Protein 3PN9 (pdb70)

Solvent-accessible surface area: 27742 Å² total

Organism: Streptococcus pneumoniae serotype 4 (strain ATCC BAA-334 / TIGR4) (NCBI:txid170187)

Nearest PDB structures (foldseek):
  3pn9-assembly1_D  TM=1.002E+00  e=9.896E-26  Streptococcus pneumoniae
  3ooo-assembly1_B-2  TM=9.698E-01  e=9.572E-18  Streptococcus agalactiae 2603V/R
  1kp0-assembly1_B  TM=8.934E-01  e=9.447E-09  Actinobacillus
  7yto-assembly2_F-2  TM=8.900E-01  e=1.583E-08  Alcaligenes sp.
  7yto-assembly4_C  TM=8.898E-01  e=7.446E-08  Alcaligenes sp.

Secondary structure (DSSP, 8-state):
----HHHHHHHHHHHHT-SEEEE--HHHHHHHHS-----TT---EEEESSS--EEEEEGGGHHHHHHH-SS-EEEE-TTS-HHHHHHHHS------EEEE-TTT--HHHHHHHHHHSTT-EEEE-HHHHH-----/-HHHHHHHHHHHTT-SEEEE--HHHHHHHHS-----TT---EEEESSS--EEEEEGGGHHHHHHH-SS-EEEE-TTS-HHHHHHHHS------EEEE-TTT--HHHHHHHHHHSTT-EEEE-HHHHH-----/--HHHHHHHHHHHTT-SEEEE--HHHHHHHHS-----TT---EEEETTS--EEEEEGGGHHHHHHH-SS-EEEE-TTS-HHHHHHHHS------EEEE-TTT--HHHHHHHHHHSTT-EEEE-HHHHH-----/-HHHHHHHHHHHTT-SEEEE--HHHHHHHHS-----TT---EEEESSS--EEEEEGGGHHHHHHH-SS-EEEE-TTS-HHHHHHHHS------EEEE-TTT--HHHHHHHHHHSTT-EEEE-HHHHH-----

Foldseek 3Di:
DPDAPLVVVLVVCVVVVFQKEWEWDQVVVCVRFVDHDDQPPDGTWIRGNPDHIEAEEAPVCQVVVCVRGPDHYHHHYPPDDSLVVVLVVDPVDQGAEYEYAPVPQDPVRVVSVCVSNVHYDYHHCNVVSVVVPVD/DLLVVVLVVCVVVVFQKEWEWDQVVVCVRFVDHDDQPPDGTWIRGNPDHIEAEEAPVCLVVSVVRGPDHYHHDYPVDDRLVVVLVPDPVDLGAEYEYAPVPDDPVVVVSVCVSNVHHDYHHCNVVSVVVPPD/DAPLVVVLVVCVVVVFQKEWEWDQVVVCVRQVDHDDQVPDGTWIRGNPDHIEAEEAVVCQVVSVVRGPDHYHHDYPVDDSLVVVLVPDPVDLGAEYEYAPVPDDPVVVVSVCSSNVHHDYHHCNVVSVCVPPD/DLLVVVLVVCVVVVFQKEWEFDQVVVCVRFVDHDDQPPDGTWIRGNPDHIEAEEAPVCQVVVVVRGPDHYHHHYDVDDVLVVVLVVDDVDQGAEYEYAPVPQDPVNVVSVCVSRVHHDYHHCNVVSVCVPPD

Radius of gyration: 28.54 Å; Cα contacts (8 Å, |Δi|>4): 842; chains: 4; bounding box: 70×70×82 Å

InterPro domains:
  IPR000587 Creatinase, N-terminal [PF01321] (4-134)
  IPR000994 Peptidase M24 [PF00557] (142-343)
  IPR001131 Peptidase M24B, X-Pro dipeptidase/aminopeptidase P, conserved site [PS00491] (289-301)
  IPR001714 Peptidase M24, methionine aminopeptidase [PR00599] (191-204)
  IPR001714 Peptidase M24, methionine aminopeptidase [PR00599] (213-229)
  IPR001714 Peptidase M24, methionine aminopeptidase [PR00599] (311-323)
  IPR029149 Creatinase/Aminopeptidase P/Spt16, N-terminal [G3DSA:3.40.350.10] (1-134)
  IPR029149 Creatinase/Aminopeptidase P/Spt16, N-terminal [SSF53092] (2-132)
  IPR036005 Creatinase/aminopeptidase-like [G3DSA:3.90.230.10] (135-358)
  IPR036005 Creatinase/aminopeptidase-like [SSF55920] (133-357)
  IPR050659 Peptidase M24B family [PTHR46112] (2-356)

Sequence (532 aa):
SNASKLQQILTYLESEKLDVAVVSDPVTINYLTGFYSDPHERQFLFVLADQEPLLFVPALEVERASSTVSFPVVGYVDSENPWQKIKHALPQLDFKRVAVEFDNLILTKYHGLKTVFETAEFDNLTPRIQRRLIKSKLQQILTYLESEKLDVAVVSDPVTINYLTGFYSDPHERQFLFVLADQEPLLFVPALEVERASSTVSFPVVGYVDSENPWQKIKHALPQLDFKRVAVEFDNLILTKYHGLKTVFETAEFDNLTPRIQRRLIKASKLQQILTYLESEKLDVAVVSDPVTINYLTGFYSDPHERQFLFVLADQEPLLFVPALEVERASSTVSFPVVGYVDSENPWQKIKHALPQLDFKRVAVEFDNLILTKYHGLKTVFETAEFDNLTPRIQRRLIKSKLQQILTYLESEKLDVAVVSDPVTINYLTGFYSDPHERQFLFVLADQEPLLFVPALEVERASSTVSFPVVGYVDSENPWQKIKHALPQLDFKRVAVEFDNLILTKYHGLKTVFETAEFDNLTPRIQRRLIK

B-factor: mean 29.24, std 12.36, range [11.05, 114.76]

Structure (mmCIF, N/CA/C/O backbone):
data_3PN9
#
_entry.id   3PN9
#
_cell.length_a   118.073
_cell.length_b   118.073
_cell.length_c   185.348
_cell.angle_alpha   90.00
_cell.angle_beta   90.00
_cell.angle_gamma   90.00
#
_symmetry.space_group_name_H-M   'P 41 21 2'
#
loop_
_entity.id
_entity.type
_entity.pdbx_description
1 polymer 'Proline dipeptidase'
2 non-polymer 'SULFATE ION'
3 water water
#
loop_
_atom_site.group_PDB
_atom_site.id
_atom_site.type_symbol
_atom_site.label_atom_id
_atom_site.label_alt_id
_atom_site.label_comp_id
_atom_site.label_asym_id
_atom_site.label_entity_id
_atom_site.label_seq_id
_atom_site.pdbx_PDB_ins_code
_atom_site.Cartn_x
_atom_site.Cartn_y
_atom_site.Cartn_z
_atom_site.occupancy
_atom_site.B_iso_or_equiv
_atom_site.auth_seq_id
_atom_site.auth_comp_id
_atom_site.auth_asym_id
_atom_site.auth_atom_id
_atom_site.pdbx_PDB_model_num
ATOM 1 N N . SER A 1 1 ? 25.780 20.521 -8.868 1.00 29.98 -2 SER A N 1
ATOM 2 C CA . SER A 1 1 ? 25.651 21.747 -8.126 1.00 32.74 -2 SER A CA 1
ATOM 3 C C . SER A 1 1 ? 27.081 22.192 -7.612 1.00 33.23 -2 SER A C 1
ATOM 4 O O . SER A 1 1 ? 28.119 21.463 -7.838 1.00 32.66 -2 SER A O 1
ATOM 7 N N . ASN A 1 2 ? 27.164 23.346 -6.966 1.00 29.62 -1 ASN A N 1
ATOM 8 C CA . ASN A 1 2 ? 28.529 23.756 -6.423 1.00 35.93 -1 ASN A CA 1
ATOM 9 C C . ASN A 1 2 ? 28.732 23.275 -4.862 1.00 34.58 -1 ASN A C 1
ATOM 10 O O . ASN A 1 2 ? 29.702 23.645 -4.117 1.00 35.84 -1 ASN A O 1
ATOM 15 N N . ALA A 1 3 ? 27.817 22.419 -4.373 1.00 32.67 0 ALA A N 1
ATOM 16 C CA . ALA A 1 3 ? 28.015 21.993 -2.937 1.00 32.36 0 ALA A CA 1
ATOM 17 C C . ALA A 1 3 ? 29.047 20.758 -2.937 1.00 26.92 0 ALA A C 1
ATOM 18 O O . ALA A 1 3 ? 28.729 19.765 -3.578 1.00 27.18 0 ALA A O 1
ATOM 28 N N . SER A 1 5 ? 30.353 17.268 -2.187 1.00 19.73 2 SER A N 1
ATOM 29 C CA . SER A 1 5 ? 29.664 16.084 -1.668 1.00 20.00 2 SER A CA 1
ATOM 30 C C . SER A 1 5 ? 30.164 15.745 -0.250 1.00 17.70 2 SER A C 1
ATOM 31 O O . SER A 1 5 ? 31.263 16.105 0.179 1.00 15.64 2 SER A O 1
ATOM 34 N N . LYS A 1 6 ? 29.325 15.026 0.492 1.00 16.83 3 LYS A N 1
ATOM 35 C CA . LYS A 1 6 ? 29.687 14.704 1.878 1.00 16.95 3 LYS A CA 1
ATOM 36 C C . LYS A 1 6 ? 30.947 13.807 1.894 1.00 17.76 3 LYS A C 1
ATOM 37 O O . LYS A 1 6 ? 31.833 14.018 2.714 1.00 18.57 3 LYS A O 1
ATOM 43 N N . LEU A 1 7 ? 31.038 12.870 0.970 1.00 17.07 4 LEU A N 1
ATOM 44 C CA . LEU A 1 7 ? 32.230 11.975 1.017 1.00 19.95 4 LEU A CA 1
ATOM 45 C C . LEU A 1 7 ? 33.463 12.816 0.686 1.00 18.40 4 LEU A C 1
ATOM 46 O O . LEU A 1 7 ? 34.488 12.667 1.313 1.00 16.28 4 LEU A O 1
ATOM 51 N N . GLN A 1 8 ? 33.380 13.667 -0.329 1.00 16.28 5 GLN A N 1
ATOM 52 C CA . GLN A 1 8 ? 34.578 14.440 -0.625 1.00 16.36 5 GLN A CA 1
ATOM 53 C C . GLN A 1 8 ? 34.959 15.430 0.531 1.00 16.18 5 GLN A C 1
ATOM 54 O O . GLN A 1 8 ? 36.163 15.686 0.825 1.00 15.01 5 GLN A O 1
ATOM 60 N N . GLN A 1 9 ? 33.953 15.961 1.243 1.00 14.28 6 GLN A N 1
ATOM 61 C CA . GLN A 1 9 ? 34.263 16.819 2.408 1.00 15.55 6 GLN A CA 1
ATOM 62 C C . GLN A 1 9 ? 34.987 15.978 3.458 1.00 16.11 6 GLN A C 1
ATOM 63 O O . GLN A 1 9 ? 35.882 16.485 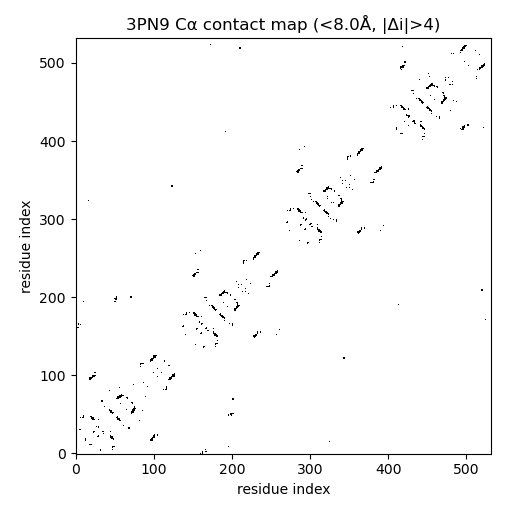4.126 1.00 16.79 6 GLN A O 1
ATOM 69 N N . ILE A 1 10 ? 34.573 14.707 3.686 1.00 14.86 7 ILE A N 1
ATOM 70 C CA . ILE A 1 10 ? 35.371 13.928 4.678 1.00 12.85 7 ILE A CA 1
ATOM 71 C C . ILE A 1 10 ? 36.752 13.668 4.133 1.00 12.71 7 ILE A C 1
ATOM 72 O O . ILE A 1 10 ? 37.732 13.769 4.900 1.00 15.60 7 ILE A O 1
ATOM 77 N N . LEU A 1 11 ? 36.890 13.394 2.815 1.00 14.34 8 LEU A N 1
ATOM 78 C CA . LEU A 1 11 ? 38.310 13.227 2.316 1.00 14.77 8 LEU A CA 1
ATOM 79 C C . LEU A 1 11 ? 39.150 14.432 2.577 1.00 15.92 8 LEU A C 1
ATOM 80 O O . LEU A 1 11 ? 40.385 14.347 2.864 1.00 15.45 8 LEU A O 1
ATOM 85 N N . THR A 1 12 ? 38.547 15.597 2.353 1.00 14.98 9 THR A N 1
ATOM 86 C CA . THR A 1 12 ? 39.314 16.833 2.521 1.00 17.46 9 THR A CA 1
ATOM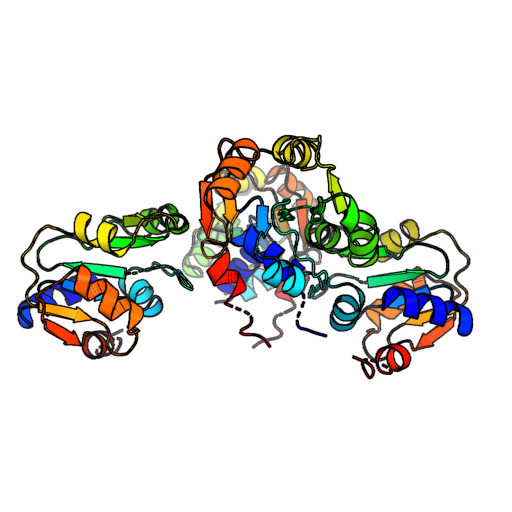 87 C C . THR A 1 12 ? 39.719 16.958 3.981 1.00 17.39 9 THR A C 1
ATOM 88 O O . THR A 1 12 ? 40.834 17.425 4.336 1.00 17.10 9 THR A O 1
ATOM 92 N N . TYR A 1 13 ? 38.776 16.645 4.869 1.00 17.11 10 TYR A N 1
ATOM 93 C CA . TYR A 1 13 ? 39.014 16.740 6.316 1.00 16.76 10 TYR A CA 1
ATOM 94 C C . TYR A 1 13 ? 40.136 15.748 6.787 1.00 17.49 10 TYR A C 1
ATOM 95 O O . TYR A 1 13 ? 40.989 16.121 7.615 1.00 18.32 10 TYR A O 1
ATOM 104 N N . LEU A 1 14 ? 40.172 14.524 6.186 1.00 17.35 11 LEU A N 1
ATOM 105 C CA . LEU A 1 14 ? 41.196 13.553 6.561 1.00 16.49 11 LEU A CA 1
ATOM 106 C C . LEU A 1 14 ? 42.562 14.174 6.226 1.00 17.65 11 LEU A C 1
ATOM 107 O O . LEU A 1 14 ? 43.531 14.058 7.005 1.00 17.71 11 LEU A O 1
ATOM 112 N N . GLU A 1 15 ? 42.665 14.825 5.061 1.00 17.19 12 GLU A N 1
ATOM 113 C CA . GLU A 1 15 ? 43.961 15.403 4.745 1.00 19.48 12 GLU A CA 1
ATOM 114 C C . GLU A 1 15 ? 44.333 16.557 5.719 1.00 20.65 12 GLU A C 1
ATOM 115 O O . GLU A 1 15 ? 45.474 16.607 6.214 1.00 20.84 12 GLU A O 1
ATOM 121 N N . SER A 1 16 ? 43.415 17.459 6.041 1.00 20.51 13 SER A N 1
ATOM 122 C CA . SER A 1 16 ? 43.853 18.637 6.815 1.00 22.45 13 SER A CA 1
ATOM 123 C C . SER A 1 16 ? 44.042 18.199 8.296 1.00 23.69 13 SER A C 1
ATOM 124 O O . SER A 1 16 ? 44.802 18.825 8.989 1.00 22.16 13 SER A O 1
ATOM 127 N N . GLU A 1 17 ? 43.376 17.134 8.780 1.00 20.37 14 GLU A N 1
ATOM 128 C CA . GLU A 1 17 ? 43.637 16.648 10.143 1.00 19.62 14 GLU A CA 1
ATOM 129 C C . GLU A 1 17 ? 44.707 15.536 10.256 1.00 21.10 14 GLU A C 1
ATOM 130 O O . GLU A 1 17 ? 44.897 14.986 11.380 1.00 20.30 14 GLU A O 1
ATOM 136 N N . LYS A 1 18 ? 45.332 15.191 9.152 1.00 19.94 15 LYS A N 1
ATOM 137 C CA . LYS A 1 18 ? 46.382 14.180 9.087 1.00 22.45 15 LYS A CA 1
ATOM 138 C C . LYS A 1 18 ? 45.817 12.825 9.596 1.00 21.77 15 LYS A C 1
ATOM 139 O O . LYS A 1 18 ? 46.469 12.157 10.413 1.00 22.57 15 LYS A O 1
ATOM 145 N N . LEU A 1 19 ? 44.610 12.456 9.142 1.00 19.28 16 LEU A N 1
ATOM 146 C CA . LEU A 1 19 ? 43.986 11.216 9.566 1.00 18.31 16 LEU A CA 1
ATOM 147 C C . LEU A 1 19 ? 44.206 10.200 8.473 1.00 18.21 16 LEU A C 1
ATOM 148 O O . LEU A 1 19 ? 44.050 10.553 7.302 1.00 18.48 16 LEU A O 1
ATOM 153 N N . ASP A 1 20 ? 44.393 8.921 8.825 1.00 17.38 17 ASP A N 1
ATOM 154 C CA . ASP A 1 20 ? 44.475 7.856 7.793 1.00 18.53 17 ASP A CA 1
ATOM 155 C C . ASP A 1 20 ? 43.062 7.295 7.448 1.00 16.61 17 ASP A C 1
ATOM 156 O O . ASP A 1 20 ? 42.842 6.837 6.300 1.00 16.37 17 ASP A O 1
ATOM 161 N N . VAL A 1 21 ? 42.102 7.364 8.404 1.00 17.80 18 VAL A N 1
ATOM 162 C CA . VAL A 1 21 ? 40.813 6.874 8.080 1.00 15.99 18 VAL A CA 1
ATOM 163 C C . VAL A 1 21 ? 39.785 7.415 9.072 1.00 16.61 18 VAL A C 1
ATOM 164 O O . VAL A 1 21 ? 40.066 7.757 10.223 1.00 17.30 18 VAL A O 1
ATOM 168 N N . ALA A 1 22 ? 38.572 7.527 8.580 1.00 16.46 19 ALA A N 1
ATOM 169 C CA . ALA A 1 22 ? 37.441 7.839 9.498 1.00 17.44 19 ALA A CA 1
ATOM 170 C C . ALA A 1 22 ? 36.521 6.605 9.527 1.00 15.55 19 ALA A C 1
ATOM 171 O O . ALA A 1 22 ? 36.083 6.126 8.477 1.00 15.56 19 ALA A O 1
ATOM 173 N N . VAL A 1 23 ? 36.074 6.259 10.717 1.00 16.30 20 VAL A N 1
ATOM 174 C CA . VAL A 1 23 ? 35.288 5.095 10.888 1.00 14.49 20 VAL A CA 1
ATOM 175 C C . VAL A 1 23 ? 33.920 5.591 11.362 1.00 13.80 20 VAL A C 1
ATOM 176 O O . VAL A 1 23 ? 33.758 6.065 12.493 1.00 17.02 20 VAL A O 1
ATOM 180 N N . VAL A 1 24 ? 32.913 5.329 10.546 1.00 12.43 21 VAL A N 1
ATOM 181 C CA . VAL A 1 24 ? 31.571 5.746 10.858 1.00 13.49 21 VAL A CA 1
ATOM 182 C C . VAL A 1 24 ? 30.809 4.515 11.308 1.00 15.70 21 VAL A C 1
ATOM 183 O O . VAL A 1 24 ? 30.732 3.511 10.538 1.00 15.62 21 VAL A O 1
ATOM 187 N N . SER A 1 25 ? 30.266 4.569 12.510 1.00 13.16 22 SER A N 1
ATOM 188 C CA . SER A 1 25 ? 29.672 3.400 13.163 1.00 16.02 22 SER A CA 1
ATOM 189 C C . SER A 1 25 ? 28.185 3.643 13.345 1.00 16.36 22 SER A C 1
ATOM 190 O O . SER A 1 25 ? 27.391 2.732 13.615 1.00 14.99 22 SER A O 1
ATOM 193 N N . ASP A 1 26 ? 27.745 4.899 13.246 1.00 14.37 23 ASP A N 1
ATOM 194 C CA . ASP A 1 26 ? 26.285 5.204 13.599 1.00 15.54 23 ASP A CA 1
ATOM 195 C C . ASP A 1 26 ? 25.454 4.982 12.310 1.00 16.59 23 ASP A C 1
ATOM 196 O O . ASP A 1 26 ? 25.778 5.582 11.264 1.00 17.09 23 ASP A O 1
ATOM 201 N N . PRO A 1 27 ? 24.458 4.051 12.287 1.00 16.18 24 PRO A N 1
ATOM 202 C CA . PRO A 1 27 ? 23.706 3.784 11.080 1.00 18.21 24 PRO A CA 1
ATOM 203 C C . PRO A 1 27 ? 23.052 5.082 10.510 1.00 17.11 24 PRO A C 1
ATOM 204 O O . PRO A 1 27 ? 22.907 5.250 9.297 1.00 17.63 24 PRO A O 1
ATOM 208 N N . VAL A 1 28 ? 22.688 5.966 11.415 1.00 17.92 25 VAL A N 1
ATOM 209 C CA . VAL A 1 28 ? 22.145 7.298 10.995 1.00 18.31 25 VAL A CA 1
ATOM 210 C C . VAL A 1 28 ? 23.189 8.093 10.244 1.00 15.89 25 VAL A C 1
ATOM 211 O O . VAL A 1 28 ? 22.900 8.650 9.178 1.00 17.49 25 VAL A O 1
ATOM 215 N N . THR A 1 29 ? 24.437 8.112 10.698 1.00 16.34 26 THR A N 1
ATOM 216 C CA . THR A 1 29 ? 25.448 8.843 9.971 1.00 16.67 26 THR A CA 1
ATOM 217 C C . THR A 1 29 ? 25.781 8.149 8.669 1.00 16.80 26 THR A C 1
ATOM 218 O O . THR A 1 29 ? 26.030 8.794 7.604 1.00 16.79 26 THR A O 1
ATOM 222 N N . ILE A 1 30 ? 25.857 6.803 8.705 1.00 14.58 27 ILE A N 1
ATOM 223 C CA . ILE A 1 30 ? 26.141 6.131 7.480 1.00 14.30 27 ILE A CA 1
ATOM 224 C C . ILE A 1 30 ? 25.070 6.448 6.408 1.00 13.57 27 ILE A C 1
ATOM 225 O O . ILE A 1 30 ? 25.381 6.657 5.224 1.00 16.46 27 ILE A O 1
ATOM 230 N N . ASN A 1 31 ? 23.812 6.429 6.832 1.00 14.56 28 ASN A N 1
ATOM 231 C CA . ASN A 1 31 ? 22.762 6.760 5.863 1.00 16.61 28 ASN A CA 1
ATOM 232 C C . ASN A 1 31 ? 22.846 8.216 5.349 1.00 17.28 28 ASN A C 1
ATOM 233 O O . ASN A 1 31 ? 22.758 8.509 4.083 1.00 17.47 28 ASN A O 1
ATOM 238 N N . TYR A 1 32 ? 23.158 9.106 6.280 1.00 18.49 29 TYR A N 1
ATOM 239 C CA . TYR A 1 32 ? 23.410 10.564 5.905 1.00 20.75 29 TYR A CA 1
ATOM 240 C C . TYR A 1 32 ? 24.522 10.711 4.821 1.00 20.17 29 TYR A C 1
ATOM 241 O O . TYR A 1 32 ? 24.362 11.441 3.822 1.00 19.31 29 TYR A O 1
ATOM 250 N N . LEU A 1 33 ? 25.648 9.964 4.974 1.00 20.08 30 LEU A N 1
ATOM 251 C CA . LEU A 1 33 ? 26.727 10.047 4.045 1.00 17.78 30 LEU A CA 1
ATOM 252 C C . LEU A 1 33 ? 26.487 9.233 2.790 1.00 21.30 30 LEU A C 1
ATOM 253 O O . LEU A 1 33 ? 27.068 9.540 1.800 1.00 22.71 30 LEU A O 1
ATOM 258 N N . THR A 1 34 ? 25.678 8.182 2.799 1.00 20.03 31 THR A N 1
ATOM 259 C CA . THR A 1 34 ? 25.715 7.263 1.621 1.00 20.93 31 THR A CA 1
ATOM 260 C C . THR A 1 34 ? 24.368 6.975 1.077 1.00 21.06 31 THR A C 1
ATOM 261 O O . THR A 1 34 ? 24.279 6.406 0.032 1.00 24.71 31 THR A O 1
ATOM 265 N N . GLY A 1 35 ? 23.314 7.293 1.807 1.00 22.07 32 GLY A N 1
ATOM 266 C CA . GLY A 1 35 ? 21.957 6.917 1.417 1.00 21.78 32 GLY A CA 1
ATOM 267 C C . GLY A 1 35 ? 21.664 5.408 1.667 1.00 23.02 32 GLY A C 1
ATOM 268 O O . GLY A 1 35 ? 20.576 4.951 1.354 1.00 23.64 32 GLY A O 1
ATOM 269 N N . PHE A 1 36 ? 22.556 4.680 2.355 1.00 21.04 33 PHE A N 1
ATOM 270 C CA . PHE A 1 36 ? 22.290 3.279 2.734 1.00 20.39 33 PHE A CA 1
ATOM 271 C C . PHE A 1 36 ? 21.902 3.247 4.205 1.00 19.64 33 PHE A C 1
ATOM 272 O O . PHE A 1 36 ? 22.711 3.631 5.084 1.00 20.01 33 PHE A O 1
ATOM 280 N N . TYR A 1 37 ? 20.654 2.850 4.502 1.00 18.55 34 TYR A N 1
ATOM 281 C CA . TYR A 1 37 ? 20.193 2.714 5.866 1.00 21.19 34 TYR A CA 1
ATOM 282 C C . TYR A 1 37 ? 20.032 1.196 6.254 1.00 22.95 34 TYR A C 1
ATOM 283 O O . TYR A 1 37 ? 19.310 0.481 5.555 1.00 24.27 34 TYR A O 1
ATOM 292 N N . SER A 1 38 ? 20.567 0.772 7.403 1.00 21.81 35 SER A N 1
ATOM 293 C CA . SER A 1 38 ? 20.281 -0.573 7.933 1.00 22.60 35 SER A CA 1
ATOM 294 C C . SER A 1 38 ? 20.406 -0.552 9.437 1.00 23.51 35 SER A C 1
ATOM 295 O O . SER A 1 38 ? 21.340 0.084 9.962 1.00 23.25 35 SER A O 1
ATOM 298 N N . ASP A 1 39 ? 19.518 -1.226 10.164 1.00 21.65 36 ASP A N 1
ATOM 299 C CA . ASP A 1 39 ? 19.752 -1.340 11.574 1.00 25.61 36 ASP A CA 1
ATOM 300 C C . ASP A 1 39 ? 20.420 -2.719 11.771 1.00 25.69 36 ASP A C 1
ATOM 301 O O . ASP A 1 39 ? 19.765 -3.679 11.627 1.00 25.24 36 ASP A O 1
ATOM 306 N N . PRO A 1 40 ? 21.710 -2.799 12.072 1.00 25.33 37 PRO A N 1
ATOM 307 C CA . PRO A 1 40 ? 22.345 -4.166 12.121 1.00 25.37 37 PRO A CA 1
ATOM 308 C C . PRO A 1 40 ? 22.086 -4.877 13.486 1.00 25.51 37 PRO A C 1
ATOM 309 O O . PRO A 1 40 ? 22.546 -6.033 13.674 1.00 26.19 37 PRO A O 1
ATOM 313 N N . HIS A 1 41 ? 21.367 -4.221 14.391 1.00 24.96 38 HIS A N 1
ATOM 314 C CA . HIS A 1 41 ? 21.200 -4.655 15.802 1.00 25.96 38 HIS A CA 1
ATOM 315 C C . HIS A 1 41 ? 22.490 -5.045 16.477 1.00 26.71 38 HIS A C 1
ATOM 316 O O . HIS A 1 41 ? 23.363 -4.248 16.646 1.00 25.42 38 HIS A O 1
ATOM 323 N N . GLU A 1 42 ? 22.722 -6.343 16.733 1.00 23.91 39 GLU A N 1
ATOM 324 C CA . GLU A 1 42 ? 24.001 -6.691 17.346 1.00 25.99 39 GLU A CA 1
ATOM 325 C C . GLU A 1 42 ? 25.178 -6.922 16.370 1.00 22.45 39 GLU A C 1
ATOM 326 O O . GLU A 1 42 ? 26.298 -7.037 16.821 1.00 22.41 39 GLU A O 1
ATOM 332 N N . ARG A 1 43 ? 24.966 -6.999 15.066 1.00 19.19 40 ARG A N 1
ATOM 333 C CA . ARG A 1 43 ? 26.038 -7.308 14.146 1.00 19.63 40 ARG A CA 1
ATOM 334 C C . ARG A 1 43 ? 26.838 -6.035 13.803 1.00 20.84 40 ARG A C 1
ATOM 335 O O . ARG A 1 43 ? 26.334 -4.927 14.035 1.00 20.59 40 ARG A O 1
ATOM 343 N N . GLN A 1 44 ? 28.035 -6.189 13.265 1.00 18.61 41 GLN A N 1
ATOM 344 C CA . GLN A 1 44 ? 28.919 -5.066 12.956 1.00 20.03 41 GLN A CA 1
ATOM 345 C C . GLN A 1 44 ? 28.577 -4.460 11.590 1.00 19.64 41 GLN A C 1
ATOM 346 O O . GLN A 1 44 ? 28.324 -5.176 10.573 1.00 17.87 41 GLN A O 1
ATOM 360 N N . PHE A 1 46 ? 30.277 -0.880 9.541 1.00 15.00 43 PHE A N 1
ATOM 361 C CA . PHE A 1 46 ? 31.047 0.353 9.593 1.00 15.56 43 PHE A CA 1
ATOM 362 C C . PHE A 1 46 ? 31.202 0.864 8.184 1.00 15.86 43 PHE A C 1
ATOM 363 O O . PHE A 1 46 ? 31.358 0.064 7.214 1.00 15.96 43 PHE A O 1
ATOM 371 N N . LEU A 1 47 ? 31.230 2.196 8.050 1.00 15.68 44 LEU A N 1
ATOM 372 C CA . LEU A 1 47 ? 31.764 2.774 6.758 1.00 14.87 44 LEU A CA 1
ATOM 373 C C . LEU A 1 47 ? 33.198 3.261 7.056 1.00 15.02 44 LEU A C 1
ATOM 374 O O . LEU A 1 47 ? 33.455 4.016 8.033 1.00 15.01 44 LEU A O 1
ATOM 379 N N . PHE A 1 48 ? 34.179 2.787 6.290 1.00 11.35 45 PHE A N 1
ATOM 380 C CA . PHE A 1 48 ? 35.522 3.254 6.501 1.00 12.87 45 PHE A CA 1
ATOM 381 C C . PHE A 1 48 ? 35.848 4.255 5.374 1.00 13.25 45 PHE A C 1
ATOM 382 O O . PHE A 1 48 ? 35.836 3.854 4.191 1.00 17.93 45 PHE A O 1
ATOM 390 N N . VAL A 1 49 ? 36.095 5.514 5.726 1.00 14.46 46 VAL A N 1
ATOM 391 C CA . VAL A 1 49 ? 36.456 6.486 4.657 1.00 14.03 46 VAL A CA 1
ATOM 392 C C . VAL A 1 49 ? 37.964 6.619 4.798 1.00 15.05 46 VAL A C 1
ATOM 393 O O . VAL A 1 49 ? 38.459 7.112 5.804 1.00 15.18 46 VAL A O 1
ATOM 397 N N . LEU A 1 50 ? 38.663 6.102 3.815 1.00 15.69 47 LEU A N 1
ATOM 398 C CA . LEU A 1 50 ? 40.089 6.072 3.825 1.00 16.44 47 LEU A CA 1
ATOM 399 C C . LEU A 1 50 ? 40.622 7.379 3.193 1.00 18.05 47 LEU A C 1
ATOM 400 O O . LEU A 1 50 ? 39.952 7.936 2.337 1.00 17.58 47 LEU A O 1
ATOM 405 N N . ALA A 1 51 ? 41.859 7.775 3.533 1.00 19.13 48 ALA A N 1
ATOM 406 C CA . ALA A 1 51 ? 42.339 9.110 3.118 1.00 21.60 48 ALA A CA 1
ATOM 407 C C . ALA A 1 51 ? 42.575 9.119 1.629 1.00 23.53 48 ALA A C 1
ATOM 408 O O . ALA A 1 51 ? 42.305 10.149 0.973 1.00 22.97 48 ALA A O 1
ATOM 410 N N . ASP A 1 52 ? 43.086 8.011 1.090 1.00 23.14 49 ASP A N 1
ATOM 411 C CA . ASP A 1 52 ? 43.612 8.082 -0.273 1.00 24.71 49 ASP A CA 1
ATOM 412 C C . ASP A 1 52 ? 43.090 7.040 -1.196 1.00 22.63 49 ASP A C 1
ATOM 413 O O . ASP A 1 52 ? 43.699 6.826 -2.272 1.00 19.93 49 ASP A O 1
ATOM 418 N N . GLN A 1 53 ? 41.954 6.426 -0.883 1.00 19.11 50 GLN A N 1
ATOM 419 C CA . GLN A 1 53 ? 41.375 5.551 -1.866 1.00 18.91 50 GLN A CA 1
ATOM 420 C C . GLN A 1 53 ? 39.909 5.513 -1.602 1.00 17.48 50 GLN A C 1
ATOM 421 O O . GLN A 1 53 ? 39.466 6.095 -0.599 1.00 16.94 50 GLN A O 1
ATOM 427 N N . GLU A 1 54 ? 39.150 4.788 -2.393 1.00 16.87 51 GLU A N 1
ATOM 428 C CA . GLU A 1 54 ? 37.673 4.791 -2.228 1.00 19.75 51 GLU A CA 1
ATOM 429 C C . GLU A 1 54 ? 37.277 4.203 -0.863 1.00 19.28 51 GLU A C 1
ATOM 430 O O . GLU A 1 54 ? 38.057 3.399 -0.285 1.00 18.52 51 GLU A O 1
ATOM 436 N N . PRO A 1 55 ? 36.061 4.522 -0.372 1.00 17.69 52 PRO A N 1
ATOM 437 C CA . PRO A 1 55 ? 35.733 4.016 0.980 1.00 16.63 52 PRO A CA 1
ATOM 438 C C . PRO A 1 55 ? 35.395 2.473 0.921 1.00 17.48 52 PRO A C 1
ATOM 439 O O . PRO A 1 55 ? 35.263 1.889 -0.168 1.00 16.24 52 PRO A O 1
ATOM 443 N N . LEU A 1 56 ? 35.206 1.860 2.086 1.00 18.29 53 LEU A N 1
ATOM 444 C CA . LEU A 1 56 ? 34.775 0.450 2.154 1.00 17.76 53 LEU A CA 1
ATOM 445 C C . LEU A 1 56 ? 33.559 0.448 3.043 1.00 16.49 53 LEU A C 1
ATOM 446 O O . LEU A 1 56 ? 33.621 0.868 4.224 1.00 16.74 53 LEU A O 1
ATOM 451 N N . LEU A 1 57 ? 32.462 -0.109 2.581 1.00 14.73 54 LEU A N 1
ATOM 452 C CA . LEU A 1 57 ? 31.344 -0.233 3.481 1.00 15.48 54 LEU A CA 1
ATOM 453 C C . LEU A 1 57 ? 31.353 -1.717 3.967 1.00 17.89 54 LEU A C 1
ATOM 454 O O . LEU A 1 57 ? 31.278 -2.651 3.142 1.00 19.13 54 LEU A O 1
ATOM 459 N N . PHE A 1 58 ? 31.365 -1.912 5.293 1.00 17.44 55 PHE A N 1
ATOM 460 C CA . PHE A 1 58 ? 31.430 -3.308 5.849 1.00 16.96 55 PHE A CA 1
ATOM 461 C C . PHE A 1 58 ? 30.115 -3.621 6.521 1.00 18.49 55 PHE A C 1
ATOM 462 O O . PHE A 1 58 ? 29.704 -2.848 7.376 1.00 16.58 55 PHE A O 1
ATOM 470 N N . VAL A 1 59 ? 29.437 -4.734 6.163 1.00 15.70 56 VAL A N 1
ATOM 471 C CA . VAL A 1 59 ? 28.075 -4.963 6.624 1.00 16.91 56 VAL A CA 1
ATOM 472 C C . VAL A 1 59 ? 27.876 -6.494 6.923 1.00 17.31 56 VAL A C 1
ATOM 473 O O . VAL A 1 59 ? 28.693 -7.272 6.439 1.00 17.67 56 VAL A O 1
ATOM 477 N N . PRO A 1 60 ? 26.844 -6.867 7.667 1.00 19.48 57 PRO A N 1
ATOM 478 C CA . PRO A 1 60 ? 26.492 -8.348 7.758 1.00 19.71 57 PRO A CA 1
ATOM 479 C C . PRO A 1 60 ? 26.218 -8.882 6.370 1.00 21.18 57 PRO A C 1
ATOM 480 O O . PRO A 1 60 ? 25.687 -8.177 5.497 1.00 18.78 57 PRO A O 1
ATOM 484 N N . ALA A 1 61 ? 26.413 -10.188 6.174 1.00 21.59 58 ALA A N 1
ATOM 485 C CA . ALA A 1 61 ? 26.301 -10.799 4.842 1.00 21.56 58 ALA A CA 1
ATOM 486 C C . ALA A 1 61 ? 24.956 -10.576 4.246 1.00 22.43 58 ALA A C 1
ATOM 487 O O . ALA A 1 61 ? 24.850 -10.344 3.043 1.00 23.61 58 ALA A O 1
ATOM 489 N N . LEU A 1 62 ? 23.925 -10.576 5.059 1.00 24.44 59 LEU A N 1
ATOM 490 C CA . LEU A 1 62 ? 22.560 -10.433 4.522 1.00 26.85 59 LEU A CA 1
ATOM 491 C C . LEU A 1 62 ? 22.293 -9.038 3.902 1.00 27.81 59 LEU A C 1
ATOM 492 O O . LEU A 1 62 ? 21.317 -8.838 3.177 1.00 26.99 59 LEU A O 1
ATOM 497 N N . GLU A 1 63 ? 23.138 -8.058 4.210 1.00 25.69 60 GLU A N 1
ATOM 498 C CA . GLU A 1 63 ? 22.882 -6.698 3.671 1.00 24.51 60 GLU A CA 1
ATOM 499 C C . GLU A 1 63 ? 23.755 -6.416 2.421 1.00 24.92 60 GLU A C 1
ATOM 500 O O . GLU A 1 63 ? 23.634 -5.311 1.842 1.00 24.06 60 GLU A O 1
ATOM 506 N N . VAL A 1 64 ? 24.659 -7.335 2.071 1.00 22.84 61 VAL A N 1
ATOM 507 C CA . VAL A 1 64 ? 25.677 -7.072 1.038 1.00 24.21 61 VAL A CA 1
ATOM 508 C C . VAL A 1 64 ? 24.980 -6.716 -0.301 1.00 26.13 61 VAL A C 1
ATOM 509 O O . VAL A 1 64 ? 25.334 -5.750 -0.987 1.00 22.27 61 VAL A O 1
ATOM 513 N N . GLU A 1 65 ? 23.927 -7.462 -0.656 1.00 25.65 62 GLU A N 1
ATOM 514 C CA . GLU A 1 65 ? 23.303 -7.211 -1.989 1.00 28.06 62 GLU A CA 1
ATOM 515 C C . GLU A 1 65 ? 22.678 -5.779 -2.085 1.00 27.41 62 GLU A C 1
ATOM 516 O O . GLU A 1 65 ? 22.850 -5.066 -3.090 1.00 26.28 62 GLU A O 1
ATOM 522 N N . ARG A 1 66 ? 21.911 -5.399 -1.058 1.00 26.51 63 ARG A N 1
ATOM 523 C CA . ARG A 1 66 ? 21.246 -4.079 -1.032 1.00 25.12 63 ARG A CA 1
ATOM 524 C C . ARG A 1 66 ? 22.320 -2.973 -0.894 1.00 24.89 63 ARG A C 1
ATOM 525 O O . ARG A 1 66 ? 22.262 -1.916 -1.611 1.00 23.53 63 ARG A O 1
ATOM 533 N N . ALA A 1 67 ? 23.329 -3.211 -0.038 1.00 22.65 64 ALA A N 1
ATOM 534 C CA . ALA A 1 67 ? 24.347 -2.214 0.103 1.00 23.97 64 ALA A CA 1
ATOM 535 C C . ALA A 1 67 ? 25.073 -2.022 -1.253 1.00 24.17 64 ALA A C 1
ATOM 536 O O . ALA A 1 67 ? 25.328 -0.888 -1.654 1.00 22.97 64 ALA A O 1
ATOM 538 N N . SER A 1 68 ? 25.445 -3.117 -1.925 1.00 24.59 65 SER A N 1
ATOM 539 C CA . SER A 1 68 ? 26.215 -3.017 -3.183 1.00 25.62 65 SER A CA 1
ATOM 540 C C . SER A 1 68 ? 25.423 -2.315 -4.291 1.00 27.40 65 SER A C 1
ATOM 541 O O . SER A 1 68 ? 26.039 -1.686 -5.129 1.00 25.69 65 SER A O 1
ATOM 544 N N . SER A 1 69 ? 24.083 -2.370 -4.272 1.00 27.19 66 SER A N 1
ATOM 545 C CA . SER A 1 69 ? 23.336 -1.639 -5.282 1.00 30.12 66 SER A CA 1
ATOM 546 C C . SER A 1 69 ? 23.079 -0.226 -4.845 1.00 30.01 66 SER A C 1
ATOM 547 O O . SER A 1 69 ? 22.771 0.596 -5.676 1.00 30.62 66 SER A O 1
ATOM 550 N N . THR A 1 70 ? 23.332 0.111 -3.581 1.00 27.51 67 THR A N 1
ATOM 551 C CA . THR A 1 70 ? 23.157 1.535 -3.108 1.00 26.11 67 THR A CA 1
ATOM 552 C C . THR A 1 70 ? 24.391 2.384 -3.325 1.00 26.48 67 THR A C 1
ATOM 553 O O . THR A 1 70 ? 24.291 3.568 -3.620 1.00 26.67 67 THR A O 1
ATOM 557 N N . VAL A 1 71 ? 25.572 1.843 -3.168 1.00 22.80 68 VAL A N 1
ATOM 558 C CA . VAL A 1 71 ? 26.746 2.696 -3.238 1.00 23.30 68 VAL A CA 1
ATOM 559 C C . VAL A 1 71 ? 27.599 2.202 -4.373 1.00 24.73 68 VAL A C 1
ATOM 560 O O . VAL A 1 71 ? 27.519 1.001 -4.694 1.00 24.48 68 VAL A O 1
ATOM 564 N N . SER A 1 72 ? 28.536 3.002 -4.871 1.00 24.47 69 SER A N 1
ATOM 565 C CA . SER A 1 72 ? 29.355 2.533 -6.018 1.00 25.91 69 SER A CA 1
ATOM 566 C C . SER A 1 72 ? 30.741 2.087 -5.554 1.00 24.91 69 SER A C 1
ATOM 567 O O . SER A 1 72 ? 31.482 1.502 -6.334 1.00 23.40 69 SER A O 1
ATOM 570 N N . PHE A 1 73 ? 31.131 2.322 -4.279 1.00 21.10 70 PHE A N 1
ATOM 571 C CA . PHE A 1 73 ? 32.467 1.895 -3.852 1.00 19.57 70 PHE A CA 1
ATOM 572 C C . PHE A 1 73 ? 32.357 0.443 -3.200 1.00 19.00 70 PHE A C 1
ATOM 573 O O . PHE A 1 73 ? 31.238 -0.060 -3.050 1.00 20.52 70 PHE A O 1
ATOM 581 N N . PRO A 1 74 ? 33.460 -0.194 -2.873 1.00 20.90 71 PRO A N 1
ATOM 582 C CA . PRO A 1 74 ? 33.414 -1.645 -2.428 1.00 21.25 71 PRO A CA 1
ATOM 583 C C . PRO A 1 74 ? 32.597 -1.887 -1.122 1.00 19.68 71 PRO A C 1
ATOM 584 O O . PRO A 1 74 ? 32.571 -1.044 -0.175 1.00 19.20 71 PRO A O 1
ATOM 588 N N . VAL A 1 75 ? 31.912 -3.015 -1.091 1.00 16.11 72 VAL A N 1
ATOM 589 C CA . VAL A 1 75 ? 31.102 -3.455 0.029 1.00 18.00 72 VAL A CA 1
ATOM 590 C C . VAL A 1 75 ? 31.703 -4.862 0.358 1.00 20.07 72 VAL A C 1
ATOM 591 O O . VAL A 1 75 ? 31.943 -5.642 -0.575 1.00 19.51 72 VAL A O 1
ATOM 595 N N . VAL A 1 76 ? 31.947 -5.157 1.630 1.00 18.77 73 VAL A N 1
ATOM 596 C CA . VAL A 1 76 ? 32.390 -6.486 2.087 1.00 18.73 73 VAL A CA 1
ATOM 597 C C . VAL A 1 76 ? 31.414 -6.915 3.193 1.00 21.56 73 VAL A C 1
ATOM 598 O O . VAL A 1 76 ? 31.027 -6.068 4.071 1.00 19.08 73 VAL A O 1
ATOM 602 N N . GLY A 1 77 ? 30.987 -8.194 3.166 1.00 19.13 74 GLY A N 1
ATOM 603 C CA . GLY A 1 77 ? 30.041 -8.676 4.143 1.00 20.30 74 GLY A CA 1
ATOM 604 C C . GLY A 1 77 ? 30.690 -9.758 5.038 1.00 22.22 74 GLY A C 1
ATOM 605 O O . GLY A 1 77 ? 31.817 -10.222 4.768 1.00 20.94 74 GLY A O 1
ATOM 606 N N . TYR A 1 78 ? 30.043 -10.102 6.155 1.00 20.24 75 TYR A N 1
ATOM 607 C CA . TYR A 1 78 ? 30.628 -11.207 6.976 1.00 19.89 75 TYR A CA 1
ATOM 608 C C . TYR A 1 78 ? 29.495 -12.047 7.492 1.00 20.33 75 TYR A C 1
ATOM 609 O O . TYR A 1 78 ? 28.408 -11.522 7.744 1.00 19.70 75 TYR A O 1
ATOM 618 N N . VAL A 1 79 ? 29.712 -13.375 7.671 1.00 19.75 76 VAL A N 1
ATOM 619 C CA . VAL A 1 79 ? 28.636 -14.182 8.228 1.00 19.03 76 VAL A CA 1
ATOM 620 C C . VAL A 1 79 ? 28.933 -14.402 9.694 1.00 18.38 76 VAL A C 1
ATOM 621 O O . VAL A 1 79 ? 30.033 -14.144 10.142 1.00 18.16 76 VAL A O 1
ATOM 625 N N . ASP A 1 80 ? 27.938 -14.882 10.442 1.00 18.62 77 ASP A N 1
ATOM 626 C CA . ASP A 1 80 ? 28.024 -15.006 11.929 1.00 22.58 77 ASP A CA 1
ATOM 627 C C . ASP A 1 80 ? 29.208 -15.830 12.423 1.00 22.73 77 ASP A C 1
ATOM 628 O O . ASP A 1 80 ? 29.778 -15.524 13.446 1.00 22.50 77 ASP A O 1
ATOM 633 N N . SER A 1 81 ? 29.648 -16.773 11.629 1.00 22.65 78 SER A N 1
ATOM 634 C CA . SER A 1 81 ? 30.769 -17.591 12.024 1.00 24.72 78 SER A CA 1
ATOM 635 C C . SER A 1 81 ? 32.113 -16.954 11.770 1.00 27.48 78 SER A C 1
ATOM 636 O O . SER A 1 81 ? 33.114 -17.456 12.351 1.00 28.91 78 SER A O 1
ATOM 639 N N . GLU A 1 82 ? 32.174 -15.817 11.021 1.00 24.27 79 GLU A N 1
ATOM 640 C CA . GLU A 1 82 ? 33.484 -15.170 10.782 1.00 23.94 79 GLU A CA 1
ATOM 641 C C . GLU A 1 82 ? 33.737 -14.155 11.870 1.00 22.48 79 GLU A C 1
ATOM 642 O O . GLU A 1 82 ? 32.807 -13.553 12.386 1.00 24.45 79 GLU A O 1
ATOM 648 N N . ASN A 1 83 ? 34.992 -13.871 12.148 1.00 19.43 80 ASN A N 1
ATOM 649 C CA . ASN A 1 83 ? 35.277 -12.964 13.190 1.00 21.78 80 ASN A CA 1
ATOM 650 C C . ASN A 1 83 ? 35.270 -11.522 12.406 1.00 20.63 80 ASN A C 1
ATOM 651 O O . ASN A 1 83 ? 36.058 -11.303 11.465 1.00 21.46 80 ASN A O 1
ATOM 656 N N . PRO A 1 84 ? 34.342 -10.645 12.782 1.00 20.32 81 PRO A N 1
ATOM 657 C CA . PRO A 1 84 ? 34.260 -9.333 11.959 1.00 20.10 81 PRO A CA 1
ATOM 658 C C . PRO A 1 84 ? 35.588 -8.522 12.039 1.00 17.69 81 PRO A C 1
ATOM 659 O O . PRO A 1 84 ? 35.968 -7.923 11.066 1.00 19.26 81 PRO A O 1
ATOM 663 N N . TRP A 1 85 ? 36.250 -8.447 13.199 1.00 17.33 82 TRP A N 1
ATOM 664 C CA . TRP A 1 85 ? 37.490 -7.664 13.313 1.00 19.72 82 TRP A CA 1
ATOM 665 C C . TRP A 1 85 ? 38.559 -8.172 12.335 1.00 22.03 82 TRP A C 1
ATOM 666 O O . TRP A 1 85 ? 39.277 -7.376 11.753 1.00 19.39 82 TRP A O 1
ATOM 677 N N . GLN A 1 86 ? 38.737 -9.523 12.243 1.00 21.18 83 GLN A N 1
ATOM 678 C CA . GLN A 1 86 ? 39.772 -10.030 11.371 1.00 22.57 83 GLN A CA 1
ATOM 679 C C . GLN A 1 86 ? 39.370 -9.817 9.984 1.00 19.04 83 GLN A C 1
ATOM 680 O O . GLN A 1 86 ? 40.205 -9.550 9.146 1.00 19.67 83 GLN A O 1
ATOM 686 N N . LYS A 1 87 ? 38.086 -9.934 9.707 1.00 18.39 84 LYS A N 1
ATOM 687 C CA . LYS A 1 87 ? 37.664 -9.771 8.342 1.00 20.45 84 LYS A CA 1
ATOM 688 C C . LYS A 1 87 ? 37.875 -8.250 7.870 1.00 20.84 84 LYS A C 1
ATOM 689 O O . LYS A 1 87 ? 38.259 -7.959 6.730 1.00 20.25 84 LYS A O 1
ATOM 695 N N . ILE A 1 88 ? 37.608 -7.323 8.782 1.00 19.63 85 ILE A N 1
ATOM 696 C CA . ILE A 1 88 ? 37.787 -5.851 8.458 1.00 17.49 85 ILE A CA 1
ATOM 697 C C . ILE A 1 88 ? 39.262 -5.665 8.242 1.00 18.09 85 ILE A C 1
ATOM 698 O O . ILE A 1 88 ? 39.680 -5.058 7.250 1.00 20.00 85 ILE A O 1
ATOM 703 N N . LYS A 1 89 ? 40.095 -6.170 9.164 1.00 17.31 86 LYS A N 1
ATOM 704 C CA . LYS A 1 89 ? 41.533 -5.907 9.005 1.00 21.09 86 LYS A CA 1
ATOM 705 C C . LYS A 1 89 ? 42.117 -6.406 7.672 1.00 23.87 86 LYS A C 1
ATOM 706 O O . LYS A 1 89 ? 42.992 -5.755 7.069 1.00 22.96 86 LYS A O 1
ATOM 712 N N . HIS A 1 90 ? 41.625 -7.556 7.210 1.00 25.94 87 HIS A N 1
ATOM 713 C CA . HIS A 1 90 ? 42.097 -8.132 5.925 1.00 28.67 87 HIS A CA 1
ATOM 714 C C . HIS A 1 90 ? 41.408 -7.417 4.779 1.00 27.40 87 HIS A C 1
ATOM 715 O O . HIS A 1 90 ? 41.981 -7.313 3.721 1.00 25.17 87 HIS A O 1
ATOM 722 N N . ALA A 1 91 ? 40.183 -6.900 4.954 1.00 23.45 88 ALA A N 1
ATOM 723 C CA . ALA A 1 91 ? 39.579 -6.209 3.808 1.00 23.89 88 ALA A CA 1
ATOM 724 C C . ALA A 1 91 ? 40.157 -4.783 3.566 1.00 24.30 88 ALA A C 1
ATOM 725 O O . ALA A 1 91 ? 40.145 -4.307 2.419 1.00 24.39 88 ALA A O 1
ATOM 727 N N . LEU A 1 92 ? 40.637 -4.120 4.626 1.00 23.63 89 LEU A N 1
ATOM 728 C CA . LEU A 1 92 ? 41.210 -2.784 4.517 1.00 23.14 89 LEU A CA 1
ATOM 729 C C . LEU A 1 92 ? 42.603 -2.920 3.816 1.00 26.39 89 LEU A C 1
ATOM 730 O O . LEU A 1 92 ? 43.227 -4.002 3.875 1.00 24.57 89 LEU A O 1
ATOM 735 N N . PRO A 1 93 ? 43.081 -1.824 3.189 1.00 25.67 90 PRO A N 1
ATOM 736 C CA . PRO A 1 93 ? 44.460 -1.831 2.658 1.00 28.23 90 PRO A CA 1
ATOM 737 C C . PRO A 1 93 ? 45.397 -2.095 3.829 1.00 29.22 90 PRO A C 1
ATOM 738 O O . PRO A 1 93 ? 45.104 -1.720 4.992 1.00 25.87 90 PRO A O 1
ATOM 742 N N . GLN A 1 94 ? 46.546 -2.703 3.542 1.00 29.48 91 GLN A N 1
ATOM 743 C CA . GLN A 1 94 ? 47.475 -3.023 4.648 1.00 31.07 91 GLN A CA 1
ATOM 744 C C . GLN A 1 94 ? 48.362 -1.832 4.922 1.00 33.25 91 GLN A C 1
ATOM 745 O O . GLN A 1 94 ? 49.526 -1.862 4.537 1.00 33.48 91 GLN A O 1
ATOM 751 N N . LEU A 1 95 ? 47.845 -0.756 5.543 1.00 31.49 92 LEU A N 1
ATOM 752 C CA . LEU A 1 95 ? 48.633 0.498 5.656 1.00 31.65 92 LEU A CA 1
ATOM 753 C C . LEU A 1 95 ? 49.067 0.577 7.111 1.00 31.42 92 LEU A C 1
ATOM 754 O O . LEU A 1 95 ? 48.618 -0.195 7.941 1.00 31.85 92 LEU A O 1
ATOM 759 N N . ASP A 1 96 ? 49.823 1.592 7.435 1.00 30.41 93 ASP A N 1
ATOM 760 C CA . ASP A 1 96 ? 50.148 1.866 8.815 1.00 32.46 93 ASP A CA 1
ATOM 761 C C . ASP A 1 96 ? 49.103 2.911 9.275 1.00 29.63 93 ASP A C 1
ATOM 762 O O . ASP A 1 96 ? 49.176 4.089 8.862 1.00 29.90 93 ASP A O 1
ATOM 767 N N . PHE A 1 97 ? 48.080 2.491 10.028 1.00 27.62 94 PHE A N 1
ATOM 768 C CA . PHE A 1 97 ? 47.056 3.459 10.468 1.00 24.79 94 PHE A CA 1
ATOM 769 C C . PHE A 1 97 ? 47.546 4.151 11.717 1.00 25.23 94 PHE A C 1
ATOM 770 O O . PHE A 1 97 ? 47.444 3.589 12.789 1.00 28.32 94 PHE A O 1
ATOM 778 N N . LYS A 1 98 ? 48.091 5.357 11.626 1.00 21.29 95 LYS A N 1
ATOM 779 C CA . LYS A 1 98 ? 48.527 6.026 12.857 1.00 23.07 95 LYS A CA 1
ATOM 780 C C . LYS A 1 98 ? 47.468 6.844 13.509 1.00 21.69 95 LYS A C 1
ATOM 781 O O . LYS A 1 98 ? 47.515 7.087 14.737 1.00 19.08 95 LYS A O 1
ATOM 787 N N . ARG A 1 99 ? 46.501 7.333 12.699 1.00 19.57 96 ARG A N 1
ATOM 788 C CA . ARG A 1 99 ? 45.489 8.254 13.276 1.00 17.44 96 ARG A CA 1
ATOM 789 C C . ARG A 1 99 ? 44.166 7.904 12.691 1.00 15.41 96 ARG A C 1
ATOM 790 O O . ARG A 1 99 ? 44.005 7.872 11.431 1.00 15.75 96 ARG A O 1
ATOM 798 N N . VAL A 1 100 ? 43.212 7.693 13.559 1.00 13.97 97 VAL A N 1
ATOM 799 C CA . VAL A 1 100 ? 41.904 7.206 13.123 1.00 17.81 97 VAL A CA 1
ATOM 800 C C . VAL A 1 100 ? 40.878 8.145 13.785 1.00 18.46 97 VAL A C 1
ATOM 801 O O . VAL A 1 100 ? 41.052 8.495 14.936 1.00 20.84 97 VAL A O 1
ATOM 805 N N . ALA A 1 101 ? 39.762 8.453 13.124 1.00 16.62 98 ALA A N 1
ATOM 806 C CA . ALA A 1 101 ? 38.698 9.193 13.767 1.00 15.77 98 ALA A CA 1
ATOM 807 C C . ALA A 1 101 ? 37.506 8.281 13.900 1.00 14.68 98 ALA A C 1
ATOM 808 O O . ALA A 1 101 ? 37.161 7.603 12.953 1.00 15.61 98 ALA A O 1
ATOM 810 N N . VAL A 1 102 ? 36.822 8.391 15.033 1.00 14.37 99 VAL A N 1
ATOM 811 C CA . VAL A 1 102 ? 35.600 7.643 15.266 1.00 15.53 99 VAL A CA 1
ATOM 812 C C . VAL A 1 102 ? 34.558 8.505 15.956 1.00 14.37 99 VAL A C 1
ATOM 813 O O . VAL A 1 102 ? 34.867 9.582 16.478 1.00 14.64 99 VAL A O 1
ATOM 817 N N . GLU A 1 103 ? 33.295 8.083 15.920 1.00 13.99 100 GLU A N 1
ATOM 818 C CA . GLU A 1 103 ? 32.269 8.946 16.495 1.00 14.66 100 GLU A CA 1
ATOM 819 C C . GLU A 1 103 ? 32.140 8.736 17.979 1.00 16.05 100 GLU A C 1
ATOM 820 O O . GLU A 1 103 ? 31.479 7.754 18.403 1.00 17.17 100 GLU A O 1
ATOM 826 N N . PHE A 1 104 ? 32.653 9.691 18.768 1.00 16.20 101 PHE A N 1
ATOM 827 C CA . PHE A 1 104 ? 32.647 9.510 20.247 1.00 16.00 101 PHE A CA 1
ATOM 828 C C . PHE A 1 104 ? 31.231 9.449 20.768 1.00 17.46 101 PHE A C 1
ATOM 829 O O . PHE A 1 104 ? 30.968 8.764 21.783 1.00 18.04 101 PHE A O 1
ATOM 837 N N . ASP A 1 105 ? 30.265 10.106 20.113 1.00 15.03 102 ASP A N 1
ATOM 838 C CA . ASP A 1 105 ? 28.893 10.068 20.645 1.00 17.72 102 ASP A CA 1
ATOM 839 C C . ASP A 1 105 ? 28.123 8.808 20.273 1.00 19.28 102 ASP A C 1
ATOM 840 O O . ASP A 1 105 ? 27.019 8.648 20.724 1.00 18.18 102 ASP A O 1
ATOM 845 N N . ASN A 1 106 ? 28.678 7.961 19.427 1.00 17.24 103 ASN A N 1
ATOM 846 C CA . ASN A 1 106 ? 27.967 6.731 19.077 1.00 15.65 103 ASN A CA 1
ATOM 847 C C . ASN A 1 106 ? 28.756 5.440 19.452 1.00 16.02 103 ASN A C 1
ATOM 848 O O . ASN A 1 106 ? 28.085 4.439 19.739 1.00 17.34 103 ASN A O 1
ATOM 853 N N . LEU A 1 107 ? 30.105 5.417 19.364 1.00 15.84 104 LEU A N 1
ATOM 854 C CA . LEU A 1 107 ? 30.849 4.152 19.328 1.00 16.88 104 LEU A CA 1
ATOM 855 C C . LEU A 1 107 ? 30.805 3.565 20.799 1.00 16.82 104 LEU A C 1
ATOM 856 O O . LEU A 1 107 ? 31.327 4.177 21.714 1.00 15.98 104 LEU A O 1
ATOM 861 N N . ILE A 1 108 ? 30.236 2.387 21.008 1.00 17.24 105 ILE A N 1
ATOM 862 C CA . ILE A 1 108 ? 30.285 1.735 22.288 1.00 14.88 105 ILE A CA 1
ATOM 863 C C . ILE A 1 108 ? 31.626 1.049 22.585 1.00 16.66 105 ILE A C 1
ATOM 864 O O . ILE A 1 108 ? 32.470 0.772 21.675 1.00 17.04 105 ILE A O 1
ATOM 869 N N . LEU A 1 109 ? 31.865 0.745 23.876 1.00 14.48 106 LEU A N 1
ATOM 870 C CA . LEU A 1 109 ? 33.199 0.240 24.196 1.00 16.37 106 LEU A CA 1
ATOM 871 C C . LEU A 1 109 ? 33.516 -1.152 23.490 1.00 15.63 106 LEU A C 1
ATOM 872 O O . LEU A 1 109 ? 34.618 -1.368 23.085 1.00 15.93 106 LEU A O 1
ATOM 877 N N . THR A 1 110 ? 32.534 -1.982 23.320 1.00 17.28 107 THR A N 1
ATOM 878 C CA . THR A 1 110 ? 32.851 -3.312 22.721 1.00 18.61 107 THR A CA 1
ATOM 879 C C . THR A 1 110 ? 33.314 -3.087 21.276 1.00 19.66 107 THR A C 1
ATOM 880 O O . THR A 1 110 ? 34.264 -3.727 20.816 1.00 17.22 107 THR A O 1
ATOM 884 N N . LYS A 1 111 ? 32.709 -2.093 20.586 1.00 16.04 108 LYS A N 1
ATOM 885 C CA . LYS A 1 111 ? 33.225 -1.765 19.219 1.00 15.85 108 LYS A CA 1
ATOM 886 C C . LYS A 1 111 ? 34.523 -1.043 19.208 1.00 16.27 108 LYS A C 1
ATOM 887 O O . LYS A 1 111 ? 35.334 -1.293 18.287 1.00 18.02 108 LYS A O 1
ATOM 893 N N . TYR A 1 112 ? 34.755 -0.137 20.176 1.00 15.70 109 TYR A N 1
ATOM 894 C CA . TYR A 1 112 ? 36.023 0.500 20.261 1.00 18.30 109 TYR A CA 1
ATOM 895 C C . TYR A 1 112 ? 37.146 -0.512 20.503 1.00 18.67 109 TYR A C 1
ATOM 896 O O . TYR A 1 112 ? 38.205 -0.459 19.880 1.00 17.91 109 TYR A O 1
ATOM 905 N N . HIS A 1 113 ? 36.892 -1.492 21.381 1.00 19.48 110 HIS A N 1
ATOM 906 C CA . HIS A 1 113 ? 37.983 -2.455 21.625 1.00 19.63 110 HIS A CA 1
ATOM 907 C C . HIS A 1 113 ? 38.110 -3.316 20.386 1.00 19.58 110 HIS A C 1
ATOM 908 O O . HIS A 1 113 ? 39.224 -3.644 20.027 1.00 20.23 110 HIS A O 1
ATOM 915 N N . GLY A 1 114 ? 37.029 -3.611 19.681 1.00 17.28 111 GLY A N 1
ATOM 916 C CA . GLY A 1 114 ? 37.238 -4.350 18.428 1.00 17.13 111 GLY A CA 1
ATOM 917 C C . GLY A 1 114 ? 38.072 -3.561 17.407 1.00 19.40 111 GLY A C 1
ATOM 918 O O . GLY A 1 114 ? 38.976 -4.096 16.771 1.00 17.66 111 GLY A O 1
ATOM 919 N N . LEU A 1 115 ? 37.811 -2.234 17.245 1.00 17.77 112 LEU A N 1
ATOM 920 C CA . LEU A 1 115 ? 38.610 -1.464 16.287 1.00 16.19 112 LEU A CA 1
ATOM 921 C C . LEU A 1 115 ? 40.036 -1.341 16.713 1.00 16.22 112 LEU A C 1
ATOM 922 O O . LEU A 1 115 ? 40.927 -1.164 15.872 1.00 16.61 112 LEU A O 1
ATOM 927 N N . LYS A 1 116 ? 40.298 -1.362 18.031 1.00 18.05 113 LYS A N 1
ATOM 928 C CA . LYS A 1 116 ? 41.699 -1.399 18.479 1.00 21.46 113 LYS A CA 1
ATOM 929 C C . LYS A 1 116 ? 42.445 -2.697 18.088 1.00 22.46 113 LYS A C 1
ATOM 930 O O . LYS A 1 116 ? 43.680 -2.687 18.000 1.00 21.89 113 LYS A O 1
ATOM 936 N N . THR A 1 117 ? 41.744 -3.770 17.757 1.00 22.61 114 THR A N 1
ATOM 937 C CA . THR A 1 117 ? 42.497 -4.918 17.215 1.00 25.44 114 THR A CA 1
ATOM 938 C C . THR A 1 117 ? 42.706 -4.719 15.722 1.00 26.18 114 THR A C 1
ATOM 939 O O . THR A 1 117 ? 43.612 -5.296 15.138 1.00 26.12 114 THR A O 1
ATOM 943 N N . VAL A 1 118 ? 41.842 -3.923 15.087 1.00 23.62 115 VAL A N 1
ATOM 944 C CA . VAL A 1 118 ? 42.032 -3.713 13.657 1.00 22.46 115 VAL A CA 1
ATOM 945 C C . VAL A 1 118 ? 43.160 -2.685 13.532 1.00 23.38 115 VAL A C 1
ATOM 946 O O . VAL A 1 118 ? 44.000 -2.854 12.659 1.00 24.37 115 VAL A O 1
ATOM 950 N N . PHE A 1 119 ? 43.127 -1.585 14.327 1.00 21.39 116 PHE A N 1
ATOM 951 C CA . PHE A 1 119 ? 44.135 -0.532 14.266 1.00 20.35 116 PHE A CA 1
ATOM 952 C C . PHE A 1 119 ? 44.957 -0.536 15.552 1.00 23.31 116 PHE A C 1
ATOM 953 O O . PHE A 1 119 ? 44.711 0.239 16.488 1.00 23.39 116 PHE A O 1
ATOM 961 N N . GLU A 1 120 ? 45.947 -1.401 15.631 1.00 26.32 117 GLU A N 1
ATOM 962 C CA . GLU A 1 120 ? 46.639 -1.714 16.892 1.00 29.74 117 GLU A CA 1
ATOM 963 C C . GLU A 1 120 ? 47.503 -0.638 17.414 1.00 30.87 117 GLU A C 1
ATOM 964 O O . GLU A 1 120 ? 47.735 -0.609 18.605 1.00 31.04 117 GLU A O 1
ATOM 970 N N . THR A 1 121 ? 48.033 0.250 16.576 1.00 30.45 118 THR A N 1
ATOM 971 C CA . THR A 1 121 ? 48.813 1.340 17.195 1.00 31.72 118 THR A CA 1
ATOM 972 C C . THR A 1 121 ? 48.264 2.744 16.839 1.00 31.88 118 THR A C 1
ATOM 973 O O . THR A 1 121 ? 49.041 3.675 16.866 1.00 32.45 118 THR A O 1
ATOM 977 N N . ALA A 1 122 ? 46.978 2.888 16.516 1.00 28.83 119 ALA A N 1
ATOM 978 C CA . ALA A 1 122 ? 46.435 4.238 16.145 1.00 27.90 119 ALA A CA 1
ATOM 979 C C . ALA A 1 122 ? 46.104 5.091 17.379 1.00 26.40 119 ALA A C 1
ATOM 980 O O . ALA A 1 122 ? 45.722 4.550 18.409 1.00 28.04 119 ALA A O 1
ATOM 982 N N . GLU A 1 123 ? 46.195 6.406 17.272 1.00 26.90 120 GLU A N 1
ATOM 983 C CA . GLU A 1 123 ? 45.459 7.314 18.215 1.00 27.32 120 GLU A CA 1
ATOM 984 C C . GLU A 1 123 ? 44.072 7.499 17.660 1.00 24.04 120 GLU A C 1
ATOM 985 O O . GLU A 1 123 ? 43.894 7.486 16.375 1.00 26.27 120 GLU A O 1
ATOM 991 N N . PHE A 1 124 ? 43.093 7.708 18.535 1.00 22.60 121 PHE A N 1
ATOM 992 C CA . PHE A 1 124 ? 41.680 7.859 18.088 1.00 22.64 121 PHE A CA 1
ATOM 993 C C . PHE A 1 124 ? 41.199 9.302 18.301 1.00 24.81 121 PHE A C 1
ATOM 994 O O . PHE A 1 124 ? 41.125 9.761 19.468 1.00 26.52 121 PHE A O 1
ATOM 1002 N N . ASP A 1 125 ? 40.861 10.019 17.232 1.00 20.66 122 ASP A N 1
ATOM 1003 C CA . ASP A 1 125 ? 40.306 11.384 17.420 1.00 19.68 122 ASP A CA 1
ATOM 1004 C C . ASP A 1 125 ? 38.757 11.275 17.296 1.00 18.80 122 ASP A C 1
ATOM 1005 O O . ASP A 1 125 ? 38.209 10.262 16.802 1.00 16.47 122 ASP A O 1
ATOM 1010 N N . ASN A 1 126 ? 38.050 12.347 17.618 1.00 16.86 123 ASN A N 1
ATOM 1011 C CA . ASN A 1 126 ? 36.595 12.314 17.591 1.00 16.30 123 ASN A CA 1
ATOM 1012 C C . ASN A 1 126 ? 36.143 12.889 16.226 1.00 18.20 123 ASN A C 1
ATOM 1013 O O . ASN A 1 126 ? 36.406 14.063 15.935 1.00 18.78 123 ASN A O 1
ATOM 1018 N N . LEU A 1 127 ? 35.300 12.173 15.495 1.00 16.02 124 LEU A N 1
ATOM 1019 C CA . LEU A 1 127 ? 34.751 12.609 14.216 1.00 15.43 124 LEU A CA 1
ATOM 1020 C C . LEU A 1 127 ? 33.385 13.275 14.432 1.00 15.55 124 LEU A C 1
ATOM 1021 O O . LEU A 1 127 ? 32.873 13.883 13.489 1.00 14.56 124 LEU A O 1
ATOM 1026 N N . THR A 1 128 ? 32.695 13.058 15.569 1.00 14.36 125 THR A N 1
ATOM 1027 C CA . THR A 1 128 ? 31.324 13.552 15.678 1.00 16.66 125 THR A CA 1
ATOM 1028 C C . THR A 1 128 ? 31.172 15.108 15.350 1.00 17.04 125 THR A C 1
ATOM 1029 O O . THR A 1 128 ? 30.260 15.487 14.630 1.00 16.44 125 THR A O 1
ATOM 1033 N N . PRO A 1 129 ? 32.006 15.945 15.940 1.00 17.19 126 PRO A N 1
ATOM 1034 C CA . PRO A 1 129 ? 31.768 17.429 15.735 1.00 17.52 126 PRO A CA 1
ATOM 1035 C C . PRO A 1 129 ? 31.916 17.726 14.262 1.00 16.74 126 PRO A C 1
ATOM 1036 O O . PRO A 1 129 ? 31.172 18.544 13.744 1.00 19.26 126 PRO A O 1
ATOM 1040 N N . ARG A 1 130 ? 32.836 17.060 13.542 1.00 17.37 127 ARG A N 1
ATOM 1041 C CA . ARG A 1 130 ? 32.943 17.361 12.102 1.00 16.36 127 ARG A CA 1
ATOM 1042 C C . ARG A 1 130 ? 31.659 17.044 11.363 1.00 17.93 127 ARG A C 1
ATOM 1043 O O . ARG A 1 130 ? 31.251 17.785 10.428 1.00 18.15 127 ARG A O 1
ATOM 1051 N N . ILE A 1 131 ? 31.023 15.927 11.690 1.00 16.41 128 ILE A N 1
ATOM 1052 C CA . ILE A 1 131 ? 29.810 15.555 11.007 1.00 17.62 128 ILE A CA 1
ATOM 1053 C C . ILE A 1 131 ? 28.652 16.522 11.484 1.00 16.42 128 ILE A C 1
ATOM 1054 O O . ILE A 1 131 ? 27.785 16.856 10.694 1.00 18.13 128 ILE A O 1
ATOM 1059 N N . GLN A 1 132 ? 28.579 16.850 12.756 1.00 16.52 129 GLN A N 1
ATOM 1060 C CA . GLN A 1 132 ? 27.567 17.835 13.173 1.00 19.48 129 GLN A CA 1
ATOM 1061 C C . GLN A 1 132 ? 27.737 19.186 12.364 1.00 20.07 129 GLN A C 1
ATOM 1062 O O . GLN A 1 132 ? 26.761 19.788 12.026 1.00 20.26 129 GLN A O 1
ATOM 1068 N N . ARG A 1 133 ? 28.966 19.617 12.129 1.00 17.32 130 ARG A N 1
ATOM 1069 C CA . ARG A 1 133 ? 29.241 20.830 11.308 1.00 19.91 130 ARG A CA 1
ATOM 1070 C C . ARG A 1 133 ? 28.770 20.640 9.899 1.00 19.85 130 ARG A C 1
ATOM 1071 O O . ARG A 1 133 ? 28.120 21.535 9.261 1.00 17.24 130 ARG A O 1
ATOM 1087 N N . ARG A 1 135 ? 26.261 18.987 8.820 1.00 16.59 132 ARG A N 1
ATOM 1088 C CA . ARG A 1 135 ? 24.792 19.135 8.740 1.00 21.09 132 ARG A CA 1
ATOM 1089 C C . ARG A 1 135 ? 24.339 20.613 8.788 1.00 24.18 132 ARG A C 1
ATOM 1090 O O . ARG A 1 135 ? 23.172 20.849 8.493 1.00 27.74 132 ARG A O 1
ATOM 1098 N N . LEU A 1 136 ? 25.213 21.538 9.140 1.00 23.69 133 LEU A N 1
ATOM 1099 C CA . LEU A 1 136 ? 24.878 22.986 9.105 1.00 30.45 133 LEU A CA 1
ATOM 1100 C C . LEU A 1 136 ? 24.891 23.584 7.721 1.00 38.83 133 LEU A C 1
ATOM 1101 O O . LEU A 1 136 ? 24.846 24.824 7.623 1.00 41.66 133 LEU A O 1
ATOM 1106 N N . ILE A 1 137 ? 25.069 22.769 6.664 1.00 43.84 134 ILE A N 1
ATOM 1107 C CA . ILE A 1 137 ? 24.850 23.184 5.223 1.00 50.62 134 ILE A CA 1
ATOM 1108 C C . ILE A 1 137 ? 23.813 22.198 4.676 1.00 54.89 134 ILE A C 1
ATOM 1109 O O . ILE A 1 137 ? 24.193 21.020 4.424 1.00 57.01 134 ILE A O 1
ATOM 1114 N N . LYS A 1 138 ? 22.540 22.646 4.514 1.00 59.15 135 LYS A N 1
ATOM 1115 C CA . LYS A 1 138 ? 21.295 21.803 4.811 1.00 62.90 135 LYS A CA 1
ATOM 1116 C C . LYS A 1 138 ? 20.776 20.827 3.733 1.00 65.27 135 LYS A C 1
ATOM 1117 O O . LYS A 1 138 ? 19.790 20.088 4.026 1.00 66.55 135 LYS A O 1
ATOM 1132 N N . SER B 1 5 ? 21.403 5.771 -11.565 1.00 49.51 2 SER B N 1
ATOM 1133 C CA . SER B 1 5 ? 22.435 6.812 -11.411 1.00 42.66 2 SER B CA 1
ATOM 1134 C C . SER B 1 5 ? 22.079 7.961 -12.387 1.00 36.47 2 SER B C 1
ATOM 1135 O O . SER B 1 5 ? 21.522 7.744 -13.469 1.00 33.67 2 SER B O 1
ATOM 1138 N N . LYS B 1 6 ? 22.520 9.154 -12.050 1.00 31.61 3 LYS B N 1
ATOM 1139 C CA . LYS B 1 6 ? 22.589 10.221 -13.083 1.00 28.89 3 LYS B CA 1
ATOM 1140 C C . LYS B 1 6 ? 23.415 9.792 -14.288 1.00 27.18 3 LYS B C 1
ATOM 1141 O O . LYS B 1 6 ? 23.015 10.051 -15.438 1.00 24.76 3 LYS B O 1
ATOM 1147 N N . LEU B 1 7 ? 24.603 9.215 -14.049 1.00 28.77 4 LEU B N 1
ATOM 1148 C CA . LEU B 1 7 ? 25.455 8.786 -15.175 1.00 30.18 4 LEU B CA 1
ATOM 1149 C C . LEU B 1 7 ? 24.733 7.778 -16.060 1.00 30.88 4 LEU B C 1
ATOM 1150 O O . LEU B 1 7 ? 24.875 7.777 -17.289 1.00 30.62 4 LEU B O 1
ATOM 1155 N N . GLN B 1 8 ? 23.960 6.890 -15.427 1.00 32.03 5 GLN B N 1
ATOM 1156 C CA . GLN B 1 8 ? 23.161 5.901 -16.148 1.00 33.70 5 GLN B CA 1
ATOM 1157 C C . GLN B 1 8 ? 22.122 6.585 -16.991 1.00 31.11 5 GLN B C 1
ATOM 1158 O O . GLN B 1 8 ? 21.845 6.161 -18.113 1.00 31.33 5 GLN B O 1
ATOM 1164 N N . GLN B 1 9 ? 21.561 7.678 -16.504 1.00 29.75 6 GLN B N 1
ATOM 1165 C CA . GLN B 1 9 ? 20.606 8.431 -17.345 1.00 29.35 6 GLN B CA 1
ATOM 1166 C C . GLN B 1 9 ? 21.277 9.128 -18.537 1.00 27.19 6 GLN B C 1
ATOM 1167 O O . GLN B 1 9 ? 20.700 9.227 -19.641 1.00 27.17 6 GLN B O 1
ATOM 1173 N N . ILE B 1 10 ? 22.474 9.665 -18.326 1.00 24.67 7 ILE B N 1
ATOM 1174 C CA . ILE B 1 10 ? 23.217 10.129 -19.490 1.00 23.67 7 ILE B CA 1
ATOM 1175 C C . ILE B 1 10 ? 23.382 9.026 -20.561 1.00 25.86 7 ILE B C 1
ATOM 1176 O O . ILE B 1 10 ? 23.170 9.260 -21.751 1.00 24.88 7 ILE B O 1
ATOM 1181 N N . LEU B 1 11 ? 23.751 7.794 -20.141 1.00 28.89 8 LEU B N 1
ATOM 1182 C CA . LEU B 1 11 ? 23.891 6.653 -21.091 1.00 31.05 8 LEU B CA 1
ATOM 1183 C C . LEU B 1 11 ? 22.676 6.379 -21.916 1.00 31.94 8 LEU B C 1
ATOM 1184 O O . LEU B 1 11 ? 22.751 6.223 -23.123 1.00 33.73 8 LEU B O 1
ATOM 1189 N N . THR B 1 12 ? 21.503 6.400 -21.292 1.00 32.94 9 THR B N 1
ATOM 1190 C CA . THR B 1 12 ? 20.255 6.220 -22.032 1.00 32.70 9 THR B CA 1
ATOM 1191 C C . THR B 1 12 ? 20.027 7.396 -22.975 1.00 31.52 9 THR B C 1
ATOM 1192 O O . THR B 1 12 ? 19.570 7.251 -24.111 1.00 31.46 9 THR B O 1
ATOM 1196 N N . TYR B 1 13 ? 20.420 8.597 -22.539 1.00 29.56 10 TYR B N 1
ATOM 1197 C CA . TYR B 1 13 ? 20.336 9.738 -23.456 1.00 27.26 10 TYR B CA 1
ATOM 1198 C C . TYR B 1 13 ? 21.229 9.594 -24.700 1.00 26.03 10 TYR B C 1
ATOM 1199 O O . TYR B 1 13 ? 20.847 9.998 -25.828 1.00 25.25 10 TYR B O 1
ATOM 1208 N N . LEU B 1 14 ? 22.466 9.111 -24.514 1.00 24.71 11 LEU B N 1
ATOM 1209 C CA . LEU B 1 14 ? 23.357 8.964 -25.670 1.00 25.74 11 LEU B CA 1
ATOM 1210 C C . LEU B 1 14 ? 22.732 7.987 -26.691 1.00 26.88 11 LEU B C 1
ATOM 1211 O O . LEU B 1 14 ? 22.852 8.177 -27.883 1.00 27.85 11 LEU B O 1
ATOM 1216 N N . GLU B 1 15 ? 22.125 6.925 -26.168 1.00 30.76 12 GLU B N 1
ATOM 1217 C CA . GLU B 1 15 ? 21.503 5.863 -26.993 1.00 33.53 12 GLU B CA 1
ATOM 1218 C C . GLU B 1 15 ? 20.361 6.531 -27.779 1.00 33.74 12 GLU B C 1
ATOM 1219 O O . GLU B 1 15 ? 20.373 6.533 -29.019 1.00 33.44 12 GLU B O 1
ATOM 1225 N N . SER B 1 16 ? 19.493 7.306 -27.113 1.00 34.48 13 SER B N 1
ATOM 1226 C CA . SER B 1 16 ? 18.419 7.949 -27.895 1.00 35.34 13 SER B CA 1
ATOM 1227 C C . SER B 1 16 ? 18.782 9.082 -28.816 1.00 34.79 13 SER B C 1
ATOM 1228 O O . SER B 1 16 ? 18.070 9.299 -29.769 1.00 33.36 13 SER B O 1
ATOM 1231 N N . GLU B 1 17 ? 19.846 9.841 -28.562 1.00 31.98 14 GLU B N 1
ATOM 1232 C CA . GLU B 1 17 ? 20.240 10.875 -29.502 1.00 30.58 14 GLU B CA 1
ATOM 1233 C C . GLU B 1 17 ? 21.363 10.448 -30.453 1.00 29.85 14 GLU B C 1
ATOM 1234 O O . GLU B 1 17 ? 21.922 11.310 -31.143 1.00 30.91 14 GLU B O 1
ATOM 1240 N N . LYS B 1 18 ? 21.755 9.161 -30.447 1.00 29.22 15 LYS B N 1
ATOM 1241 C CA . LYS B 1 18 ? 22.802 8.683 -31.381 1.00 30.28 15 LYS B CA 1
ATOM 1242 C C . LYS B 1 18 ? 24.097 9.454 -31.155 1.00 27.23 15 LYS B C 1
ATOM 1243 O O . LYS B 1 18 ? 24.727 9.877 -32.085 1.00 28.40 15 LYS B O 1
ATOM 1249 N N . LEU B 1 19 ? 24.428 9.687 -29.879 1.00 26.63 16 LEU B N 1
ATOM 1250 C CA . LEU B 1 19 ? 25.724 10.293 -29.477 1.00 24.68 16 LEU B CA 1
ATOM 1251 C C . LEU B 1 19 ? 26.762 9.213 -29.186 1.00 23.48 16 LEU B C 1
ATOM 1252 O O . LEU B 1 19 ? 26.458 8.244 -28.495 1.00 24.71 16 LEU B O 1
ATOM 1257 N N . ASP B 1 20 ? 28.016 9.460 -29.558 1.00 23.67 17 ASP B N 1
ATOM 1258 C CA . ASP B 1 20 ? 29.142 8.568 -29.139 1.00 23.28 17 ASP B CA 1
ATOM 1259 C C . ASP B 1 20 ? 29.665 8.973 -27.771 1.00 23.21 17 ASP B C 1
ATOM 1260 O O . ASP B 1 20 ? 30.080 8.123 -26.989 1.00 23.11 17 ASP B O 1
ATOM 1265 N N . VAL B 1 21 ? 29.591 10.268 -27.398 1.00 20.24 18 VAL B N 1
ATOM 1266 C CA . VAL B 1 21 ? 30.091 10.612 -26.061 1.00 18.97 18 VAL B CA 1
ATOM 1267 C C . VAL B 1 21 ? 29.511 11.918 -25.635 1.00 18.13 18 VAL B C 1
ATOM 1268 O O . VAL B 1 21 ? 29.180 12.750 -26.491 1.00 19.17 18 VAL B O 1
ATOM 1272 N N . ALA B 1 22 ? 29.371 12.129 -24.331 1.00 18.45 19 ALA B N 1
ATOM 1273 C CA . ALA B 1 22 ? 29.009 13.461 -23.862 1.00 19.41 19 ALA B CA 1
ATOM 1274 C C . ALA B 1 22 ? 30.239 13.961 -23.115 1.00 19.17 19 ALA B C 1
ATOM 1275 O O . ALA B 1 22 ? 30.824 13.209 -22.326 1.00 20.37 19 ALA B O 1
ATOM 1277 N N . VAL B 1 23 ? 30.619 15.215 -23.347 1.00 17.94 20 VAL B N 1
ATOM 1278 C CA . VAL B 1 23 ? 31.807 15.734 -22.797 1.00 17.94 20 VAL B CA 1
ATOM 1279 C C . VAL B 1 23 ? 31.305 16.837 -21.855 1.00 18.59 20 VAL B C 1
ATOM 1280 O O . VAL B 1 23 ? 30.797 17.909 -22.279 1.00 18.04 20 VAL B O 1
ATOM 1284 N N . VAL B 1 24 ? 31.559 16.618 -20.587 1.00 17.85 21 VAL B N 1
ATOM 1285 C CA . VAL B 1 24 ? 31.126 17.540 -19.536 1.00 17.25 21 VAL B CA 1
ATOM 1286 C C . VAL B 1 24 ? 32.314 18.351 -19.108 1.00 18.72 21 VAL B C 1
ATOM 1287 O O . VAL B 1 24 ? 33.328 17.766 -18.642 1.00 16.92 21 VAL B O 1
ATOM 1291 N N . SER B 1 25 ? 32.218 19.685 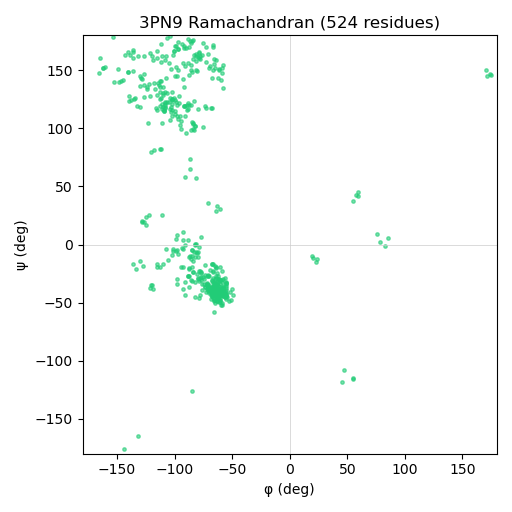-19.245 1.00 15.28 22 SER B N 1
ATOM 1292 C CA . SER B 1 25 ? 33.385 20.571 -18.979 1.00 17.73 22 SER B CA 1
ATOM 1293 C C . SER B 1 25 ? 33.125 21.426 -17.751 1.00 16.05 22 SER B C 1
ATOM 1294 O O . SER B 1 25 ? 33.999 22.019 -17.184 1.00 14.60 22 SER B O 1
ATOM 1297 N N . ASP B 1 26 ? 31.860 21.579 -17.359 1.00 14.62 23 ASP B N 1
ATOM 1298 C CA . ASP B 1 26 ? 31.542 22.549 -16.284 1.00 15.54 23 ASP B CA 1
ATOM 1299 C C . ASP B 1 26 ? 31.749 21.792 -14.926 1.00 15.15 23 ASP B C 1
ATOM 1300 O O . ASP B 1 26 ? 31.107 20.752 -14.704 1.00 17.40 23 ASP B O 1
ATOM 1305 N N . PRO B 1 27 ? 32.677 22.273 -14.022 1.00 14.91 24 PRO B N 1
ATOM 1306 C CA . PRO B 1 27 ? 33.011 21.578 -12.756 1.00 17.04 24 PRO B CA 1
ATOM 1307 C C . PRO B 1 27 ? 31.694 21.427 -11.923 1.00 16.32 24 PRO B C 1
ATOM 1308 O O . PRO B 1 27 ? 31.514 20.429 -11.188 1.00 15.69 24 PRO B O 1
ATOM 1312 N N . VAL B 1 28 ? 30.764 22.364 -12.104 1.00 17.14 25 VAL B N 1
A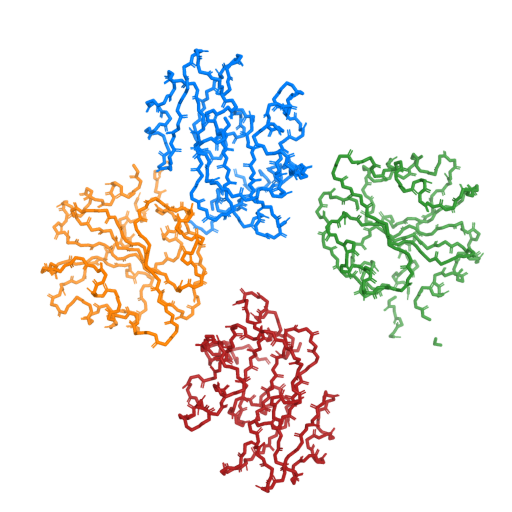TOM 1313 C CA . VAL B 1 28 ? 29.444 22.223 -11.396 1.00 15.82 25 VAL B CA 1
ATOM 1314 C C . VAL B 1 28 ? 28.656 21.042 -11.938 1.00 15.80 25 VAL B C 1
ATOM 1315 O O . VAL B 1 28 ? 27.996 20.328 -11.178 1.00 16.88 25 VAL B O 1
ATOM 1319 N N . THR B 1 29 ? 28.616 20.831 -13.258 1.00 13.25 26 THR B N 1
ATOM 1320 C CA . THR B 1 29 ? 27.955 19.644 -13.767 1.00 14.74 26 THR B CA 1
ATOM 1321 C C . THR B 1 29 ? 28.714 18.359 -13.437 1.00 15.02 26 THR B C 1
ATOM 1322 O O . THR B 1 29 ? 28.133 17.301 -13.207 1.00 14.57 26 THR B O 1
ATOM 1326 N N . ILE B 1 30 ? 30.061 18.413 -13.508 1.00 13.96 27 ILE B N 1
ATOM 1327 C CA . ILE B 1 30 ? 30.831 17.242 -13.131 1.00 12.95 27 ILE B CA 1
ATOM 1328 C C . ILE B 1 30 ? 30.500 16.801 -11.706 1.00 13.25 27 ILE B C 1
ATOM 1329 O O . ILE B 1 30 ? 30.251 15.616 -11.444 1.00 16.10 27 ILE B O 1
ATOM 1334 N N . ASN B 1 31 ? 30.434 17.740 -10.828 1.00 12.09 28 ASN B N 1
ATOM 1335 C CA . ASN B 1 31 ? 30.132 17.428 -9.389 1.00 15.08 28 ASN B CA 1
ATOM 1336 C C . ASN B 1 31 ? 28.695 16.871 -9.252 1.00 17.37 28 ASN B C 1
ATOM 1337 O O . ASN B 1 31 ? 28.461 15.817 -8.637 1.00 17.52 28 ASN B O 1
ATOM 1342 N N . TYR B 1 32 ? 27.747 17.507 -9.952 1.00 18.91 29 TYR B N 1
ATOM 1343 C CA . TYR B 1 32 ? 26.335 16.958 -9.985 1.00 18.15 29 TYR B CA 1
ATOM 1344 C C . TYR B 1 32 ? 26.299 15.517 -10.450 1.00 19.46 29 TYR B C 1
ATOM 1345 O O . TYR B 1 32 ? 25.594 14.711 -9.885 1.00 19.03 29 TYR B O 1
ATOM 1354 N N . LEU B 1 33 ? 27.061 15.140 -11.490 1.00 17.33 30 LEU B N 1
ATOM 1355 C CA . LEU B 1 33 ? 26.976 13.824 -11.981 1.00 17.93 30 LEU B CA 1
ATOM 1356 C C . LEU B 1 33 ? 27.861 12.845 -11.205 1.00 19.84 30 LEU B C 1
ATOM 1357 O O . LEU B 1 33 ? 27.593 11.671 -11.295 1.00 22.28 30 LEU B O 1
ATOM 1362 N N . THR B 1 34 ? 28.937 13.277 -10.525 1.00 18.37 31 THR B N 1
ATOM 1363 C CA . THR B 1 34 ? 29.883 12.249 -10.047 1.00 17.26 31 THR B CA 1
ATOM 1364 C C . THR B 1 34 ? 30.168 12.378 -8.571 1.00 18.24 31 THR B C 1
ATOM 1365 O O . THR B 1 34 ? 30.803 11.488 -8.028 1.00 19.39 31 THR B O 1
ATOM 1369 N N . GLY B 1 35 ? 29.886 13.519 -7.967 1.00 17.98 32 GLY B N 1
ATOM 1370 C CA . GLY B 1 35 ? 30.263 13.756 -6.522 1.00 17.46 32 GLY B CA 1
ATOM 1371 C C . GLY B 1 35 ? 31.715 14.263 -6.370 1.00 18.02 32 GLY B C 1
ATOM 1372 O O . GLY B 1 35 ? 32.137 14.523 -5.257 1.00 17.70 32 GLY B O 1
ATOM 1373 N N . PHE B 1 36 ? 32.414 14.538 -7.515 1.00 15.93 33 PHE B N 1
ATOM 1374 C CA . PHE B 1 36 ? 33.735 15.122 -7.447 1.00 15.88 33 PHE B CA 1
ATOM 1375 C C . PHE B 1 36 ? 33.685 16.609 -7.878 1.00 14.83 33 PHE B C 1
ATOM 1376 O O . PHE B 1 36 ? 33.274 16.939 -9.008 1.00 15.52 33 PHE B O 1
ATOM 1384 N N . TYR B 1 37 ? 34.131 17.466 -6.984 1.00 17.22 34 TYR B N 1
ATOM 1385 C CA . TYR B 1 37 ? 34.167 18.908 -7.261 1.00 19.60 34 TYR B CA 1
ATOM 1386 C C . TYR B 1 37 ? 35.615 19.398 -7.271 1.00 20.23 34 TYR B C 1
ATOM 1387 O O . TYR B 1 37 ? 36.374 19.177 -6.286 1.00 20.32 34 TYR B O 1
ATOM 1396 N N . SER B 1 38 ? 36.033 20.111 -8.325 1.00 17.05 35 SER B N 1
ATOM 1397 C CA . SER B 1 38 ? 37.295 20.823 -8.222 1.00 20.59 35 SER B CA 1
ATOM 1398 C C . SER B 1 38 ? 37.180 22.072 -9.110 1.00 21.18 35 SER B C 1
ATOM 1399 O O . SER B 1 38 ? 36.497 22.040 -10.119 1.00 23.36 35 SER B O 1
ATOM 1402 N N . ASP B 1 39 ? 37.885 23.128 -8.778 1.00 21.09 36 ASP B N 1
ATOM 1403 C CA . ASP B 1 39 ? 37.933 24.262 -9.714 1.00 24.60 36 ASP B CA 1
ATOM 1404 C C . ASP B 1 39 ? 39.368 24.156 -10.371 1.00 23.50 36 ASP B C 1
ATOM 1405 O O . ASP B 1 39 ? 40.326 24.364 -9.717 1.00 22.49 36 ASP B O 1
ATOM 1410 N N . PRO B 1 40 ? 39.466 23.758 -11.610 1.00 22.78 37 PRO B N 1
ATOM 1411 C CA . PRO B 1 40 ? 40.808 23.535 -12.115 1.00 24.15 37 PRO B CA 1
ATOM 1412 C C . PRO B 1 40 ? 41.508 24.866 -12.590 1.00 24.55 37 PRO B C 1
ATOM 1413 O O . PRO B 1 40 ? 42.656 24.825 -13.108 1.00 23.45 37 PRO B O 1
ATOM 1417 N N . HIS B 1 41 ? 40.823 25.995 -12.490 1.00 21.87 38 HIS B N 1
ATOM 1418 C CA . HIS B 1 41 ? 41.306 27.312 -12.960 1.00 22.26 38 HIS B CA 1
ATOM 1419 C C . HIS B 1 41 ? 41.675 27.204 -14.393 1.00 22.97 38 HIS B C 1
ATOM 1420 O O . HIS B 1 41 ? 40.790 26.923 -15.200 1.00 22.52 38 HIS B O 1
ATOM 1427 N N . GLU B 1 42 ? 42.955 27.368 -14.760 1.00 21.33 39 GLU B N 1
ATOM 1428 C CA . GLU B 1 42 ? 43.311 27.341 -16.198 1.00 23.07 39 GLU B CA 1
ATOM 1429 C C . GLU B 1 42 ? 43.550 25.929 -16.697 1.00 23.23 39 GLU B C 1
ATOM 1430 O O . GLU B 1 42 ? 43.604 25.733 -17.889 1.00 25.08 39 GLU B O 1
ATOM 1436 N N . ARG B 1 43 ? 43.681 24.934 -15.821 1.00 19.17 40 ARG B N 1
ATOM 1437 C CA . ARG B 1 43 ? 43.986 23.579 -16.321 1.00 19.98 40 ARG B CA 1
ATOM 1438 C C . ARG B 1 43 ? 42.773 22.867 -16.880 1.00 20.02 40 ARG B C 1
ATOM 1439 O O . ARG B 1 43 ? 41.630 23.279 -16.552 1.00 19.85 40 ARG B O 1
ATOM 1447 N N . GLN B 1 44 ? 42.973 21.768 -17.617 1.00 16.90 41 GLN B N 1
ATOM 1448 C CA . GLN B 1 44 ? 41.868 21.080 -18.264 1.00 16.68 41 GLN B CA 1
ATOM 1449 C C . GLN B 1 44 ? 41.257 20.037 -17.291 1.00 20.02 41 GLN B C 1
ATOM 1450 O O . GLN B 1 44 ? 41.976 19.287 -16.581 1.00 17.16 41 GLN B O 1
ATOM 1464 N N . PHE B 1 46 ? 37.696 17.289 -17.706 1.00 13.64 43 PHE B N 1
ATOM 1465 C CA . PHE B 1 46 ? 36.474 16.914 -18.409 1.00 16.71 43 PHE B CA 1
ATOM 1466 C C . PHE B 1 46 ? 36.018 15.555 -17.864 1.00 16.29 43 PHE B C 1
ATOM 1467 O O . PHE B 1 46 ? 36.865 14.639 -17.550 1.00 17.34 43 PHE B O 1
ATOM 1475 N N . LEU B 1 47 ? 34.699 15.348 -17.885 1.00 15.34 44 LEU B N 1
ATOM 1476 C CA . LEU B 1 47 ? 34.177 14.010 -17.732 1.00 14.56 44 LEU B CA 1
ATOM 1477 C C . LEU B 1 47 ? 33.670 13.526 -19.072 1.00 16.42 44 LEU B C 1
ATOM 1478 O O . LEU B 1 47 ? 32.914 14.236 -19.735 1.00 17.26 44 LEU B O 1
ATOM 1483 N N . PHE B 1 48 ? 34.053 12.326 -19.499 1.00 14.70 45 PHE B N 1
ATOM 1484 C CA . PHE B 1 48 ? 33.598 11.800 -20.762 1.00 16.68 45 PHE B CA 1
ATOM 1485 C C . PHE B 1 48 ? 32.643 10.656 -20.463 1.00 18.40 45 PHE B C 1
ATOM 1486 O O . PHE B 1 48 ? 33.020 9.677 -19.787 1.00 18.65 45 PHE B O 1
ATOM 1494 N N . VAL B 1 49 ? 31.381 10.799 -20.895 1.00 18.81 46 VAL B N 1
ATOM 1495 C CA . VAL B 1 49 ? 30.448 9.710 -20.682 1.00 20.58 46 VAL B CA 1
ATOM 1496 C C . VAL B 1 49 ? 30.357 9.066 -22.024 1.00 21.79 46 VAL B C 1
ATOM 1497 O O . VAL B 1 49 ? 29.898 9.668 -22.995 1.00 23.77 46 VAL B O 1
ATOM 1501 N N . LEU B 1 50 ? 30.756 7.803 -22.111 1.00 24.35 47 LEU B N 1
ATOM 1502 C CA . LEU B 1 50 ? 30.867 7.104 -23.397 1.00 27.37 47 LEU B CA 1
ATOM 1503 C C . LEU B 1 50 ? 29.735 6.085 -23.544 1.00 28.58 47 LEU B C 1
ATOM 1504 O O . LEU B 1 50 ? 29.341 5.437 -22.543 1.00 29.93 47 LEU B O 1
ATOM 1509 N N . ALA B 1 51 ? 29.234 5.944 -24.762 1.00 31.43 48 ALA B N 1
ATOM 1510 C CA . ALA B 1 51 ? 28.058 5.113 -25.047 1.00 35.92 48 ALA B CA 1
ATOM 1511 C C . ALA B 1 51 ? 28.283 3.713 -24.570 1.00 38.56 48 ALA B C 1
ATOM 1512 O O . ALA B 1 51 ? 27.432 3.138 -23.918 1.00 40.37 48 ALA B O 1
ATOM 1514 N N . ASP B 1 52 ? 29.432 3.148 -24.783 1.00 42.01 49 ASP B N 1
ATOM 1515 C CA . ASP B 1 52 ? 29.410 1.740 -24.400 1.00 47.80 49 ASP B CA 1
ATOM 1516 C C . ASP B 1 52 ? 30.082 1.259 -23.186 1.00 47.93 49 ASP B C 1
ATOM 1517 O O . ASP B 1 52 ? 29.908 0.071 -22.878 1.00 49.29 49 ASP B O 1
ATOM 1522 N N . GLN B 1 53 ? 30.943 2.064 -22.579 1.00 45.21 50 GLN B N 1
ATOM 1523 C CA . GLN B 1 53 ? 31.727 1.569 -21.485 1.00 43.04 50 GLN B CA 1
ATOM 1524 C C . GLN B 1 53 ? 31.677 2.519 -20.339 1.00 40.21 50 GLN B C 1
ATOM 1525 O O . GLN B 1 53 ? 30.825 3.430 -20.317 1.00 37.71 50 GLN B O 1
ATOM 1531 N N . GLU B 1 54 ? 32.603 2.321 -19.406 1.00 36.00 51 GLU B N 1
ATOM 1532 C CA . GLU B 1 54 ? 32.589 3.101 -18.186 1.00 35.36 51 GLU B CA 1
ATOM 1533 C C . GLU B 1 54 ? 32.972 4.568 -18.567 1.00 29.77 51 GLU B C 1
ATOM 1534 O O . GLU B 1 54 ? 33.696 4.767 -19.534 1.00 28.53 51 GLU B O 1
ATOM 1540 N N . PRO B 1 55 ? 32.528 5.550 -17.790 1.00 27.41 52 PRO B N 1
ATOM 1541 C CA . PRO B 1 55 ? 33.033 6.910 -18.054 1.00 26.02 52 PRO B CA 1
ATOM 1542 C C . PRO B 1 55 ? 34.557 7.103 -17.765 1.00 25.07 52 PRO B C 1
ATOM 1543 O O . PRO B 1 55 ? 35.195 6.256 -17.157 1.00 24.45 52 PRO B O 1
ATOM 1547 N N . LEU B 1 56 ? 35.111 8.255 -18.138 1.00 21.43 53 LEU B N 1
ATOM 1548 C CA . LEU B 1 56 ? 36.527 8.559 -17.838 1.00 20.55 53 LEU B CA 1
ATOM 1549 C C . LEU B 1 56 ? 36.520 9.989 -17.311 1.00 18.27 53 LEU B C 1
ATOM 1550 O O . LEU B 1 56 ? 35.963 10.905 -17.951 1.00 16.68 53 LEU B O 1
ATOM 1555 N N . LEU B 1 57 ? 37.077 10.202 -16.142 1.00 15.66 54 LEU B N 1
ATOM 1556 C CA . LEU B 1 57 ? 37.227 11.530 -15.650 1.00 16.03 54 LEU B CA 1
ATOM 1557 C C . LEU B 1 57 ? 38.699 11.939 -15.855 1.00 17.68 54 LEU B C 1
ATOM 1558 O O . LEU B 1 57 ? 39.631 11.229 -15.432 1.00 16.92 54 LEU B O 1
ATOM 1563 N N . PHE B 1 58 ? 38.901 13.053 -16.533 1.00 16.71 55 PHE B N 1
ATOM 1564 C CA . PHE B 1 58 ? 40.264 13.489 -16.923 1.00 15.86 55 PHE B CA 1
ATOM 1565 C C . PHE B 1 58 ? 40.555 14.741 -16.140 1.00 17.55 55 PHE B C 1
ATOM 1566 O O . PHE B 1 58 ? 39.760 15.732 -16.221 1.00 16.32 55 PHE B O 1
ATOM 1574 N N . VAL B 1 59 ? 41.661 14.785 -15.378 1.00 14.66 56 VAL B N 1
ATOM 1575 C CA . VAL B 1 59 ? 41.860 15.878 -14.447 1.00 14.40 56 VAL B CA 1
ATOM 1576 C C . VAL B 1 59 ? 43.351 16.313 -14.442 1.00 16.89 56 VAL B C 1
ATOM 1577 O O . VAL B 1 59 ? 44.173 15.546 -14.885 1.00 17.51 56 VAL B O 1
ATOM 1581 N N . PRO B 1 60 ? 43.694 17.489 -13.874 1.00 16.62 57 PRO B N 1
ATOM 1582 C CA . PRO B 1 60 ? 45.128 17.797 -13.677 1.00 17.81 57 PRO B CA 1
ATOM 1583 C C . PRO B 1 60 ? 45.719 16.722 -12.715 1.00 18.96 57 PRO B C 1
ATOM 1584 O O . PRO B 1 60 ? 45.028 16.233 -11.772 1.00 16.30 57 PRO B O 1
ATOM 1588 N N . ALA B 1 61 ? 47.014 16.437 -12.886 1.00 17.74 58 ALA B N 1
ATOM 1589 C CA . ALA B 1 61 ? 47.639 15.394 -12.097 1.00 18.01 58 ALA B CA 1
ATOM 1590 C C . ALA B 1 61 ? 47.483 15.588 -10.586 1.00 18.57 58 ALA B C 1
ATOM 1591 O O . ALA B 1 61 ? 47.364 14.604 -9.867 1.00 18.17 58 ALA B O 1
ATOM 1593 N N . LEU B 1 62 ? 47.571 16.805 -10.093 1.00 19.20 59 LEU B N 1
ATOM 1594 C CA . LEU B 1 62 ? 47.450 17.065 -8.653 1.00 23.94 59 LEU B CA 1
ATOM 1595 C C . LEU B 1 62 ? 46.063 16.575 -8.093 1.00 24.03 59 LEU B C 1
ATOM 1596 O O . LEU B 1 62 ? 45.929 16.375 -6.910 1.00 23.05 59 LEU B O 1
ATOM 1601 N N . GLU B 1 63 ? 45.050 16.453 -8.928 1.00 20.32 60 GLU B N 1
ATOM 1602 C CA . GLU B 1 63 ? 43.697 15.977 -8.476 1.00 20.47 60 GLU B CA 1
ATOM 1603 C C . GLU B 1 63 ? 43.490 14.471 -8.618 1.00 17.73 60 GLU B C 1
ATOM 1604 O O . GLU B 1 63 ? 42.434 13.974 -8.207 1.00 17.13 60 GLU B O 1
ATOM 1610 N N . VAL B 1 64 ? 44.438 13.714 -9.182 1.00 16.15 61 VAL B N 1
ATOM 1611 C CA . VAL B 1 64 ? 44.092 12.344 -9.572 1.00 17.18 61 VAL B CA 1
ATOM 1612 C C . VAL B 1 64 ? 43.787 11.527 -8.323 1.00 17.98 61 VAL B C 1
ATOM 1613 O O . VAL B 1 64 ? 42.846 10.714 -8.340 1.00 17.66 61 VAL B O 1
ATOM 1617 N N . GLU B 1 65 ? 44.595 11.701 -7.267 1.00 17.24 62 GLU B N 1
ATOM 1618 C CA . GLU B 1 65 ? 44.374 10.803 -6.118 1.00 20.67 62 GLU B CA 1
ATOM 1619 C C . GLU B 1 65 ? 42.967 11.103 -5.450 1.00 19.98 62 GLU B C 1
ATOM 1620 O O . GLU B 1 65 ? 42.225 10.195 -5.086 1.00 19.24 62 GLU B O 1
ATOM 1626 N N . ARG B 1 66 ? 42.654 12.376 -5.230 1.00 17.89 63 ARG B N 1
ATOM 1627 C CA . ARG B 1 66 ? 41.348 12.753 -4.627 1.00 17.31 63 ARG B CA 1
ATOM 1628 C C . ARG B 1 66 ? 40.191 12.360 -5.506 1.00 15.53 63 ARG B C 1
ATOM 1629 O O . ARG B 1 66 ? 39.154 11.832 -5.078 1.00 17.19 63 ARG B O 1
ATOM 1637 N N . ALA B 1 67 ? 40.312 12.580 -6.800 1.00 16.48 64 ALA B N 1
ATOM 1638 C CA . ALA B 1 67 ? 39.267 12.183 -7.711 1.00 15.28 64 ALA B CA 1
ATOM 1639 C C . ALA B 1 67 ? 39.069 10.666 -7.728 1.00 17.31 64 ALA B C 1
ATOM 1640 O O . ALA B 1 67 ? 37.902 10.195 -7.765 1.00 14.28 64 ALA B O 1
ATOM 1642 N N . SER B 1 68 ? 40.173 9.927 -7.799 1.00 14.73 65 SER B N 1
ATOM 1643 C CA . SER B 1 68 ? 40.139 8.393 -7.826 1.00 17.30 65 SER B CA 1
ATOM 1644 C C . SER B 1 68 ? 39.483 7.836 -6.534 1.00 15.79 65 SER B C 1
ATOM 1645 O O . SER B 1 68 ? 38.899 6.728 -6.588 1.00 19.61 65 SER B O 1
ATOM 1648 N N . SER B 1 69 ? 39.644 8.567 -5.434 1.00 15.44 66 SER B N 1
ATOM 1649 C CA . SER B 1 69 ? 39.090 8.140 -4.122 1.00 18.01 66 SER B CA 1
ATOM 1650 C C . SER B 1 69 ? 37.578 8.473 -4.127 1.00 20.08 66 SER B C 1
ATOM 1651 O O . SER B 1 69 ? 36.820 7.907 -3.357 1.00 18.20 66 SER B O 1
ATOM 1654 N N . THR B 1 70 ? 37.185 9.413 -4.965 1.00 20.95 67 THR B N 1
ATOM 1655 C CA . THR B 1 70 ? 35.808 9.961 -4.927 1.00 21.63 67 THR B CA 1
ATOM 1656 C C . THR B 1 70 ? 34.957 9.176 -5.830 1.00 23.58 67 THR B C 1
ATOM 1657 O O . THR B 1 70 ? 33.803 8.990 -5.484 1.00 25.31 67 THR B O 1
ATOM 1661 N N . VAL B 1 71 ? 35.425 8.829 -7.037 1.00 22.33 68 VAL B N 1
ATOM 1662 C CA . VAL B 1 71 ? 34.662 8.068 -7.966 1.00 21.07 68 VAL B CA 1
ATOM 1663 C C . VAL B 1 71 ? 35.116 6.631 -8.150 1.00 24.66 68 VAL B C 1
ATOM 1664 O O . VAL B 1 71 ? 36.280 6.270 -7.920 1.00 25.16 68 VAL B O 1
ATOM 1668 N N . SER B 1 72 ? 34.247 5.819 -8.690 1.00 23.89 69 SER B N 1
ATOM 1669 C CA . SER B 1 72 ? 34.655 4.437 -8.892 1.00 27.02 69 SER B CA 1
ATOM 1670 C C . SER B 1 72 ? 35.067 4.046 -10.322 1.00 27.23 69 SER B C 1
ATOM 1671 O O . SER B 1 72 ? 35.629 2.940 -10.556 1.00 28.84 69 SER B O 1
ATOM 1674 N N . PHE B 1 73 ? 34.962 4.954 -11.289 1.00 22.35 70 PHE B N 1
ATOM 1675 C CA . PHE B 1 73 ? 35.336 4.559 -12.650 1.00 22.37 70 PHE B CA 1
ATOM 1676 C C . PHE B 1 73 ? 36.734 5.189 -12.944 1.00 20.42 70 PHE B C 1
ATOM 1677 O O . PHE B 1 73 ? 37.251 5.960 -12.109 1.00 20.81 70 PHE B O 1
ATOM 1685 N N . PRO B 1 74 ? 37.289 4.955 -14.121 1.00 20.46 71 PRO B N 1
ATOM 1686 C CA . PRO B 1 74 ? 38.704 5.371 -14.301 1.00 21.07 71 PRO B CA 1
ATOM 1687 C C . PRO B 1 74 ? 38.954 6.907 -14.299 1.00 20.49 71 PRO B C 1
ATOM 1688 O O . PRO B 1 74 ? 38.119 7.659 -14.819 1.00 19.46 71 PRO B O 1
ATOM 1692 N N . VAL B 1 75 ? 40.082 7.336 -13.723 1.00 18.28 72 VAL B N 1
ATOM 1693 C CA . VAL B 1 75 ? 40.500 8.700 -13.700 1.00 18.54 72 VAL B CA 1
ATOM 1694 C C . VAL B 1 75 ? 41.892 8.761 -14.371 1.00 21.62 72 VAL B C 1
ATOM 1695 O O . VAL B 1 75 ? 42.739 7.927 -14.038 1.00 20.33 72 VAL B O 1
ATOM 1699 N N . VAL B 1 76 ? 42.166 9.772 -15.219 1.00 18.37 73 VAL B N 1
ATOM 1700 C CA . VAL B 1 76 ? 43.522 9.892 -15.847 1.00 18.00 73 VAL B CA 1
ATOM 1701 C C . VAL B 1 76 ? 43.927 11.324 -15.610 1.00 18.85 73 VAL B C 1
ATOM 1702 O O . VAL B 1 76 ? 43.057 12.226 -15.697 1.00 17.49 73 VAL B O 1
ATOM 1706 N N . GLY B 1 77 ? 45.170 11.563 -15.216 1.00 15.46 74 GLY B N 1
ATOM 1707 C CA . GLY B 1 77 ? 45.650 12.925 -15.013 1.00 18.21 74 GLY B CA 1
ATOM 1708 C C . GLY B 1 77 ? 46.708 13.379 -16.024 1.00 20.40 74 GLY B C 1
ATOM 1709 O O . GLY B 1 77 ? 47.139 12.594 -16.889 1.00 20.93 74 GLY B O 1
ATOM 1710 N N . TYR B 1 78 ? 47.069 14.648 -15.977 1.00 17.69 75 TYR B N 1
ATOM 1711 C CA . TYR B 1 78 ? 48.142 15.096 -16.859 1.00 19.57 75 TYR B CA 1
ATOM 1712 C C . TYR B 1 78 ? 48.932 16.133 -16.130 1.00 18.79 75 TYR B C 1
ATOM 1713 O O . TYR B 1 78 ? 48.347 16.934 -15.386 1.00 18.19 75 TYR B O 1
ATOM 1722 N N . VAL B 1 79 ? 50.295 16.150 -16.284 1.00 17.76 76 VAL B N 1
ATOM 1723 C CA . VAL B 1 79 ? 51.065 17.233 -15.638 1.00 16.88 76 VAL B CA 1
ATOM 1724 C C . VAL B 1 79 ? 51.184 18.372 -16.575 1.00 16.54 76 VAL B C 1
ATOM 1725 O O . VAL B 1 79 ? 50.919 18.223 -17.808 1.00 16.50 76 VAL B O 1
ATOM 1729 N N . ASP B 1 80 ? 51.646 19.501 -16.051 1.00 18.46 77 ASP B N 1
ATOM 1730 C CA . ASP B 1 80 ? 51.646 20.741 -16.841 1.00 21.59 77 ASP B CA 1
ATOM 1731 C C . ASP B 1 80 ? 52.557 20.634 -18.087 1.00 23.34 77 ASP B C 1
ATOM 1732 O O . ASP B 1 80 ? 52.305 21.256 -19.088 1.00 21.61 77 ASP B O 1
ATOM 1737 N N . SER B 1 81 ? 53.550 19.770 -18.057 1.00 22.22 78 SER B N 1
ATOM 1738 C CA . SER B 1 81 ? 54.350 19.711 -19.261 1.00 23.60 78 SER B CA 1
ATOM 1739 C C . SER B 1 81 ? 53.744 18.770 -20.345 1.00 25.80 78 SER B C 1
ATOM 1740 O O . SER B 1 81 ? 54.292 18.720 -21.468 1.00 25.69 78 SER B O 1
ATOM 1743 N N . GLU B 1 82 ? 52.636 18.049 -20.055 1.00 22.33 79 GLU B N 1
ATOM 1744 C CA . GLU B 1 82 ? 52.052 17.153 -21.063 1.00 23.59 79 GLU B CA 1
ATOM 1745 C C . GLU B 1 82 ? 50.989 17.882 -21.830 1.00 22.37 79 GLU B C 1
ATOM 1746 O O . GLU B 1 82 ? 50.374 18.850 -21.364 1.00 21.12 79 GLU B O 1
ATOM 1752 N N . ASN B 1 83 ? 50.710 17.433 -23.015 1.00 20.19 80 ASN B N 1
ATOM 1753 C CA . ASN B 1 83 ? 49.759 18.131 -23.807 1.00 21.47 80 ASN B CA 1
ATOM 1754 C C . ASN B 1 83 ? 48.355 17.468 -23.465 1.00 17.93 80 ASN B C 1
ATOM 1755 O O . ASN B 1 83 ? 48.165 16.257 -23.664 1.00 18.84 80 ASN B O 1
ATOM 1760 N N . PRO B 1 84 ? 47.421 18.267 -22.926 1.00 19.51 81 PRO B N 1
ATOM 1761 C CA . PRO B 1 84 ? 46.185 17.523 -22.418 1.00 18.91 81 PRO B CA 1
ATOM 1762 C C . PRO B 1 84 ? 45.354 16.960 -23.597 1.00 17.53 81 PRO B C 1
ATOM 1763 O O . PRO B 1 84 ? 44.728 15.933 -23.436 1.00 19.91 81 PRO B O 1
ATOM 1767 N N . TRP B 1 85 ? 45.286 17.670 -24.739 1.00 18.74 82 TRP B N 1
ATOM 1768 C CA . TRP B 1 85 ? 44.494 17.167 -25.858 1.00 19.29 82 TRP B CA 1
ATOM 1769 C C . TRP B 1 85 ? 45.002 15.826 -26.356 1.00 21.44 82 TRP B C 1
ATOM 1770 O O . TRP B 1 85 ? 44.234 14.893 -26.657 1.00 19.60 82 TRP B O 1
ATOM 1781 N N . GLN B 1 86 ? 46.344 15.710 -26.489 1.00 23.07 83 GLN B N 1
ATOM 1782 C CA . GLN B 1 86 ? 46.863 14.356 -26.871 1.00 22.56 83 GLN B CA 1
ATOM 1783 C C . GLN B 1 86 ? 46.661 13.390 -25.814 1.00 19.77 83 GLN B C 1
ATOM 1784 O O . GLN B 1 86 ? 46.410 12.246 -26.094 1.00 20.98 83 GLN B O 1
ATOM 1790 N N . LYS B 1 87 ? 46.794 13.808 -24.549 1.00 18.51 84 LYS B N 1
ATOM 1791 C CA . LYS B 1 87 ? 46.588 12.781 -23.532 1.00 19.70 84 LYS B CA 1
ATOM 1792 C C . LYS B 1 87 ? 45.134 12.255 -23.508 1.00 19.67 84 LYS B C 1
ATOM 1793 O O . LYS B 1 87 ? 44.856 11.066 -23.340 1.00 19.66 84 LYS B O 1
ATOM 1799 N N . ILE B 1 88 ? 44.192 13.186 -23.704 1.00 19.24 85 ILE B N 1
ATOM 1800 C CA . ILE B 1 88 ? 42.761 12.723 -23.779 1.00 19.33 85 ILE B CA 1
ATOM 1801 C C . ILE B 1 88 ? 42.540 11.757 -24.933 1.00 20.32 85 ILE B C 1
ATOM 1802 O O . ILE B 1 88 ? 41.895 10.735 -24.798 1.00 21.37 85 ILE B O 1
ATOM 1807 N N . LYS B 1 89 ? 43.041 12.146 -26.113 1.00 24.02 86 LYS B N 1
ATOM 1808 C CA . LYS B 1 89 ? 42.835 11.359 -27.314 1.00 24.39 86 LYS B CA 1
ATOM 1809 C C . LYS B 1 89 ? 43.391 9.887 -27.130 1.00 26.07 86 LYS B C 1
ATOM 1810 O O . LYS B 1 89 ? 42.720 8.890 -27.504 1.00 24.53 86 LYS B O 1
ATOM 1816 N N . HIS B 1 90 ? 44.556 9.754 -26.488 1.00 27.67 87 HIS B N 1
ATOM 1817 C CA . HIS B 1 90 ? 45.134 8.389 -26.215 1.00 30.58 87 HIS B CA 1
ATOM 1818 C C . HIS B 1 90 ? 44.393 7.667 -25.092 1.00 29.22 87 HIS B C 1
ATOM 1819 O O . HIS B 1 90 ? 44.311 6.475 -25.072 1.00 29.32 87 HIS B O 1
ATOM 1826 N N . ALA B 1 91 ? 43.832 8.402 -24.136 1.00 27.84 88 ALA B N 1
ATOM 1827 C CA . ALA B 1 91 ? 43.120 7.765 -23.002 1.00 26.30 88 ALA B CA 1
ATOM 1828 C C . ALA B 1 91 ? 41.718 7.294 -23.395 1.00 27.39 88 ALA B C 1
ATOM 1829 O O . ALA B 1 91 ? 41.217 6.339 -22.824 1.00 26.63 88 ALA B O 1
ATOM 1831 N N . LEU B 1 92 ? 41.085 7.945 -24.365 1.00 26.71 89 LEU B N 1
ATOM 1832 C CA . LEU B 1 92 ? 39.755 7.540 -24.772 1.00 27.20 89 LEU B CA 1
ATOM 1833 C C . LEU B 1 92 ? 39.848 6.260 -25.640 1.00 30.52 89 LEU B C 1
ATOM 1834 O O . LEU B 1 92 ? 40.870 6.018 -26.225 1.00 30.13 89 LEU B O 1
ATOM 1839 N N . PRO B 1 93 ? 38.740 5.538 -25.816 1.00 31.77 90 PRO B N 1
ATOM 1840 C CA . PRO B 1 93 ? 38.762 4.398 -26.736 1.00 34.55 90 PRO B CA 1
ATOM 1841 C C . PRO B 1 93 ? 38.990 4.935 -28.122 1.00 36.83 90 PRO B C 1
ATOM 1842 O O . PRO B 1 93 ? 38.651 6.135 -28.427 1.00 36.21 90 PRO B O 1
ATOM 1846 N N . GLN B 1 94 ? 39.605 4.113 -28.983 1.00 37.84 91 GLN B N 1
ATOM 1847 C CA . GLN B 1 94 ? 39.952 4.588 -30.343 1.00 38.87 91 GLN B CA 1
ATOM 1848 C C . GLN B 1 94 ? 38.772 4.385 -31.313 1.00 39.59 91 GLN B C 1
ATOM 1849 O O . GLN B 1 94 ? 38.887 3.599 -32.251 1.00 40.47 91 GLN B O 1
ATOM 1855 N N . LEU B 1 95 ? 37.642 5.084 -31.101 1.00 38.92 92 LEU B N 1
ATOM 1856 C CA . LEU B 1 95 ? 36.414 4.915 -31.915 1.00 37.65 92 LEU B CA 1
ATOM 1857 C C . LEU B 1 95 ? 36.344 5.968 -32.990 1.00 37.16 92 LEU B C 1
ATOM 1858 O O . LEU B 1 95 ? 37.074 6.922 -32.940 1.00 36.44 92 LEU B O 1
ATOM 1863 N N . ASP B 1 96 ? 35.436 5.805 -33.932 1.00 37.29 93 ASP B N 1
ATOM 1864 C CA . ASP B 1 96 ? 35.032 6.853 -34.841 1.00 38.06 93 ASP B CA 1
ATOM 1865 C C . ASP B 1 96 ? 33.940 7.733 -34.124 1.00 37.65 93 ASP B C 1
ATOM 1866 O O . ASP B 1 96 ? 32.750 7.371 -34.079 1.00 36.80 93 ASP B O 1
ATOM 1871 N N . PHE B 1 97 ? 34.331 8.873 -33.552 1.00 33.79 94 PHE B N 1
ATOM 1872 C CA . PHE B 1 97 ? 33.350 9.673 -32.788 1.00 32.51 94 PHE B CA 1
ATOM 1873 C C . PHE B 1 97 ? 32.652 10.563 -33.809 1.00 32.60 94 PHE B C 1
ATOM 1874 O O . PHE B 1 97 ? 33.208 11.604 -34.214 1.00 35.32 94 PHE B O 1
ATOM 1882 N N . LYS B 1 98 ? 31.459 10.166 -34.257 1.00 31.02 95 LYS B N 1
ATOM 1883 C CA . LYS B 1 98 ? 30.737 10.955 -35.254 1.00 29.99 95 LYS B CA 1
ATOM 1884 C C . LYS B 1 98 ? 29.915 12.076 -34.620 1.00 27.14 95 LYS B C 1
ATOM 1885 O O . LYS B 1 98 ? 29.758 13.130 -35.218 1.00 26.44 95 LYS B O 1
ATOM 1891 N N . ARG B 1 99 ? 29.429 11.840 -33.389 1.00 24.42 96 ARG B N 1
ATOM 1892 C CA . ARG B 1 99 ? 28.527 12.806 -32.745 1.00 23.82 96 ARG B CA 1
ATOM 1893 C C . ARG B 1 99 ? 28.876 12.949 -31.268 1.00 20.11 96 ARG B C 1
ATOM 1894 O O . ARG B 1 99 ? 28.949 11.942 -30.565 1.00 20.72 96 ARG B O 1
ATOM 1902 N N . VAL B 1 100 ? 29.156 14.168 -30.841 1.00 19.90 97 VAL B N 1
ATOM 1903 C CA . VAL B 1 100 ? 29.589 14.431 -29.481 1.00 19.81 97 VAL B CA 1
ATOM 1904 C C . VAL B 1 100 ? 28.661 15.508 -28.921 1.00 20.32 97 VAL B C 1
ATOM 1905 O O . VAL B 1 100 ? 28.350 16.468 -29.649 1.00 22.61 97 VAL B O 1
ATOM 1909 N N . ALA B 1 101 ? 28.359 15.475 -27.618 1.00 18.13 98 ALA B N 1
ATOM 1910 C CA . ALA B 1 101 ? 27.593 16.567 -27.051 1.00 19.03 98 ALA B CA 1
ATOM 1911 C C . ALA B 1 101 ? 28.484 17.288 -26.071 1.00 17.78 98 ALA B C 1
ATOM 1912 O O . ALA B 1 101 ? 29.230 16.656 -25.300 1.00 17.83 98 ALA B O 1
ATOM 1914 N N . VAL B 1 102 ? 28.407 18.607 -26.096 1.00 16.44 99 VAL B N 1
ATOM 1915 C CA . VAL B 1 102 ? 29.161 19.409 -25.168 1.00 16.43 99 VAL B CA 1
ATOM 1916 C C . VAL B 1 102 ? 28.230 20.451 -24.551 1.00 17.15 99 VAL B C 1
ATOM 1917 O O . VAL B 1 102 ? 27.092 20.702 -25.089 1.00 16.39 99 VAL B O 1
ATOM 1921 N N . GLU B 1 103 ? 28.647 21.041 -23.423 1.00 15.85 100 GLU B N 1
ATOM 1922 C CA . GLU B 1 103 ? 27.816 22.064 -22.777 1.00 16.06 100 GLU B CA 1
ATOM 1923 C C . GLU B 1 103 ? 27.995 23.410 -23.418 1.00 16.60 100 GLU B C 1
ATOM 1924 O O . GLU B 1 103 ? 28.910 24.158 -23.068 1.00 17.09 100 GLU B O 1
ATOM 1930 N N . PHE B 1 104 ? 27.017 23.795 -24.267 1.00 15.10 101 PHE B N 1
ATOM 1931 C CA . PHE B 1 104 ? 27.214 25.120 -24.926 1.00 15.28 101 PHE B CA 1
ATOM 1932 C C . PHE B 1 104 ? 27.255 26.269 -23.986 1.00 16.29 101 PHE B C 1
ATOM 1933 O O . PHE B 1 104 ? 27.867 27.289 -24.295 1.00 16.80 101 PHE B O 1
ATOM 1941 N N . ASP B 1 105 ? 26.591 26.165 -22.808 1.00 15.79 102 ASP B N 1
ATOM 1942 C CA . ASP B 1 105 ? 26.548 27.274 -21.886 1.00 17.62 102 ASP B CA 1
ATOM 1943 C C . ASP B 1 105 ? 27.842 27.388 -21.035 1.00 18.39 102 ASP B C 1
ATOM 1944 O O . ASP B 1 105 ? 28.024 28.387 -20.356 1.00 17.24 102 ASP B O 1
ATOM 1949 N N . ASN B 1 106 ? 28.706 26.416 -21.140 1.00 14.15 103 ASN B N 1
ATOM 1950 C CA . ASN B 1 106 ? 29.990 26.471 -20.319 1.00 16.60 103 ASN B CA 1
ATOM 1951 C C . ASN B 1 106 ? 31.292 26.493 -21.180 1.00 13.68 103 ASN B C 1
ATOM 1952 O O . ASN B 1 106 ? 32.292 27.102 -20.789 1.00 14.99 103 ASN B O 1
ATOM 1957 N N . LEU B 1 107 ? 31.294 25.743 -22.265 1.00 16.66 104 LEU B N 1
ATOM 1958 C CA . LEU B 1 107 ? 32.537 25.461 -23.012 1.00 17.21 104 LEU B CA 1
ATOM 1959 C C . LEU B 1 107 ? 33.075 26.727 -23.705 1.00 17.57 104 LEU B C 1
ATOM 1960 O O . LEU B 1 107 ? 32.431 27.286 -24.594 1.00 17.05 104 LEU B O 1
ATOM 1965 N N . ILE B 1 108 ? 34.273 27.147 -23.319 1.00 16.16 105 ILE B N 1
ATOM 1966 C CA . ILE B 1 108 ? 34.953 28.302 -23.938 1.00 14.75 105 ILE B CA 1
ATOM 1967 C C . ILE B 1 108 ? 35.602 27.895 -25.183 1.00 14.05 105 ILE B C 1
ATOM 1968 O O . ILE B 1 108 ? 35.836 26.691 -25.463 1.00 15.04 105 ILE B O 1
ATOM 1973 N N . LEU B 1 109 ? 35.844 28.877 -26.050 1.00 14.40 106 LEU B N 1
ATOM 1974 C CA . LEU B 1 109 ? 36.357 28.536 -27.333 1.00 14.97 106 LEU B CA 1
ATOM 1975 C C . LEU B 1 109 ? 37.758 27.863 -27.336 1.00 16.81 106 LEU B C 1
ATOM 1976 O O . LEU B 1 109 ? 37.970 26.993 -28.174 1.00 16.85 106 LEU B O 1
ATOM 1981 N N . THR B 1 110 ? 38.622 28.267 -26.418 1.00 15.51 107 THR B N 1
ATOM 1982 C CA . THR B 1 110 ? 39.946 27.559 -26.340 1.00 18.18 107 THR B CA 1
ATOM 1983 C C . THR B 1 110 ? 39.728 26.045 -26.158 1.00 18.93 107 THR B C 1
ATOM 1984 O O . THR B 1 110 ? 40.411 25.188 -26.773 1.00 16.76 107 THR B O 1
ATOM 1988 N N . LYS B 1 111 ? 38.753 25.687 -25.299 1.00 16.08 108 LYS B N 1
ATOM 1989 C CA . LYS B 1 111 ? 38.473 24.230 -25.077 1.00 15.87 108 LYS B CA 1
ATOM 1990 C C . LYS B 1 111 ? 37.775 23.589 -26.231 1.00 16.13 108 LYS B C 1
ATOM 1991 O O . LYS B 1 111 ? 38.007 22.387 -26.538 1.00 16.34 108 LYS B O 1
ATOM 1997 N N . TYR B 1 112 ? 36.873 24.327 -26.875 1.00 15.92 109 TYR B N 1
ATOM 1998 C CA . TYR B 1 112 ? 36.171 23.760 -28.031 1.00 18.26 109 TYR B CA 1
ATOM 1999 C C . TYR B 1 112 ? 37.200 23.459 -29.161 1.00 17.90 109 TYR B C 1
ATOM 2000 O O . TYR B 1 112 ? 37.227 22.385 -29.760 1.00 19.15 109 TYR B O 1
ATOM 2009 N N . HIS B 1 113 ? 38.086 24.396 -29.399 1.00 19.42 110 HIS B N 1
ATOM 2010 C CA . HIS B 1 113 ? 39.164 24.084 -30.394 1.00 20.30 110 HIS B CA 1
ATOM 2011 C C . HIS B 1 113 ? 40.041 22.936 -29.979 1.00 20.33 110 HIS B C 1
ATOM 2012 O O . HIS B 1 113 ? 40.328 22.125 -30.780 1.00 20.76 110 HIS B O 1
ATOM 2019 N N . GLY B 1 114 ? 40.358 22.821 -28.693 1.00 18.78 111 GLY B N 1
ATOM 2020 C CA . GLY B 1 114 ? 41.143 21.669 -28.230 1.00 18.29 111 GLY B CA 1
ATOM 2021 C C . GLY B 1 114 ? 40.368 20.378 -28.435 1.00 19.12 111 GLY B C 1
ATOM 2022 O O . GLY B 1 114 ? 40.932 19.389 -28.926 1.00 18.11 111 GLY B O 1
ATOM 2023 N N . LEU B 1 115 ? 39.040 20.362 -28.122 1.00 18.55 112 LEU B N 1
ATOM 2024 C CA . LEU B 1 115 ? 38.286 19.132 -28.343 1.00 17.27 112 LEU B CA 1
ATOM 2025 C C . LEU B 1 115 ? 38.159 18.814 -29.817 1.00 18.65 112 LEU B C 1
ATOM 2026 O O . LEU B 1 115 ? 37.954 17.638 -30.196 1.00 19.38 112 LEU B O 1
ATOM 2031 N N . LYS B 1 116 ? 38.108 19.818 -30.665 1.00 18.18 113 LYS B N 1
ATOM 2032 C CA . LYS B 1 116 ? 38.143 19.468 -32.095 1.00 22.46 113 LYS B CA 1
ATOM 2033 C C . LYS B 1 116 ? 39.454 18.783 -32.570 1.00 22.03 113 LYS B C 1
ATOM 2034 O O . LYS B 1 116 ? 39.415 18.133 -33.585 1.00 22.20 113 LYS B O 1
ATOM 2040 N N . THR B 1 117 ? 40.572 18.908 -31.844 1.00 22.80 114 THR B N 1
ATOM 2041 C CA . THR B 1 117 ? 41.744 18.054 -32.168 1.00 24.25 114 THR B CA 1
ATOM 2042 C C . THR B 1 117 ? 41.532 16.643 -31.646 1.00 25.86 114 THR B C 1
ATOM 2043 O O . THR B 1 117 ? 42.109 15.716 -32.192 1.00 25.60 114 THR B O 1
ATOM 2047 N N . VAL B 1 118 ? 40.676 16.451 -30.627 1.00 23.59 115 VAL B N 1
ATOM 2048 C CA . VAL B 1 118 ? 40.438 15.089 -30.144 1.00 23.35 115 VAL B CA 1
ATOM 2049 C C . VAL B 1 118 ? 39.432 14.441 -31.039 1.00 24.16 115 VAL B C 1
ATOM 2050 O O . VAL B 1 118 ? 39.589 13.262 -31.385 1.00 26.09 115 VAL B O 1
ATOM 2054 N N . PHE B 1 119 ? 38.349 15.163 -31.371 1.00 21.76 116 PHE B N 1
ATOM 2055 C CA . PHE B 1 119 ? 37.284 14.592 -32.156 1.00 23.34 116 PHE B CA 1
ATOM 2056 C C . PHE B 1 119 ? 37.277 15.309 -33.539 1.00 26.21 116 PHE B C 1
ATOM 2057 O O . PHE B 1 119 ? 36.513 16.237 -33.782 1.00 26.36 116 PHE B O 1
ATOM 2065 N N . GLU B 1 120 ? 38.136 14.869 -34.438 1.00 27.81 117 GLU B N 1
ATOM 2066 C CA . GLU B 1 120 ? 38.452 15.657 -35.614 1.00 32.37 117 GLU B CA 1
ATOM 2067 C C . GLU B 1 120 ? 37.330 15.764 -36.635 1.00 31.57 117 GLU B C 1
ATOM 2068 O O . GLU B 1 120 ? 37.290 16.717 -37.410 1.00 32.16 117 GLU B O 1
ATOM 2074 N N . THR B 1 121 ? 36.448 14.796 -36.694 1.00 33.14 118 THR B N 1
ATOM 2075 C CA . THR B 1 121 ? 35.389 14.906 -37.695 1.00 35.28 118 THR B CA 1
ATOM 2076 C C . THR B 1 121 ? 33.971 14.812 -37.052 1.00 36.36 118 THR B C 1
ATOM 2077 O O . THR B 1 121 ? 33.042 14.415 -37.723 1.00 36.39 118 THR B O 1
ATOM 2081 N N . ALA B 1 122 ? 33.818 15.130 -35.761 1.00 34.04 119 ALA B N 1
ATOM 2082 C CA . ALA B 1 122 ? 32.527 15.023 -35.077 1.00 32.24 119 ALA B CA 1
ATOM 2083 C C . ALA B 1 122 ? 31.645 16.206 -35.369 1.00 31.11 119 ALA B C 1
ATOM 2084 O O . ALA B 1 122 ? 32.143 17.290 -35.511 1.00 30.65 119 ALA B O 1
ATOM 2086 N N . GLU B 1 123 ? 30.322 16.018 -35.382 1.00 30.14 120 GLU B N 1
ATOM 2087 C CA . GLU B 1 123 ? 29.435 17.171 -35.162 1.00 30.67 120 GLU B CA 1
ATOM 2088 C C . GLU B 1 123 ? 29.244 17.409 -33.666 1.00 27.32 120 GLU B C 1
ATOM 2089 O O . GLU B 1 123 ? 29.281 16.438 -32.911 1.00 26.80 120 GLU B O 1
ATOM 2095 N N . PHE B 1 124 ? 29.055 18.656 -33.240 1.00 25.57 121 PHE B N 1
ATOM 2096 C CA . PHE B 1 124 ? 28.799 18.917 -31.795 1.00 26.59 121 PHE B CA 1
ATOM 2097 C C . PHE B 1 124 ? 27.364 19.348 -31.445 1.00 25.86 121 PHE B C 1
ATOM 2098 O O . PHE B 1 124 ? 27.022 20.488 -31.750 1.00 26.95 121 PHE B O 1
ATOM 2106 N N . ASP B 1 125 ? 26.628 18.535 -30.677 1.00 22.95 122 ASP B N 1
ATOM 2107 C CA . ASP B 1 125 ? 25.310 18.889 -30.147 1.00 22.50 122 ASP B CA 1
ATOM 2108 C C . ASP B 1 125 ? 25.444 19.542 -28.728 1.00 21.01 122 ASP B C 1
ATOM 2109 O O . ASP B 1 125 ? 26.528 19.520 -28.138 1.00 17.87 122 ASP B O 1
ATOM 2114 N N . ASN B 1 126 ? 24.347 20.109 -28.229 1.00 17.73 123 ASN B N 1
ATOM 2115 C CA . ASN B 1 126 ? 24.367 20.851 -26.981 1.00 17.99 123 ASN B CA 1
ATOM 2116 C C . ASN B 1 126 ? 23.846 19.893 -25.918 1.00 19.23 123 ASN B C 1
ATOM 2117 O O . ASN B 1 126 ? 22.709 19.424 -26.035 1.00 16.96 123 ASN B O 1
ATOM 2122 N N . LEU B 1 127 ? 24.630 19.643 -24.865 1.00 18.07 124 LEU B N 1
ATOM 2123 C CA . LEU B 1 127 ? 24.225 18.825 -23.738 1.00 17.94 124 LEU B CA 1
ATOM 2124 C C . LEU B 1 127 ? 23.507 19.662 -22.663 1.00 16.49 124 LEU B C 1
ATOM 2125 O O . LEU B 1 127 ? 22.850 19.103 -21.792 1.00 16.72 124 LEU B O 1
ATOM 2130 N N . THR B 1 128 ? 23.687 20.982 -22.618 1.00 17.47 125 THR B N 1
ATOM 2131 C CA . THR B 1 128 ? 23.244 21.734 -21.454 1.00 15.82 125 THR B CA 1
ATOM 2132 C C . THR B 1 128 ? 21.699 21.520 -21.149 1.00 16.76 125 THR B C 1
ATOM 2133 O O . THR B 1 128 ? 21.331 21.352 -20.006 1.00 16.35 125 THR B O 1
ATOM 2137 N N . PRO B 1 129 ? 20.823 21.537 -22.173 1.00 17.46 126 PRO B N 1
ATOM 2138 C CA . PRO B 1 129 ? 19.333 21.470 -21.824 1.00 17.83 126 PRO B CA 1
ATOM 2139 C C . PRO B 1 129 ? 18.989 20.138 -21.228 1.00 17.42 126 PRO B C 1
ATOM 2140 O O . PRO B 1 129 ? 18.250 20.095 -20.289 1.00 19.48 126 PRO B O 1
ATOM 2144 N N . ARG B 1 130 ? 19.667 19.059 -21.652 1.00 18.57 127 ARG B N 1
ATOM 2145 C CA . ARG B 1 130 ? 19.438 17.799 -20.998 1.00 18.32 127 ARG B CA 1
ATOM 2146 C C . ARG B 1 130 ? 19.810 17.755 -19.508 1.00 18.75 127 ARG B C 1
ATOM 2147 O O . ARG B 1 130 ? 19.089 17.181 -18.663 1.00 18.37 127 ARG B O 1
ATOM 2155 N N . ILE B 1 131 ? 20.934 18.371 -19.146 1.00 19.09 128 ILE B N 1
ATOM 2156 C CA . ILE B 1 131 ? 21.303 18.388 -17.726 1.00 17.95 128 ILE B CA 1
ATOM 2157 C C . ILE B 1 131 ? 20.309 19.347 -16.971 1.00 16.83 128 ILE B C 1
ATOM 2158 O O . ILE B 1 131 ? 19.985 19.094 -15.830 1.00 16.96 128 ILE B O 1
ATOM 2163 N N . GLN B 1 132 ? 19.924 20.464 -17.574 1.00 17.65 129 GLN B N 1
ATOM 2164 C CA . GLN B 1 132 ? 18.974 21.365 -16.914 1.00 20.09 129 GLN B CA 1
ATOM 2165 C C . GLN B 1 132 ? 17.657 20.560 -16.629 1.00 20.53 129 GLN B C 1
ATOM 2166 O O . GLN B 1 132 ? 17.074 20.722 -15.558 1.00 21.02 129 GLN B O 1
ATOM 2172 N N . ARG B 1 133 ? 17.246 19.696 -17.549 1.00 20.46 130 ARG B N 1
ATOM 2173 C CA . ARG B 1 133 ? 15.982 18.950 -17.347 1.00 23.41 130 ARG B CA 1
ATOM 2174 C C . ARG B 1 133 ? 16.177 17.899 -16.236 1.00 23.38 130 ARG B C 1
ATOM 2175 O O . ARG B 1 133 ? 15.300 17.642 -15.364 1.00 17.80 130 ARG B O 1
ATOM 2191 N N . ARG B 1 135 ? 17.984 18.225 -13.579 1.00 15.65 132 ARG B N 1
ATOM 2192 C CA . ARG B 1 135 ? 17.970 18.822 -12.255 1.00 18.36 132 ARG B CA 1
ATOM 2193 C C . ARG B 1 135 ? 16.550 19.072 -11.748 1.00 21.42 132 ARG B C 1
ATOM 2194 O O . ARG B 1 135 ? 16.371 19.327 -10.567 1.00 22.69 132 ARG B O 1
ATOM 2202 N N . LEU B 1 136 ? 15.574 19.023 -12.641 1.00 22.29 133 LEU B N 1
ATOM 2203 C CA . LEU B 1 136 ? 14.152 19.235 -12.179 1.00 24.97 133 LEU B CA 1
ATOM 2204 C C . LEU B 1 136 ? 13.648 18.166 -11.294 1.00 30.08 133 LEU B C 1
ATOM 2205 O O . LEU B 1 136 ? 12.712 18.409 -10.547 1.00 29.44 133 LEU B O 1
ATOM 2210 N N . ILE B 1 137 ? 14.226 16.977 -11.377 1.00 33.33 134 ILE B N 1
ATOM 2211 C CA . ILE B 1 137 ? 13.714 15.862 -10.632 1.00 39.67 134 ILE B CA 1
ATOM 2212 C C . ILE B 1 137 ? 14.739 15.617 -9.553 1.00 43.56 134 ILE B C 1
ATOM 2213 O O . ILE B 1 137 ? 15.946 15.370 -9.822 1.00 41.53 134 ILE B O 1
ATOM 2218 N N . LYS B 1 138 ? 14.307 15.755 -8.309 1.00 49.00 135 LYS B N 1
ATOM 2219 C CA . LYS B 1 138 ? 15.277 15.675 -7.219 1.00 55.27 135 LYS B CA 1
ATOM 2220 C C . LYS B 1 138 ? 15.375 14.221 -6.763 1.00 57.28 135 LYS B C 1
ATOM 2221 O O . LYS B 1 138 ? 15.636 13.273 -7.549 1.00 57.87 135 LYS B O 1
ATOM 2228 N N . ALA C 1 3 ? 57.481 51.646 24.197 1.00 73.37 0 ALA C N 1
ATOM 2229 C CA . ALA C 1 3 ? 57.515 50.480 23.263 1.00 73.03 0 ALA C CA 1
ATOM 2230 C C . ALA C 1 3 ? 57.614 49.119 24.000 1.00 72.35 0 ALA C C 1
ATOM 2231 O O . ALA C 1 3 ? 58.488 48.307 23.654 1.00 73.25 0 ALA C O 1
ATOM 2241 N N . SER C 1 5 ? 55.970 45.222 24.765 1.00 56.79 2 SER C N 1
ATOM 2242 C CA . SER C 1 5 ? 55.201 44.280 23.902 1.00 50.30 2 SER C CA 1
ATOM 2243 C C . SER C 1 5 ? 53.700 44.230 24.360 1.00 46.07 2 SER C C 1
ATOM 2244 O O . SER C 1 5 ? 53.345 44.619 25.494 1.00 43.20 2 SER C O 1
ATOM 2247 N N . LYS C 1 6 ? 52.824 43.794 23.464 1.00 41.98 3 LYS C N 1
ATOM 2248 C CA . LYS C 1 6 ? 51.396 43.715 23.817 1.00 38.76 3 LYS C CA 1
ATOM 2249 C C . LYS C 1 6 ? 51.184 42.891 25.059 1.00 37.59 3 LYS C C 1
ATOM 2250 O O . LYS C 1 6 ? 50.414 43.268 25.932 1.00 37.31 3 LYS C O 1
ATOM 2256 N N . LEU C 1 7 ? 51.958 41.811 25.223 1.00 38.71 4 LEU C N 1
ATOM 2257 C CA . LEU C 1 7 ? 51.740 40.904 26.371 1.00 38.76 4 LEU C CA 1
ATOM 2258 C C . LEU C 1 7 ? 52.167 41.533 27.630 1.00 39.01 4 LEU C C 1
ATOM 2259 O O . LEU C 1 7 ? 51.568 41.278 28.685 1.00 38.79 4 LEU C O 1
ATOM 2264 N N . GLN C 1 8 ? 53.217 42.351 27.544 1.00 39.86 5 GLN C N 1
ATOM 2265 C CA . GLN C 1 8 ? 53.647 43.151 28.694 1.00 42.18 5 GLN C CA 1
ATOM 2266 C C . GLN C 1 8 ? 52.637 44.226 29.143 1.00 40.33 5 GLN C C 1
ATOM 2267 O O . GLN C 1 8 ? 52.423 44.424 30.344 1.00 41.53 5 GLN C O 1
ATOM 2273 N N . GLN C 1 9 ? 51.996 44.876 28.179 1.00 38.88 6 GLN C N 1
ATOM 2274 C CA . GLN C 1 9 ? 50.868 45.780 28.440 1.00 37.94 6 GLN C CA 1
ATOM 2275 C C . GLN C 1 9 ? 49.729 45.058 29.082 1.00 36.15 6 GLN C C 1
ATOM 2276 O O . GLN C 1 9 ? 49.142 45.571 30.043 1.00 35.38 6 GLN C O 1
ATOM 2282 N N . ILE C 1 10 ? 49.421 43.824 28.618 1.00 33.62 7 ILE C N 1
ATOM 2283 C CA . ILE C 1 10 ? 48.426 43.086 29.398 1.00 31.13 7 ILE C CA 1
ATOM 2284 C C . ILE C 1 10 ? 48.864 42.899 30.855 1.00 31.49 7 ILE C C 1
ATOM 2285 O O . ILE C 1 10 ? 48.038 42.958 31.751 1.00 29.85 7 ILE C O 1
ATOM 2290 N N . LEU C 1 11 ? 50.142 42.597 31.111 1.00 34.40 8 LEU C N 1
ATOM 2291 C CA . LEU C 1 11 ? 50.551 42.377 32.543 1.00 36.98 8 LEU C CA 1
ATOM 2292 C C . LEU C 1 11 ? 50.348 43.607 33.416 1.00 37.17 8 LEU C C 1
ATOM 2293 O O . LEU C 1 11 ? 49.917 43.518 34.566 1.00 36.98 8 LEU C O 1
ATOM 2298 N N . THR C 1 12 ? 50.623 44.774 32.841 1.00 38.17 9 THR C N 1
ATOM 2299 C CA . THR C 1 12 ? 50.438 46.043 33.561 1.00 37.88 9 THR C CA 1
ATOM 2300 C C . THR C 1 12 ? 48.974 46.187 33.872 1.00 36.50 9 THR C C 1
ATOM 2301 O O . THR C 1 12 ? 48.549 46.587 34.986 1.00 35.24 9 THR C O 1
ATOM 2305 N N . TYR C 1 13 ? 48.157 45.815 32.868 1.00 33.89 10 TYR C N 1
ATOM 2306 C CA . TYR C 1 13 ? 46.743 45.932 33.060 1.00 31.14 10 TYR C CA 1
ATOM 2307 C C . TYR C 1 13 ? 46.254 45.044 34.195 1.00 30.23 10 TYR C C 1
ATOM 2308 O O . TYR C 1 13 ? 45.418 45.448 35.037 1.00 29.76 10 TYR C O 1
ATOM 2317 N N . LEU C 1 14 ? 46.770 43.810 34.274 1.00 28.30 11 LEU C N 1
ATOM 2318 C CA . LEU C 1 14 ? 46.260 42.935 35.328 1.00 29.01 11 LEU C CA 1
ATOM 2319 C C . LEU C 1 14 ? 46.646 43.542 36.683 1.00 29.43 11 LEU C C 1
ATOM 2320 O O . LEU C 1 14 ? 45.952 43.360 37.689 1.00 29.84 11 LEU C O 1
ATOM 2325 N N . GLU C 1 15 ? 47.834 44.124 36.728 1.00 33.35 12 GLU C N 1
ATOM 2326 C CA . GLU C 1 15 ? 48.160 44.810 38.007 1.00 37.39 12 GLU C CA 1
ATOM 2327 C C . GLU C 1 15 ? 47.192 45.930 38.383 1.00 36.41 12 GLU C C 1
ATOM 2328 O O . GLU C 1 15 ? 46.605 45.878 39.471 1.00 36.12 12 GLU C O 1
ATOM 2334 N N . SER C 1 16 ? 46.939 46.870 37.472 1.00 36.60 13 SER C N 1
ATOM 2335 C CA . SER C 1 16 ? 46.010 47.996 37.829 1.00 39.05 13 SER C CA 1
ATOM 2336 C C . SER C 1 16 ? 44.606 47.548 38.123 1.00 38.81 13 SER C C 1
ATOM 2337 O O . SER C 1 16 ? 43.935 48.083 39.003 1.00 38.62 13 SER C O 1
ATOM 2340 N N . GLU C 1 17 ? 44.149 46.475 37.446 1.00 37.94 14 GLU C N 1
ATOM 2341 C CA . GLU C 1 17 ? 42.824 45.955 37.723 1.00 35.02 14 GLU C CA 1
ATOM 2342 C C . GLU C 1 17 ? 42.703 44.914 38.815 1.00 33.51 14 GLU C C 1
ATOM 2343 O O . GLU C 1 17 ? 41.595 44.381 39.014 1.00 32.28 14 GLU C O 1
ATOM 2349 N N . LYS C 1 18 ? 43.798 44.579 39.519 1.00 32.50 15 LYS C N 1
ATOM 2350 C CA . LYS C 1 18 ? 43.734 43.495 40.519 1.00 32.81 15 LYS C CA 1
ATOM 2351 C C . LYS C 1 18 ? 43.192 42.127 39.957 1.00 30.68 15 LYS C C 1
ATOM 2352 O O . LYS C 1 18 ? 42.401 41.455 40.598 1.00 30.78 15 LYS C O 1
ATOM 2358 N N . LEU C 1 19 ? 43.589 41.838 38.722 1.00 29.96 16 LEU C N 1
ATOM 2359 C CA . LEU C 1 19 ? 43.272 40.556 38.023 1.00 29.11 16 LEU C CA 1
ATOM 2360 C C . LEU C 1 19 ? 44.374 39.497 38.248 1.00 28.27 16 LEU C C 1
ATOM 2361 O O . LEU C 1 19 ? 45.537 39.779 38.103 1.00 28.31 16 LEU C O 1
ATOM 2366 N N . ASP C 1 20 ? 43.965 38.258 38.540 1.00 29.11 17 ASP C N 1
ATOM 2367 C CA . ASP C 1 20 ? 44.913 37.098 38.590 1.00 27.80 17 ASP C CA 1
ATOM 2368 C C . ASP C 1 20 ? 45.285 36.616 37.208 1.00 28.55 17 ASP C C 1
ATOM 2369 O O . ASP C 1 20 ? 46.400 36.170 36.979 1.00 27.58 17 ASP C O 1
ATOM 2374 N N . VAL C 1 21 ? 44.383 36.755 36.218 1.00 25.87 18 VAL C N 1
ATOM 2375 C CA . VAL C 1 21 ? 44.709 36.188 34.898 1.00 23.70 18 VAL C CA 1
ATOM 2376 C C . VAL C 1 21 ? 43.751 36.740 33.857 1.00 21.91 18 VAL C C 1
ATOM 2377 O O . VAL C 1 21 ? 42.578 37.057 34.214 1.00 23.98 18 VAL C O 1
ATOM 2381 N N . ALA C 1 22 ? 44.222 36.891 32.650 1.00 21.92 19 ALA C N 1
ATOM 2382 C CA . ALA C 1 22 ? 43.356 37.286 31.539 1.00 24.40 19 ALA C CA 1
ATOM 2383 C C . ALA C 1 22 ? 43.255 36.022 30.651 1.00 24.40 19 ALA C C 1
ATOM 2384 O O . ALA C 1 22 ? 44.286 35.427 30.309 1.00 23.99 19 ALA C O 1
ATOM 2386 N N . VAL C 1 23 ? 42.045 35.646 30.288 1.00 24.01 20 VAL C N 1
ATOM 2387 C CA . VAL C 1 23 ? 41.891 34.453 29.484 1.00 21.80 20 VAL C CA 1
ATOM 2388 C C . VAL C 1 23 ? 41.479 34.937 28.114 1.00 21.04 20 VAL C C 1
ATOM 2389 O O . VAL C 1 23 ? 40.358 35.487 28.011 1.00 21.33 20 VAL C O 1
ATOM 2393 N N . VAL C 1 24 ? 42.309 34.744 27.071 1.00 19.07 21 VAL C N 1
ATOM 2394 C CA . VAL C 1 24 ? 41.977 35.134 25.714 1.00 19.36 21 VAL C CA 1
ATOM 2395 C C . VAL C 1 24 ? 41.446 33.850 24.971 1.00 21.31 21 VAL C C 1
ATOM 2396 O O . VAL C 1 24 ? 42.186 32.854 24.895 1.00 20.69 21 VAL C O 1
ATOM 2400 N N . SER C 1 25 ? 40.196 33.882 24.479 1.00 19.73 22 SER C N 1
ATOM 2401 C CA . SER C 1 25 ? 39.518 32.771 23.821 1.00 18.79 22 SER C CA 1
ATOM 2402 C C . SER C 1 25 ? 39.354 33.049 22.347 1.00 19.61 22 SER C C 1
ATOM 2403 O O . SER C 1 25 ? 39.121 32.150 21.568 1.00 19.48 22 SER C O 1
ATOM 2406 N N . ASP C 1 26 ? 39.489 34.315 21.877 1.00 18.48 23 ASP C N 1
ATOM 2407 C CA . ASP C 1 26 ? 39.158 34.618 20.455 1.00 18.00 23 ASP C CA 1
ATOM 2408 C C . ASP C 1 26 ? 40.457 34.387 19.671 1.00 20.26 23 ASP C C 1
ATOM 2409 O O . ASP C 1 26 ? 41.470 35.030 19.934 1.00 18.89 23 ASP C O 1
ATOM 2414 N N . PRO C 1 27 ? 40.461 33.455 18.681 1.00 20.54 24 PRO C N 1
ATOM 2415 C CA . PRO C 1 27 ? 41.676 33.182 17.899 1.00 21.03 24 PRO C CA 1
ATOM 2416 C C . PRO C 1 27 ? 42.221 34.452 17.256 1.00 22.47 24 PRO C C 1
ATOM 2417 O O . PRO C 1 27 ? 43.423 34.562 17.086 1.00 21.34 24 PRO C O 1
ATOM 2421 N N . VAL C 1 28 ? 41.350 35.388 16.866 1.00 22.34 25 VAL C N 1
ATOM 2422 C CA . VAL C 1 28 ? 41.859 36.643 16.203 1.00 22.01 25 VAL C CA 1
ATOM 2423 C C . VAL C 1 28 ? 42.648 37.481 17.284 1.00 21.18 25 VAL C C 1
ATOM 2424 O O . VAL C 1 28 ? 43.746 38.042 17.027 1.00 23.04 25 VAL C O 1
ATOM 2428 N N . THR C 1 29 ? 42.154 37.482 18.515 1.00 19.58 26 THR C N 1
ATOM 2429 C CA . THR C 1 29 ? 42.857 38.206 19.575 1.00 20.07 26 THR C CA 1
ATOM 2430 C C . THR C 1 29 ? 44.179 37.452 19.907 1.00 22.58 26 THR C C 1
ATOM 2431 O O . THR C 1 29 ? 45.245 38.068 20.195 1.00 21.64 26 THR C O 1
ATOM 2435 N N . ILE C 1 30 ? 44.119 36.091 19.965 1.00 21.27 27 ILE C N 1
ATOM 2436 C CA . ILE C 1 30 ? 45.335 35.375 20.298 1.00 20.26 27 ILE C CA 1
ATOM 2437 C C . ILE C 1 30 ? 46.401 35.689 19.256 1.00 19.17 27 ILE C C 1
ATOM 2438 O O . ILE C 1 30 ? 47.586 35.894 19.607 1.00 22.53 27 ILE C O 1
ATOM 2443 N N . ASN C 1 31 ? 46.016 35.727 18.000 1.00 20.50 28 ASN C N 1
ATOM 2444 C CA . ASN C 1 31 ? 46.999 35.969 16.926 1.00 22.76 28 ASN C CA 1
ATOM 2445 C C . ASN C 1 31 ? 47.541 37.458 17.026 1.00 26.38 28 ASN C C 1
ATOM 2446 O O . ASN C 1 31 ? 48.765 37.748 16.912 1.00 24.24 28 ASN C O 1
ATOM 2451 N N . TYR C 1 32 ? 46.609 38.366 17.256 1.00 24.99 29 TYR C N 1
ATOM 2452 C CA . TYR C 1 32 ? 47.034 39.795 17.594 1.00 25.88 29 TYR C CA 1
ATOM 2453 C C . TYR C 1 32 ? 48.098 39.890 18.692 1.00 25.95 29 TYR C C 1
ATOM 2454 O O . TYR C 1 32 ? 49.037 40.632 18.560 1.00 27.69 29 TYR C O 1
ATOM 2463 N N . LEU C 1 33 ? 47.981 39.135 19.769 1.00 25.39 30 LEU C N 1
ATOM 2464 C CA . LEU C 1 33 ? 48.864 39.247 20.825 1.00 26.31 30 LEU C CA 1
ATOM 2465 C C . LEU C 1 33 ? 50.173 38.415 20.674 1.00 29.37 30 LEU C C 1
ATOM 2466 O O . LEU C 1 33 ? 51.071 38.608 21.486 1.00 28.64 30 LEU C O 1
ATOM 2471 N N . THR C 1 34 ? 50.210 37.395 19.802 1.00 29.41 31 THR C N 1
ATOM 2472 C CA . THR C 1 34 ? 51.309 36.377 19.900 1.00 28.24 31 THR C CA 1
ATOM 2473 C C . THR C 1 34 ? 51.851 36.071 18.539 1.00 28.38 31 THR C C 1
ATOM 2474 O O . THR C 1 34 ? 52.875 35.454 18.419 1.00 30.81 31 THR C O 1
ATOM 2478 N N . GLY C 1 35 ? 51.136 36.410 17.493 1.00 26.99 32 GLY C N 1
ATOM 2479 C CA . GLY C 1 35 ? 51.498 36.009 16.155 1.00 27.94 32 GLY C CA 1
ATOM 2480 C C . GLY C 1 35 ? 51.115 34.529 15.837 1.00 28.18 32 GLY C C 1
ATOM 2481 O O . GLY C 1 35 ? 51.355 34.085 14.756 1.00 28.30 32 GLY C O 1
ATOM 2482 N N . PHE C 1 36 ? 50.479 33.802 16.765 1.00 27.32 33 PHE C N 1
ATOM 2483 C CA . PHE C 1 36 ? 49.935 32.433 16.465 1.00 26.96 33 PHE C CA 1
ATOM 2484 C C . PHE C 1 36 ? 48.457 32.481 16.079 1.00 26.89 33 PHE C C 1
ATOM 2485 O O . PHE C 1 36 ? 47.630 32.856 16.899 1.00 24.97 33 PHE C O 1
ATOM 2493 N N . TYR C 1 37 ? 48.145 32.209 14.821 1.00 24.52 34 TYR C N 1
ATOM 2494 C CA . TYR C 1 37 ? 46.780 32.001 14.406 1.00 27.36 34 TYR C CA 1
ATOM 2495 C C . TYR C 1 37 ? 46.386 30.482 14.199 1.00 28.36 34 TYR C C 1
ATOM 2496 O O . TYR C 1 37 ? 47.071 29.733 13.460 1.00 28.15 34 TYR C O 1
ATOM 2505 N N . SER C 1 38 ? 45.262 30.078 14.768 1.00 26.76 35 SER C N 1
ATOM 2506 C CA . SER C 1 38 ? 44.691 28.747 14.402 1.00 27.68 35 SER C CA 1
ATOM 2507 C C . SER C 1 38 ? 43.173 28.880 14.514 1.00 26.88 35 SER C C 1
ATOM 2508 O O . SER C 1 38 ? 42.712 29.471 15.530 1.00 26.24 35 SER C O 1
ATOM 2511 N N . ASP C 1 39 ? 42.402 28.284 13.587 1.00 24.35 36 ASP C N 1
ATOM 2512 C CA . ASP C 1 39 ? 40.991 28.139 13.852 1.00 24.36 36 ASP C CA 1
ATOM 2513 C C . ASP C 1 39 ? 40.768 26.737 14.559 1.00 26.80 36 ASP C C 1
ATOM 2514 O O . ASP C 1 39 ? 40.914 25.733 13.904 1.00 24.63 36 ASP C O 1
ATOM 2519 N N . PRO C 1 40 ? 40.410 26.691 15.837 1.00 23.75 37 PRO C N 1
ATOM 2520 C CA . PRO C 1 40 ? 40.259 25.356 16.492 1.00 25.98 37 PRO C CA 1
ATOM 2521 C C . PRO C 1 40 ? 38.891 24.643 16.210 1.00 25.35 37 PRO C C 1
ATOM 2522 O O . PRO C 1 40 ? 38.690 23.560 16.733 1.00 25.10 37 PRO C O 1
ATOM 2526 N N . HIS C 1 41 ? 37.972 25.259 15.416 1.00 24.87 38 HIS C N 1
ATOM 2527 C CA . HIS C 1 41 ? 36.576 24.787 15.272 1.00 25.47 38 HIS C CA 1
ATOM 2528 C C . HIS C 1 41 ? 35.989 24.460 16.625 1.00 26.73 38 HIS C C 1
ATOM 2529 O O . HIS C 1 41 ? 35.904 25.349 17.468 1.00 25.93 38 HIS C O 1
ATOM 2536 N N . GLU C 1 42 ? 35.595 23.196 16.897 1.00 23.96 39 GLU C N 1
ATOM 2537 C CA . GLU C 1 42 ? 34.915 22.928 18.159 1.00 25.14 39 GLU C CA 1
ATOM 2538 C C . GLU C 1 42 ? 35.939 22.704 19.280 1.00 24.18 39 GLU C C 1
ATOM 2539 O O . GLU C 1 42 ? 35.525 22.622 20.400 1.00 24.34 39 GLU C O 1
ATOM 2545 N N . ARG C 1 43 ? 37.237 22.575 19.006 1.00 19.84 40 ARG C N 1
ATOM 2546 C CA . ARG C 1 43 ? 38.164 22.232 20.094 1.00 20.63 40 ARG C CA 1
ATOM 2547 C C . ARG C 1 43 ? 38.521 23.453 20.977 1.00 21.24 40 ARG C C 1
ATOM 2548 O O . ARG C 1 43 ? 38.359 24.565 20.517 1.00 21.26 40 ARG C O 1
ATOM 2556 N N . GLN C 1 44 ? 39.088 23.240 22.147 1.00 21.81 41 GLN C N 1
ATOM 2557 C CA . GLN C 1 44 ? 39.429 24.339 23.049 1.00 20.31 41 GLN C CA 1
ATOM 2558 C C . GLN C 1 44 ? 40.785 24.874 22.719 1.00 22.23 41 GLN C C 1
ATOM 2559 O O . GLN C 1 44 ? 41.745 24.135 22.448 1.00 19.40 41 GLN C O 1
ATOM 2573 N N . PHE C 1 46 ? 43.040 28.442 24.440 1.00 18.97 43 PHE C N 1
ATOM 2574 C CA . PHE C 1 46 ? 42.991 29.682 25.226 1.00 19.15 43 PHE C CA 1
ATOM 2575 C C . PHE C 1 46 ? 44.419 30.170 25.364 1.00 22.09 43 PHE C C 1
ATOM 2576 O O . PHE C 1 46 ? 45.379 29.301 25.461 1.00 21.71 43 PHE C O 1
ATOM 2584 N N . LEU C 1 47 ? 44.614 31.504 25.387 1.00 20.53 44 LEU C N 1
ATOM 2585 C CA . LEU C 1 47 ? 45.916 32.020 25.865 1.00 21.29 44 LEU C CA 1
ATOM 2586 C C . LEU C 1 47 ? 45.707 32.559 27.287 1.00 22.22 44 LEU C C 1
ATOM 2587 O O . LEU C 1 47 ? 44.767 33.350 27.500 1.00 21.23 44 LEU C O 1
ATOM 2592 N N . PHE C 1 48 ? 46.491 32.113 28.291 1.00 21.44 45 PHE C N 1
ATOM 2593 C CA . PHE C 1 48 ? 46.257 32.571 29.663 1.00 22.30 45 PHE C CA 1
ATOM 2594 C C . PHE C 1 48 ? 47.426 33.514 29.986 1.00 26.24 45 PHE C C 1
ATOM 2595 O O . PHE C 1 48 ? 48.632 33.110 29.885 1.00 25.85 45 PHE C O 1
ATOM 2603 N N . VAL C 1 49 ? 47.078 34.773 30.233 1.00 27.32 46 VAL C N 1
ATOM 2604 C CA . VAL C 1 49 ? 48.068 35.788 30.642 1.00 28.65 46 VAL C CA 1
ATOM 2605 C C . VAL C 1 49 ? 48.000 35.915 32.131 1.00 29.15 46 VAL C C 1
ATOM 2606 O O . VAL C 1 49 ? 46.981 36.329 32.730 1.00 29.40 46 VAL C O 1
ATOM 2610 N N . LEU C 1 50 ? 49.059 35.451 32.782 1.00 30.61 47 LEU C N 1
ATOM 2611 C CA . LEU C 1 50 ? 49.044 35.339 34.244 1.00 34.90 47 LEU C CA 1
ATOM 2612 C C . LEU C 1 50 ? 49.762 36.533 34.866 1.00 37.49 47 LEU C C 1
ATOM 2613 O O . LEU C 1 50 ? 50.625 37.099 34.210 1.00 38.25 47 LEU C O 1
ATOM 2618 N N . ALA C 1 51 ? 49.397 36.896 36.093 1.00 40.60 48 ALA C N 1
ATOM 2619 C CA . ALA C 1 51 ? 49.923 38.117 36.694 1.00 45.76 48 ALA C CA 1
ATOM 2620 C C . ALA C 1 51 ? 51.454 38.019 36.948 1.00 48.87 48 ALA C C 1
ATOM 2621 O O . ALA C 1 51 ? 52.196 38.913 36.559 1.00 50.36 48 ALA C O 1
ATOM 2623 N N . ASP C 1 52 ? 51.941 36.935 37.535 1.00 51.33 49 ASP C N 1
ATOM 2624 C CA . ASP C 1 52 ? 53.342 36.975 38.001 1.00 55.02 49 ASP C CA 1
ATOM 2625 C C . ASP C 1 52 ? 54.356 36.105 37.272 1.00 55.25 49 ASP C C 1
ATOM 2626 O O . ASP C 1 52 ? 55.394 35.768 37.852 1.00 56.16 49 ASP C O 1
ATOM 2631 N N . GLN C 1 53 ? 54.091 35.779 36.001 1.00 54.34 50 GLN C N 1
ATOM 2632 C CA . GLN C 1 53 ? 54.583 34.523 35.434 1.00 51.94 50 GLN C CA 1
ATOM 2633 C C . GLN C 1 53 ? 54.447 34.618 33.948 1.00 48.77 50 GLN C C 1
ATOM 2634 O O . GLN C 1 53 ? 53.663 35.410 33.476 1.00 49.22 50 GLN C O 1
ATOM 2640 N N . GLU C 1 54 ? 55.167 33.792 33.195 1.00 43.91 51 GLU C N 1
ATOM 2641 C CA . GLU C 1 54 ? 55.036 33.770 31.742 1.00 39.83 51 GLU C CA 1
ATOM 2642 C C . GLU C 1 54 ? 53.590 33.250 31.340 1.00 34.67 51 GLU C C 1
ATOM 2643 O O . GLU C 1 54 ? 52.968 32.520 32.107 1.00 32.77 51 GLU C O 1
ATOM 2649 N N . PRO C 1 55 ? 53.120 33.622 30.181 1.00 32.19 52 PRO C N 1
ATOM 2650 C CA . PRO C 1 55 ? 51.782 33.147 29.696 1.00 31.94 52 PRO C CA 1
ATOM 2651 C C . PRO C 1 55 ? 51.765 31.615 29.422 1.00 32.27 52 PRO C C 1
ATOM 2652 O O . PRO C 1 55 ? 52.858 30.936 29.457 1.00 32.21 52 PRO C O 1
ATOM 2656 N N . LEU C 1 56 ? 50.575 31.054 29.194 1.00 29.25 53 LEU C N 1
ATOM 2657 C CA . LEU C 1 56 ? 50.470 29.623 28.821 1.00 26.35 53 LEU C CA 1
ATOM 2658 C C . LEU C 1 56 ? 49.521 29.621 27.629 1.00 26.32 53 LEU C C 1
ATOM 2659 O O . LEU C 1 56 ? 48.398 30.205 27.751 1.00 25.04 53 LEU C O 1
ATOM 2664 N N . LEU C 1 57 ? 49.980 29.152 26.471 1.00 22.75 54 LEU C N 1
ATOM 2665 C CA . LEU C 1 57 ? 49.064 28.907 25.358 1.00 24.77 54 LEU C CA 1
ATOM 2666 C C . LEU C 1 57 ? 48.555 27.432 25.380 1.00 26.10 54 LEU C C 1
ATOM 2667 O O . LEU C 1 57 ? 49.371 26.518 25.267 1.00 26.90 54 LEU C O 1
ATOM 2672 N N . PHE C 1 58 ? 47.245 27.205 25.505 1.00 23.87 55 PHE C N 1
ATOM 2673 C CA . PHE C 1 58 ? 46.661 25.875 25.557 1.00 23.17 55 PHE C CA 1
ATOM 2674 C C . PHE C 1 58 ? 45.927 25.617 24.244 1.00 25.09 55 PHE C C 1
ATOM 2675 O O . PHE C 1 58 ? 45.061 26.487 23.855 1.00 20.48 55 PHE C O 1
ATOM 2683 N N . VAL C 1 59 ? 46.312 24.532 23.519 1.00 20.69 56 VAL C N 1
ATOM 2684 C CA . VAL C 1 59 ? 45.893 24.281 22.164 1.00 20.14 56 VAL C CA 1
ATOM 2685 C C . VAL C 1 59 ? 45.488 22.767 21.964 1.00 21.93 56 VAL C C 1
ATOM 2686 O O . VAL C 1 59 ? 45.846 21.950 22.776 1.00 22.87 56 VAL C O 1
ATOM 2690 N N . PRO C 1 60 ? 44.726 22.453 20.923 1.00 20.93 57 PRO C N 1
ATOM 2691 C CA . PRO C 1 60 ? 44.544 21.009 20.593 1.00 20.98 57 PRO C CA 1
ATOM 2692 C C . PRO C 1 60 ? 45.937 20.384 20.255 1.00 22.24 57 PRO C C 1
ATOM 2693 O O . PRO C 1 60 ? 46.832 21.056 19.667 1.00 21.06 57 PRO C O 1
ATOM 2697 N N . ALA C 1 61 ? 46.076 19.083 20.526 1.00 22.96 58 ALA C N 1
ATOM 2698 C CA . ALA C 1 61 ? 47.388 18.388 20.307 1.00 22.68 58 ALA C CA 1
ATOM 2699 C C . ALA C 1 61 ? 47.922 18.606 18.950 1.00 24.35 58 ALA C C 1
ATOM 2700 O O . ALA C 1 61 ? 49.104 18.853 18.775 1.00 26.89 58 ALA C O 1
ATOM 2702 N N . LEU C 1 62 ? 47.088 18.585 17.922 1.00 25.45 59 LEU C N 1
ATOM 2703 C CA . LEU C 1 62 ? 47.664 18.811 16.608 1.00 29.99 59 LEU C CA 1
ATOM 2704 C C . LEU C 1 62 ? 48.367 20.158 16.390 1.00 31.48 59 LEU C C 1
ATOM 2705 O O . LEU C 1 62 ? 49.115 20.290 15.413 1.00 28.92 59 LEU C O 1
ATOM 2710 N N . GLU C 1 63 ? 48.075 21.161 17.243 1.00 29.56 60 GLU C N 1
ATOM 2711 C CA . GLU C 1 63 ? 48.657 22.493 16.983 1.00 28.24 60 GLU C CA 1
ATOM 2712 C C . GLU C 1 63 ? 49.906 22.718 17.818 1.00 28.15 60 GLU C C 1
ATOM 2713 O O . GLU C 1 63 ? 50.538 23.746 17.662 1.00 27.56 60 GLU C O 1
ATOM 2719 N N . VAL C 1 64 ? 50.237 21.780 18.689 1.00 27.49 61 VAL C N 1
ATOM 2720 C CA . VAL C 1 64 ? 51.261 22.013 19.701 1.00 29.87 61 VAL C CA 1
ATOM 2721 C C . VAL C 1 64 ? 52.598 22.314 19.034 1.00 33.19 61 VAL C C 1
ATOM 2722 O O . VAL C 1 64 ? 53.325 23.233 19.435 1.00 33.64 61 VAL C O 1
ATOM 2726 N N . GLU C 1 65 ? 52.948 21.565 17.992 1.00 33.93 62 GLU C N 1
ATOM 2727 C CA . GLU C 1 65 ? 54.256 21.805 17.365 1.00 36.60 62 GLU C CA 1
ATOM 2728 C C . GLU C 1 65 ? 54.396 23.214 16.690 1.00 35.67 62 GLU C C 1
ATOM 2729 O O . GLU C 1 65 ? 55.384 23.928 16.899 1.00 33.84 62 GLU C O 1
ATOM 2735 N N . ARG C 1 66 ? 53.435 23.579 15.853 1.00 33.86 63 ARG C N 1
ATOM 2736 C CA . ARG C 1 66 ? 53.453 24.886 15.236 1.00 33.96 63 ARG C CA 1
ATOM 2737 C C . ARG C 1 66 ? 53.344 26.019 16.288 1.00 34.34 63 ARG C C 1
ATOM 2738 O O . ARG C 1 66 ? 54.038 27.051 16.169 1.00 35.99 63 ARG C O 1
ATOM 2746 N N . ALA C 1 67 ? 52.543 25.836 17.340 1.00 32.02 64 ALA C N 1
ATOM 2747 C CA . ALA C 1 67 ? 52.458 26.840 18.387 1.00 31.55 64 ALA C CA 1
ATOM 2748 C C . ALA C 1 67 ? 53.796 27.014 19.105 1.00 33.61 64 ALA C C 1
ATOM 2749 O O . ALA C 1 67 ? 54.233 28.166 19.381 1.00 32.77 64 ALA C O 1
ATOM 2751 N N . SER C 1 68 ? 54.388 25.876 19.505 1.00 34.15 65 SER C N 1
ATOM 2752 C CA . SER C 1 68 ? 55.683 25.809 20.201 1.00 35.76 65 SER C CA 1
ATOM 2753 C C . SER C 1 68 ? 56.781 26.515 19.398 1.00 36.48 65 SER C C 1
ATOM 2754 O O . SER C 1 68 ? 57.665 27.105 19.962 1.00 38.57 65 SER C O 1
ATOM 2757 N N . SER C 1 69 ? 56.730 26.494 18.094 1.00 37.46 66 SER C N 1
ATOM 2758 C CA . SER C 1 69 ? 57.792 27.168 17.391 1.00 40.67 66 SER C CA 1
ATOM 2759 C C . SER C 1 69 ? 57.401 28.625 17.039 1.00 41.29 66 SER C C 1
ATOM 2760 O O . SER C 1 69 ? 58.203 29.366 16.479 1.00 42.01 66 SER C O 1
ATOM 2763 N N . THR C 1 70 ? 56.167 29.039 17.366 1.00 39.78 67 THR C N 1
ATOM 2764 C CA . THR C 1 70 ? 55.725 30.434 17.125 1.00 36.51 67 THR C CA 1
ATOM 2765 C C . THR C 1 70 ? 55.976 31.288 18.359 1.00 35.24 67 THR C C 1
ATOM 2766 O O . THR C 1 70 ? 56.343 32.443 18.241 1.00 35.50 67 THR C O 1
ATOM 2770 N N . VAL C 1 71 ? 55.763 30.746 19.534 1.00 34.34 68 VAL C N 1
ATOM 2771 C CA . VAL C 1 71 ? 55.877 31.521 20.722 1.00 35.22 68 VAL C CA 1
ATOM 2772 C C . VAL C 1 71 ? 56.957 30.946 21.601 1.00 38.55 68 VAL C C 1
ATOM 2773 O O . VAL C 1 71 ? 57.306 29.747 21.488 1.00 38.86 68 VAL C O 1
ATOM 2777 N N . SER C 1 72 ? 57.479 31.759 22.509 1.00 39.13 69 SER C N 1
ATOM 2778 C CA . SER C 1 72 ? 58.605 31.276 23.298 1.00 40.80 69 SER C CA 1
ATOM 2779 C C . SER C 1 72 ? 58.207 30.988 24.720 1.00 39.18 69 SER C C 1
ATOM 2780 O O . SER C 1 72 ? 58.999 30.436 25.477 1.00 41.46 69 SER C O 1
ATOM 2783 N N . PHE C 1 73 ? 56.969 31.252 25.124 1.00 34.75 70 PHE C N 1
ATOM 2784 C CA . PHE C 1 73 ? 56.525 30.761 26.427 1.00 32.47 70 PHE C CA 1
ATOM 2785 C C . PHE C 1 73 ? 55.833 29.337 26.258 1.00 30.78 70 PHE C C 1
ATOM 2786 O O . PHE C 1 73 ? 55.585 28.910 25.123 1.00 29.74 70 PHE C O 1
ATOM 2794 N N . PRO C 1 74 ? 55.527 28.656 27.355 1.00 29.28 71 PRO C N 1
ATOM 2795 C CA . PRO C 1 74 ? 55.020 27.285 27.453 1.00 31.04 71 PRO C CA 1
ATOM 2796 C C . PRO C 1 74 ? 53.642 27.074 26.657 1.00 31.71 71 PRO C C 1
ATOM 2797 O O . PRO C 1 74 ? 52.717 27.962 26.692 1.00 30.83 71 PRO C O 1
ATOM 2801 N N . VAL C 1 75 ? 53.574 25.970 25.894 1.00 30.07 72 VAL C N 1
ATOM 2802 C CA . VAL C 1 75 ? 52.411 25.516 25.124 1.00 28.23 72 VAL C CA 1
ATOM 2803 C C . VAL C 1 75 ? 52.023 24.169 25.730 1.00 31.51 72 VAL C C 1
ATOM 2804 O O . VAL C 1 75 ? 52.930 23.357 25.927 1.00 30.36 72 VAL C O 1
ATOM 2808 N N . VAL C 1 76 ? 50.734 23.912 26.014 1.00 26.68 73 VAL C N 1
ATOM 2809 C CA . VAL C 1 76 ? 50.250 22.614 26.478 1.00 26.91 73 VAL C CA 1
ATOM 2810 C C . VAL C 1 76 ? 49.127 22.194 25.473 1.00 27.21 73 VAL C C 1
ATOM 2811 O O . VAL C 1 76 ? 48.342 23.063 25.065 1.00 24.33 73 VAL C O 1
ATOM 2815 N N . GLY C 1 77 ? 49.125 20.926 25.022 1.00 25.74 74 GLY C N 1
ATOM 2816 C CA . GLY C 1 77 ? 48.152 20.413 24.076 1.00 24.29 74 GLY C CA 1
ATOM 2817 C C . GLY C 1 77 ? 47.257 19.429 24.795 1.00 26.09 74 GLY C C 1
ATOM 2818 O O . GLY C 1 77 ? 47.555 18.980 25.928 1.00 24.68 74 GLY C O 1
ATOM 2819 N N . TYR C 1 78 ? 46.085 19.134 24.198 1.00 23.70 75 TYR C N 1
ATOM 2820 C CA . TYR C 1 78 ? 45.297 18.057 24.722 1.00 23.71 75 TYR C CA 1
ATOM 2821 C C . TYR C 1 78 ? 44.794 17.245 23.549 1.00 23.15 75 TYR C C 1
ATOM 2822 O O . TYR C 1 78 ? 44.488 17.794 22.469 1.00 21.34 75 TYR C O 1
ATOM 2831 N N . VAL C 1 79 ? 44.608 15.931 23.763 1.00 24.09 76 VAL C N 1
ATOM 2832 C CA . VAL C 1 79 ? 44.015 15.116 22.698 1.00 22.76 76 VAL C CA 1
ATOM 2833 C C . VAL C 1 79 ? 42.503 14.968 22.968 1.00 19.79 76 VAL C C 1
ATOM 2834 O O . VAL C 1 79 ? 42.025 15.264 24.090 1.00 18.94 76 VAL C O 1
ATOM 2838 N N . ASP C 1 80 ? 41.742 14.462 21.971 1.00 19.98 77 ASP C N 1
ATOM 2839 C CA . ASP C 1 80 ? 40.299 14.433 22.082 1.00 21.08 77 ASP C CA 1
ATOM 2840 C C . ASP C 1 80 ? 39.771 13.588 23.209 1.00 22.60 77 ASP C C 1
ATOM 2841 O O . ASP C 1 80 ? 38.709 13.880 23.769 1.00 20.23 77 ASP C O 1
ATOM 2846 N N . SER C 1 81 ? 40.506 12.547 23.579 1.00 23.10 78 SER C N 1
ATOM 2847 C CA . SER C 1 81 ? 40.029 11.774 24.720 1.00 27.08 78 SER C CA 1
ATOM 2848 C C . SER C 1 81 ? 40.369 12.437 26.094 1.00 28.01 78 SER C C 1
ATOM 2849 O O . SER C 1 81 ? 39.828 12.004 27.072 1.00 30.04 78 SER C O 1
ATOM 2852 N N . GLU C 1 82 ? 41.214 13.475 26.177 1.00 26.00 79 GLU C N 1
ATOM 2853 C CA . GLU C 1 82 ? 41.420 14.155 27.498 1.00 26.30 79 GLU C CA 1
ATOM 2854 C C . GLU C 1 82 ? 40.388 15.242 27.767 1.00 26.59 79 GLU C C 1
ATOM 2855 O O . GLU C 1 82 ? 39.834 15.825 26.854 1.00 24.98 79 GLU C O 1
ATOM 2861 N N . ASN C 1 83 ? 40.132 15.537 29.011 1.00 26.84 80 ASN C N 1
ATOM 2862 C CA . ASN C 1 83 ? 39.161 16.513 29.374 1.00 27.43 80 ASN C CA 1
ATOM 2863 C C . ASN C 1 83 ? 39.941 17.835 29.409 1.00 26.40 80 ASN C C 1
ATOM 2864 O O . ASN C 1 83 ? 40.902 17.994 30.188 1.00 26.10 80 ASN C O 1
ATOM 2869 N N . PRO C 1 84 ? 39.580 18.762 28.506 1.00 24.25 81 PRO C N 1
ATOM 2870 C CA . PRO C 1 84 ? 40.429 19.998 28.434 1.00 23.81 81 PRO C CA 1
ATOM 2871 C C . PRO C 1 84 ? 40.355 20.851 29.728 1.00 20.72 81 PRO C C 1
ATOM 2872 O O . PRO C 1 84 ? 41.343 21.463 30.059 1.00 23.97 81 PRO C O 1
ATOM 2876 N N . TRP C 1 85 ? 39.245 20.886 30.416 1.00 21.68 82 TRP C N 1
ATOM 2877 C CA . TRP C 1 85 ? 39.110 21.720 31.602 1.00 24.10 82 TRP C CA 1
ATOM 2878 C C . TRP C 1 85 ? 40.024 21.186 32.703 1.00 26.40 82 TRP C C 1
ATOM 2879 O O . TRP C 1 85 ? 40.694 21.964 33.395 1.00 25.21 82 TRP C O 1
ATOM 2890 N N . GLN C 1 86 ? 40.031 19.859 32.882 1.00 26.00 83 GLN C N 1
ATOM 2891 C CA . GLN C 1 86 ? 40.965 19.262 33.905 1.00 28.56 83 GLN C CA 1
ATOM 2892 C C . GLN C 1 86 ? 42.405 19.466 33.505 1.00 25.50 83 GLN C C 1
ATOM 2893 O O . GLN C 1 86 ? 43.193 19.826 34.323 1.00 26.85 83 GLN C O 1
ATOM 2899 N N . LYS C 1 87 ? 42.732 19.399 32.214 1.00 23.85 84 LYS C N 1
ATOM 2900 C CA . LYS C 1 87 ? 44.101 19.571 31.792 1.00 26.02 84 LYS C CA 1
ATOM 2901 C C . LYS C 1 87 ? 44.558 21.064 31.984 1.00 27.12 84 LYS C C 1
ATOM 2902 O O . LYS C 1 87 ? 45.735 21.350 32.329 1.00 27.19 84 LYS C O 1
ATOM 2908 N N . ILE C 1 88 ? 43.639 22.022 31.739 1.00 23.49 85 ILE C N 1
ATOM 2909 C CA . ILE C 1 88 ? 44.006 23.457 31.919 1.00 22.92 85 ILE C CA 1
ATOM 2910 C C . ILE C 1 88 ? 44.299 23.688 33.424 1.00 22.81 85 ILE C C 1
ATOM 2911 O O . ILE C 1 88 ? 45.297 24.284 33.785 1.00 24.77 85 ILE C O 1
ATOM 2916 N N . LYS C 1 89 ? 43.405 23.204 34.246 1.00 24.64 86 LYS C N 1
ATOM 2917 C CA . LYS C 1 89 ? 43.456 23.434 35.653 1.00 29.10 86 LYS C CA 1
ATOM 2918 C C . LYS C 1 89 ? 44.760 22.842 36.247 1.00 31.91 86 LYS C C 1
ATOM 2919 O O . LYS C 1 89 ? 45.397 23.472 37.108 1.00 31.57 86 LYS C O 1
ATOM 2925 N N . HIS C 1 90 ? 45.198 21.702 35.711 1.00 32.59 87 HIS C N 1
ATOM 2926 C CA . HIS C 1 90 ? 46.483 21.122 36.172 1.00 35.49 87 HIS C CA 1
ATOM 2927 C C . HIS C 1 90 ? 47.669 21.800 35.548 1.00 33.94 87 HIS C C 1
ATOM 2928 O O . HIS C 1 90 ? 48.722 21.864 36.165 1.00 34.09 87 HIS C O 1
ATOM 2935 N N . ALA C 1 91 ? 47.542 22.326 34.340 1.00 32.18 88 ALA C N 1
ATOM 2936 C CA . ALA C 1 91 ? 48.647 23.030 33.739 1.00 31.24 88 ALA C CA 1
ATOM 2937 C C . ALA C 1 91 ? 48.902 24.424 34.282 1.00 33.01 88 ALA C C 1
ATOM 2938 O O . ALA C 1 91 ? 50.021 24.908 34.150 1.00 33.01 88 ALA C O 1
ATOM 2940 N N . LEU C 1 92 ? 47.872 25.107 34.779 1.00 32.20 89 LEU C N 1
ATOM 2941 C CA . LEU C 1 92 ? 48.040 26.500 35.302 1.00 33.14 89 LEU C CA 1
ATOM 2942 C C . LEU C 1 92 ? 48.677 26.391 36.688 1.00 35.34 89 LEU C C 1
ATOM 2943 O O . LEU C 1 92 ? 48.566 25.372 37.315 1.00 34.12 89 LEU C O 1
ATOM 2948 N N . PRO C 1 93 ? 49.300 27.469 37.172 1.00 38.20 90 PRO C N 1
ATOM 29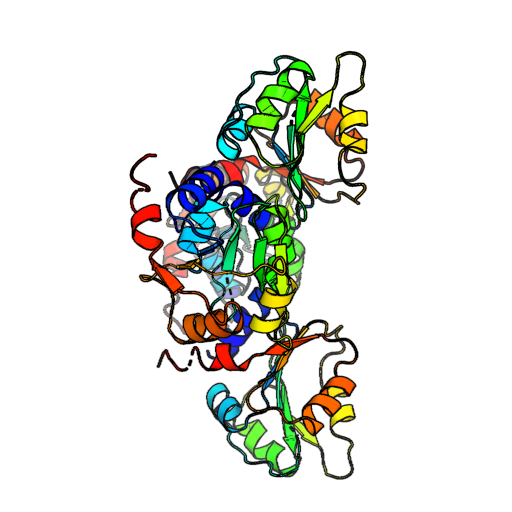49 C CA . PRO C 1 93 ? 49.764 27.478 38.573 1.00 40.16 90 PRO C CA 1
ATOM 2950 C C . PRO C 1 93 ? 48.614 27.270 39.508 1.00 41.67 90 PRO C C 1
ATOM 2951 O O . PRO C 1 93 ? 47.476 27.692 39.228 1.00 40.64 90 PRO C O 1
ATOM 2955 N N . GLN C 1 94 ? 48.885 26.613 40.632 1.00 43.54 91 GLN C N 1
ATOM 2956 C CA . GLN C 1 94 ? 47.850 26.304 41.616 1.00 45.46 91 GLN C CA 1
ATOM 2957 C C . GLN C 1 94 ? 47.575 27.522 42.530 1.00 47.41 91 GLN C C 1
ATOM 2958 O O . GLN C 1 94 ? 47.653 27.424 43.777 1.00 48.49 91 GLN C O 1
ATOM 2964 N N . LEU C 1 95 ? 47.215 28.650 41.919 1.00 46.76 92 LEU C N 1
ATOM 2965 C CA . LEU C 1 95 ? 46.926 29.891 42.656 1.00 46.39 92 LEU C CA 1
ATOM 2966 C C . LEU C 1 95 ? 45.489 29.968 43.139 1.00 46.35 92 LEU C C 1
ATOM 2967 O O . LEU C 1 95 ? 44.654 29.108 42.831 1.00 47.58 92 LEU C O 1
ATOM 2972 N N . ASP C 1 96 ? 45.181 30.988 43.924 1.00 45.33 93 ASP C N 1
ATOM 2973 C CA . ASP C 1 96 ? 43.818 31.253 44.300 1.00 44.47 93 ASP C CA 1
ATOM 2974 C C . ASP C 1 96 ? 43.344 32.293 43.258 1.00 42.76 93 ASP C C 1
ATOM 2975 O O . ASP C 1 96 ? 43.662 33.492 43.359 1.00 41.48 93 ASP C O 1
ATOM 2980 N N . PHE C 1 97 ? 42.624 31.857 42.228 1.00 38.76 94 PHE C N 1
ATOM 2981 C CA . PHE C 1 97 ? 42.212 32.817 41.206 1.00 36.49 94 PHE C CA 1
ATOM 2982 C C . PHE C 1 97 ? 40.937 33.515 41.674 1.00 36.25 94 PHE C C 1
ATOM 2983 O O . PHE C 1 97 ? 39.848 32.918 41.703 1.00 39.08 94 PHE C O 1
ATOM 2991 N N . LYS C 1 98 ? 41.035 34.755 42.130 1.00 34.30 95 LYS C N 1
ATOM 2992 C CA . LYS C 1 98 ? 39.843 35.371 42.677 1.00 33.52 95 LYS C CA 1
ATOM 2993 C C . LYS C 1 98 ? 39.220 36.261 41.577 1.00 30.32 95 LYS C C 1
ATOM 2994 O O . LYS C 1 98 ? 38.013 36.510 41.576 1.00 29.81 95 LYS C O 1
ATOM 3000 N N . ARG C 1 99 ? 40.043 36.793 40.706 1.00 27.47 96 ARG C N 1
ATOM 3001 C CA . ARG C 1 99 ? 39.489 37.706 39.674 1.00 27.28 96 ARG C CA 1
ATOM 3002 C C . ARG C 1 99 ? 40.095 37.360 38.312 1.00 25.23 96 ARG C C 1
ATOM 3003 O O . ARG C 1 99 ? 41.347 37.311 38.136 1.00 23.98 96 ARG C O 1
ATOM 3011 N N . VAL C 1 100 ? 39.217 37.103 37.337 1.00 23.33 97 VAL C N 1
ATOM 3012 C CA . VAL C 1 100 ? 39.683 36.644 36.034 1.00 23.14 97 VAL C CA 1
ATOM 3013 C C . VAL C 1 100 ? 39.091 37.514 34.943 1.00 21.67 97 VAL C C 1
ATOM 3014 O O . VAL C 1 100 ? 37.921 37.853 35.073 1.00 25.23 97 VAL C O 1
ATOM 3018 N N . ALA C 1 101 ? 39.812 37.858 33.859 1.00 20.75 98 ALA C N 1
ATOM 3019 C CA . ALA C 1 101 ? 39.145 38.616 32.843 1.00 22.30 98 ALA C CA 1
ATOM 3020 C C . ALA C 1 101 ? 38.969 37.690 31.621 1.00 22.71 98 ALA C C 1
ATOM 3021 O O . ALA C 1 101 ? 39.954 37.067 31.219 1.00 21.76 98 ALA C O 1
ATOM 3023 N N . VAL C 1 102 ? 37.761 37.708 31.012 1.00 19.93 99 VAL C N 1
ATOM 3024 C CA . VAL C 1 102 ? 37.475 36.984 29.733 1.00 20.27 99 VAL C CA 1
ATOM 3025 C C . VAL C 1 102 ? 36.854 37.951 28.657 1.00 19.22 99 VAL C C 1
ATOM 3026 O O . VAL C 1 102 ? 36.420 39.107 28.981 1.00 19.34 99 VAL C O 1
ATOM 3030 N N . GLU C 1 103 ? 36.878 37.553 27.394 1.00 17.07 100 GLU C N 1
ATOM 3031 C CA . GLU C 1 103 ? 36.377 38.414 26.339 1.00 18.65 100 GLU C CA 1
ATOM 3032 C C . GLU C 1 103 ? 34.889 38.201 26.276 1.00 19.68 100 GLU C C 1
ATOM 3033 O O . GLU C 1 103 ? 34.392 37.227 25.693 1.00 18.97 100 GLU C O 1
ATOM 3039 N N . PHE C 1 104 ? 34.160 39.178 26.791 1.00 17.61 101 PHE C N 1
ATOM 3040 C CA . PHE C 1 104 ? 32.677 39.067 26.824 1.00 17.67 101 PHE C CA 1
ATOM 3041 C C . PHE C 1 104 ? 32.135 38.941 25.417 1.00 17.51 101 PHE C C 1
ATOM 3042 O O . PHE C 1 104 ? 31.062 38.287 25.228 1.00 18.45 101 PHE C O 1
ATOM 3050 N N . ASP C 1 105 ? 32.812 39.527 24.441 1.00 16.37 102 ASP C N 1
ATOM 3051 C CA . ASP C 1 105 ? 32.247 39.524 23.121 1.00 19.82 102 ASP C CA 1
ATOM 3052 C C . ASP C 1 105 ? 32.546 38.267 22.330 1.00 20.46 102 ASP C C 1
ATOM 3053 O O . ASP C 1 105 ? 32.054 38.165 21.193 1.00 18.38 102 ASP C O 1
ATOM 3058 N N . ASN C 1 106 ? 33.360 37.368 22.887 1.00 18.29 103 ASN C N 1
ATOM 3059 C CA . ASN C 1 106 ? 33.737 36.130 22.111 1.00 18.04 103 ASN C CA 1
ATOM 3060 C C . ASN C 1 106 ? 33.325 34.854 22.860 1.00 16.49 103 ASN C C 1
ATOM 3061 O O . ASN C 1 106 ? 32.898 33.881 22.243 1.00 15.96 103 ASN C O 1
ATOM 3066 N N . LEU C 1 107 ? 33.454 34.856 24.205 1.00 16.86 104 LEU C N 1
ATOM 3067 C CA . LEU C 1 107 ? 33.314 33.636 24.995 1.00 17.96 104 LEU C CA 1
ATOM 3068 C C . LEU C 1 107 ? 31.877 33.053 25.019 1.00 18.51 104 LEU C C 1
ATOM 3069 O O . LEU C 1 107 ? 30.944 33.683 25.510 1.00 17.90 104 LEU C O 1
ATOM 3074 N N . ILE C 1 108 ? 31.680 31.843 24.505 1.00 16.68 105 ILE C N 1
ATOM 3075 C CA . ILE C 1 108 ? 30.371 31.252 24.482 1.00 15.69 105 ILE C CA 1
ATOM 3076 C C . ILE C 1 108 ? 30.081 30.581 25.780 1.00 17.12 105 ILE C C 1
ATOM 3077 O O . ILE C 1 108 ? 30.985 30.286 26.552 1.00 17.08 105 ILE C O 1
ATOM 3082 N N . LEU C 1 109 ? 28.806 30.362 26.077 1.00 16.43 106 LEU C N 1
ATOM 3083 C CA . LEU C 1 109 ? 28.460 29.830 27.345 1.00 16.85 106 LEU C CA 1
ATOM 3084 C C . LEU C 1 109 ? 29.085 28.462 27.648 1.00 16.89 106 LEU C C 1
ATOM 3085 O O . LEU C 1 109 ? 29.439 28.209 28.792 1.00 16.38 106 LEU C O 1
ATOM 3090 N N . THR C 1 110 ? 29.288 27.647 26.639 1.00 15.02 107 THR C N 1
ATOM 3091 C CA . THR C 1 110 ? 29.882 26.276 26.909 1.00 17.81 107 THR C CA 1
ATOM 3092 C C . THR C 1 110 ? 31.278 26.481 27.513 1.00 19.05 107 THR C C 1
ATOM 3093 O O . THR C 1 110 ? 31.646 25.834 28.509 1.00 18.82 107 THR C O 1
ATOM 3097 N N . LYS C 1 111 ? 31.987 27.454 26.953 1.00 17.35 108 LYS C N 1
ATOM 3098 C CA . LYS C 1 111 ? 33.366 27.726 27.409 1.00 17.74 108 LYS C CA 1
ATOM 3099 C C . LYS C 1 111 ? 33.403 28.491 28.760 1.00 19.72 108 LYS C C 1
ATOM 3100 O O . LYS C 1 111 ? 34.296 28.252 29.548 1.00 20.26 108 LYS C O 1
ATOM 3106 N N . TYR C 1 112 ? 32.429 29.383 28.995 1.00 20.18 109 TYR C N 1
ATOM 3107 C CA . TYR C 1 112 ? 32.301 30.068 30.285 1.00 19.69 109 TYR C CA 1
ATOM 3108 C C . TYR C 1 112 ? 32.068 28.991 31.375 1.00 21.91 109 TYR C C 1
ATOM 3109 O O . TYR C 1 112 ? 32.749 28.993 32.435 1.00 22.72 109 TYR C O 1
ATOM 3118 N N . HIS C 1 113 ? 31.115 28.076 31.156 1.00 20.66 110 HIS C N 1
ATOM 3119 C CA . HIS C 1 113 ? 30.878 27.018 32.144 1.00 22.10 110 HIS C CA 1
ATOM 3120 C C . HIS C 1 113 ? 32.133 26.153 32.315 1.00 21.56 110 HIS C C 1
ATOM 3121 O O . HIS C 1 113 ? 32.408 25.824 33.427 1.00 21.99 110 HIS C O 1
ATOM 3128 N N . GLY C 1 114 ? 32.845 25.849 31.242 1.00 20.89 111 GLY C N 1
ATOM 3129 C CA . GLY C 1 114 ? 34.103 25.094 31.340 1.00 21.78 111 GLY C CA 1
ATOM 3130 C C . GLY C 1 114 ? 35.100 25.870 32.241 1.00 23.33 111 GLY C C 1
ATOM 3131 O O . GLY C 1 114 ? 35.720 25.304 33.157 1.00 21.92 111 GLY C O 1
ATOM 3132 N N . LEU C 1 115 ? 35.327 27.145 31.948 1.00 21.10 112 LEU C N 1
ATOM 3133 C CA . LEU C 1 115 ? 36.248 27.927 32.750 1.00 21.57 112 LEU C CA 1
ATOM 3134 C C . LEU C 1 115 ? 35.820 28.059 34.196 1.00 22.58 112 LEU C C 1
ATOM 3135 O O . LEU C 1 115 ? 36.704 28.199 35.070 1.00 22.75 112 LEU C O 1
ATOM 3140 N N . LYS C 1 116 ? 34.520 28.031 34.482 1.00 21.91 113 LYS C N 1
ATOM 3141 C CA . LYS C 1 116 ? 34.102 28.040 35.864 1.00 25.32 113 LYS C CA 1
ATOM 3142 C C . LYS C 1 116 ? 34.454 26.791 36.640 1.00 27.59 113 LYS C C 1
ATOM 3143 O O . LYS C 1 116 ? 34.467 26.839 37.849 1.00 26.91 113 LYS C O 1
ATOM 3149 N N . THR C 1 117 ? 34.781 25.695 35.933 1.00 26.53 114 THR C N 1
ATOM 3150 C CA . THR C 1 117 ? 35.312 24.472 36.553 1.00 28.06 114 THR C CA 1
ATOM 3151 C C . THR C 1 117 ? 36.782 24.674 36.859 1.00 27.93 114 THR C C 1
ATOM 3152 O O . THR C 1 117 ? 37.329 24.025 37.775 1.00 26.88 114 THR C O 1
ATOM 3156 N N . VAL C 1 118 ? 37.439 25.471 36.030 1.00 25.90 115 VAL C N 1
ATOM 3157 C CA . VAL C 1 118 ? 38.845 25.734 36.229 1.00 26.78 115 VAL C CA 1
ATOM 3158 C C . VAL C 1 118 ? 39.031 26.774 37.380 1.00 30.01 115 VAL C C 1
ATOM 3159 O O . VAL C 1 118 ? 39.956 26.621 38.183 1.00 28.40 115 VAL C O 1
ATOM 3163 N N . PHE C 1 119 ? 38.212 27.839 37.403 1.00 27.97 116 PHE C N 1
ATOM 3164 C CA . PHE C 1 119 ? 38.322 28.932 38.370 1.00 28.24 116 PHE C CA 1
ATOM 3165 C C . PHE C 1 119 ? 37.030 28.923 39.149 1.00 30.46 116 PHE C C 1
ATOM 3166 O O . PHE C 1 119 ? 36.102 29.710 38.845 1.00 32.15 116 PHE C O 1
ATOM 3174 N N . GLU C 1 120 ? 36.921 28.050 40.150 1.00 31.33 117 GLU C N 1
ATOM 3175 C CA . GLU C 1 120 ? 35.656 27.779 40.768 1.00 35.83 117 GLU C CA 1
ATOM 3176 C C . GLU C 1 120 ? 35.139 28.883 41.668 1.00 36.06 117 GLU C C 1
ATOM 3177 O O . GLU C 1 120 ? 33.959 28.925 41.988 1.00 36.65 117 GLU C O 1
ATOM 3183 N N . THR C 1 121 ? 35.985 29.796 42.091 1.00 36.39 118 THR C N 1
ATOM 3184 C CA . THR C 1 121 ? 35.383 30.835 42.916 1.00 38.48 118 THR C CA 1
ATOM 3185 C C . THR C 1 121 ? 35.705 32.261 42.365 1.00 39.06 118 THR C C 1
ATOM 3186 O O . THR C 1 121 ? 35.581 33.219 43.114 1.00 40.31 118 THR C O 1
ATOM 3190 N N . ALA C 1 122 ? 36.105 32.398 41.089 1.00 36.67 119 ALA C N 1
ATOM 3191 C CA . ALA C 1 122 ? 36.530 33.700 40.577 1.00 35.56 119 ALA C CA 1
ATOM 3192 C C . ALA C 1 122 ? 35.314 34.557 40.261 1.00 35.19 119 ALA C C 1
ATOM 3193 O O . ALA C 1 122 ? 34.209 34.046 40.083 1.00 35.54 119 ALA C O 1
ATOM 3195 N N . GLU C 1 123 ? 35.509 35.855 40.181 1.00 34.30 120 GLU C N 1
ATOM 3196 C CA . GLU C 1 123 ? 34.490 36.674 39.535 1.00 33.39 120 GLU C CA 1
ATOM 3197 C C . GLU C 1 123 ? 35.102 36.959 38.170 1.00 29.61 120 GLU C C 1
ATOM 3198 O O . GLU C 1 123 ? 36.338 36.938 38.018 1.00 26.73 120 GLU C O 1
ATOM 3204 N N . PHE C 1 124 ? 34.249 37.143 37.156 1.00 27.14 121 PHE C N 1
ATOM 3205 C CA . PHE C 1 124 ? 34.751 37.337 35.791 1.00 25.80 121 PHE C CA 1
ATOM 3206 C C . PHE C 1 124 ? 34.515 38.777 35.265 1.00 26.11 121 PHE C C 1
ATOM 3207 O O . PHE C 1 124 ? 33.318 39.151 35.095 1.00 27.48 121 PHE C O 1
ATOM 3215 N N . ASP C 1 125 ? 35.579 39.508 34.896 1.00 21.73 122 ASP C N 1
ATOM 3216 C CA . ASP C 1 125 ? 35.533 40.873 34.388 1.00 24.04 122 ASP C CA 1
ATOM 3217 C C . ASP C 1 125 ? 35.675 40.777 32.868 1.00 22.20 122 ASP C C 1
ATOM 3218 O O . ASP C 1 125 ? 36.067 39.706 32.372 1.00 21.30 122 ASP C O 1
ATOM 3223 N N . ASN C 1 126 ? 35.382 41.856 32.157 1.00 19.27 123 ASN C N 1
ATOM 3224 C CA . ASN C 1 126 ? 35.408 41.866 30.665 1.00 20.33 123 ASN C CA 1
ATOM 3225 C C . ASN C 1 126 ? 36.726 42.404 30.183 1.00 22.86 123 ASN C C 1
ATOM 3226 O O . ASN C 1 126 ? 37.100 43.547 30.522 1.00 21.91 123 ASN C O 1
ATOM 3231 N N . LEU C 1 127 ? 37.438 41.600 29.407 1.00 19.54 124 LEU C N 1
ATOM 3232 C CA . LEU C 1 127 ? 38.733 41.958 28.821 1.00 20.07 124 LEU C CA 1
ATOM 3233 C C . LEU C 1 127 ? 38.571 42.661 27.487 1.00 19.75 124 LEU C C 1
ATOM 3234 O O . LEU C 1 127 ? 39.529 43.266 27.010 1.00 20.43 124 LEU C O 1
ATOM 3239 N N . THR C 1 128 ? 37.410 42.505 26.815 1.00 19.59 125 THR C N 1
ATOM 3240 C CA . THR C 1 128 ? 37.308 42.981 25.410 1.00 19.14 125 THR C CA 1
ATOM 3241 C C . THR C 1 128 ? 37.615 44.513 25.237 1.00 20.45 125 THR C C 1
ATOM 3242 O O . THR C 1 128 ? 38.348 44.861 24.353 1.00 20.10 125 THR C O 1
ATOM 3246 N N . PRO C 1 129 ? 37.083 45.382 26.117 1.00 20.69 126 PRO C N 1
ATOM 3247 C CA . PRO C 1 129 ? 37.339 46.865 25.824 1.00 21.95 126 PRO C CA 1
ATOM 3248 C C . PRO C 1 129 ? 38.847 47.169 25.942 1.00 20.86 126 PRO C C 1
ATOM 3249 O O . PRO C 1 129 ? 39.397 47.970 25.194 1.00 24.65 126 PRO C O 1
ATOM 3253 N N . ARG C 1 130 ? 39.532 46.511 26.845 1.00 21.58 127 ARG C N 1
ATOM 3254 C CA . ARG C 1 130 ? 40.947 46.750 26.947 1.00 22.96 127 ARG C CA 1
ATOM 3255 C C . ARG C 1 130 ? 41.721 46.383 25.686 1.00 23.69 127 ARG C C 1
ATOM 3256 O O . ARG C 1 130 ? 42.642 47.086 25.243 1.00 23.90 127 ARG C O 1
ATOM 3264 N N . ILE C 1 131 ? 41.371 45.259 25.064 1.00 23.63 128 ILE C N 1
ATOM 3265 C CA . ILE C 1 131 ? 42.022 44.923 23.786 1.00 22.83 128 ILE C CA 1
ATOM 3266 C C . ILE C 1 131 ? 41.608 45.878 22.660 1.00 22.25 128 ILE C C 1
ATOM 3267 O O . ILE C 1 131 ? 42.400 46.202 21.789 1.00 21.80 128 ILE C O 1
ATOM 3272 N N . GLN C 1 132 ? 40.337 46.258 22.631 1.00 21.51 129 GLN C N 1
ATOM 3273 C CA . GLN C 1 132 ? 39.911 47.209 21.596 1.00 23.14 129 GLN C CA 1
ATOM 3274 C C . GLN C 1 132 ? 40.758 48.545 21.731 1.00 23.97 129 GLN C C 1
ATOM 3275 O O . GLN C 1 132 ? 41.186 49.115 20.712 1.00 25.80 129 GLN C O 1
ATOM 3281 N N . ARG C 1 133 ? 40.961 49.001 22.961 1.00 24.02 130 ARG C N 1
ATOM 3282 C CA . ARG C 1 133 ? 41.811 50.220 23.246 1.00 26.93 130 ARG C CA 1
ATOM 3283 C C . ARG C 1 133 ? 43.251 50.030 22.768 1.00 27.07 130 ARG C C 1
ATOM 3284 O O . ARG C 1 133 ? 43.822 50.864 22.072 1.00 24.76 130 ARG C O 1
ATOM 3300 N N . ARG C 1 135 ? 44.163 48.249 20.252 1.00 24.52 132 ARG C N 1
ATOM 3301 C CA . ARG C 1 135 ? 44.308 48.270 18.791 1.00 26.84 132 ARG C CA 1
ATOM 3302 C C . ARG C 1 135 ? 44.342 49.700 18.222 1.00 30.18 132 ARG C C 1
ATOM 3303 O O . ARG C 1 135 ? 44.556 49.860 17.028 1.00 30.49 132 ARG C O 1
ATOM 3311 N N . LEU C 1 136 ? 44.038 50.697 19.041 1.00 31.96 133 LEU C N 1
ATOM 3312 C CA . LEU C 1 136 ? 44.022 52.101 18.541 1.00 35.58 133 LEU C CA 1
ATOM 3313 C C . LEU C 1 136 ? 45.413 52.603 18.254 1.00 39.40 133 LEU C C 1
ATOM 3314 O O . LEU C 1 136 ? 45.563 53.491 17.413 1.00 41.80 133 LEU C O 1
ATOM 3319 N N . ILE C 1 137 ? 46.393 52.045 18.963 1.00 43.41 134 ILE C N 1
ATOM 3320 C CA . ILE C 1 137 ? 47.773 52.434 18.871 1.00 49.92 134 ILE C CA 1
ATOM 3321 C C . ILE C 1 137 ? 48.517 51.457 17.984 1.00 53.34 134 ILE C C 1
ATOM 3322 O O . ILE C 1 137 ? 48.678 50.255 18.282 1.00 52.08 134 ILE C O 1
ATOM 3327 N N . LYS C 1 138 ? 48.905 52.031 16.850 1.00 57.75 135 LYS C N 1
ATOM 3328 C CA . LYS C 1 138 ? 49.838 51.496 15.870 1.00 61.20 135 LYS C CA 1
ATOM 3329 C C . LYS C 1 138 ? 51.005 50.786 16.607 1.00 63.04 135 LYS C C 1
ATOM 3330 O O . LYS C 1 138 ? 51.495 51.190 17.691 1.00 64.09 135 LYS C O 1
ATOM 3345 N N . SER D 1 5 ? 49.973 41.190 0.403 1.00 55.34 2 SER D N 1
ATOM 3346 C CA . SER D 1 5 ? 50.950 41.608 -0.637 1.00 50.21 2 SER D CA 1
ATOM 3347 C C . SER D 1 5 ? 51.026 40.514 -1.770 1.00 46.34 2 SER D C 1
ATOM 3348 O O . SER D 1 5 ? 50.553 39.332 -1.618 1.00 44.07 2 SER D O 1
ATOM 3351 N N . LYS D 1 6 ? 51.604 40.892 -2.900 1.00 42.35 3 LYS D N 1
ATOM 3352 C CA . LYS D 1 6 ? 51.731 39.951 -3.993 1.00 38.63 3 LYS D CA 1
ATOM 3353 C C . LYS D 1 6 ? 52.542 38.745 -3.579 1.00 38.56 3 LYS D C 1
ATOM 3354 O O . LYS D 1 6 ? 52.122 37.610 -3.851 1.00 34.86 3 LYS D O 1
ATOM 3360 N N . LEU D 1 7 ? 53.644 38.959 -2.825 1.00 39.48 4 LEU D N 1
ATOM 3361 C CA . LEU D 1 7 ? 54.462 37.838 -2.386 1.00 40.33 4 LEU D CA 1
ATOM 3362 C C . LEU D 1 7 ? 53.696 36.956 -1.451 1.00 40.78 4 LEU D C 1
ATOM 3363 O O . LEU D 1 7 ? 53.800 35.738 -1.479 1.00 38.65 4 LEU D O 1
ATOM 3368 N N . GLN D 1 8 ? 52.860 37.574 -0.625 1.00 42.47 5 GLN D N 1
ATOM 3369 C CA . GLN D 1 8 ? 51.952 36.790 0.239 1.00 42.70 5 GLN D CA 1
ATOM 3370 C C . GLN D 1 8 ? 50.974 35.950 -0.514 1.00 40.85 5 GLN D C 1
ATOM 3371 O O . GLN D 1 8 ? 50.713 34.787 -0.167 1.00 42.34 5 GLN D O 1
ATOM 3377 N N . GLN D 1 9 ? 50.353 36.521 -1.521 1.00 39.92 6 GLN D N 1
ATOM 3378 C CA . GLN D 1 9 ? 49.476 35.718 -2.374 1.00 39.42 6 GLN D CA 1
ATOM 3379 C C . GLN D 1 9 ? 50.204 34.538 -3.027 1.00 37.44 6 GLN D C 1
ATOM 3380 O O . GLN D 1 9 ? 49.674 33.414 -3.039 1.00 37.30 6 GLN D O 1
ATOM 3386 N N . ILE D 1 10 ? 51.452 34.762 -3.496 1.00 34.54 7 ILE D N 1
ATOM 3387 C CA . ILE D 1 10 ? 52.268 33.610 -3.954 1.00 30.79 7 ILE D CA 1
ATOM 3388 C C . ILE D 1 10 ? 52.470 32.573 -2.862 1.00 30.99 7 ILE D C 1
ATOM 3389 O O . ILE D 1 10 ? 52.324 31.356 -3.098 1.00 29.99 7 ILE D O 1
ATOM 3394 N N . LEU D 1 11 ? 52.750 33.028 -1.636 1.00 31.13 8 LEU D N 1
ATOM 3395 C CA . LEU D 1 11 ? 52.868 32.056 -0.500 1.00 32.75 8 LEU D CA 1
ATOM 3396 C C . LEU D 1 11 ? 51.668 31.172 -0.285 1.00 31.93 8 LEU D C 1
ATOM 3397 O O . LEU D 1 11 ? 51.785 29.946 -0.093 1.00 33.61 8 LEU D O 1
ATOM 3402 N N . THR D 1 12 ? 50.484 31.761 -0.363 1.00 33.86 9 THR D N 1
ATOM 3403 C CA . THR D 1 12 ? 49.200 31.018 -0.209 1.00 35.42 9 THR D CA 1
ATOM 3404 C C . THR D 1 12 ? 49.008 30.011 -1.342 1.00 33.20 9 THR D C 1
ATOM 3405 O O . THR D 1 12 ? 48.592 28.835 -1.160 1.00 32.43 9 THR D O 1
ATOM 3409 N N . TYR D 1 13 ? 49.388 30.477 -2.539 1.00 31.20 10 TYR D N 1
ATOM 3410 C CA . TYR D 1 13 ? 49.384 29.638 -3.704 1.00 28.24 10 TYR D CA 1
ATOM 3411 C C . TYR D 1 13 ? 50.325 28.472 -3.514 1.00 26.57 10 TYR D C 1
ATOM 3412 O O . TYR D 1 13 ? 49.966 27.335 -3.834 1.00 25.55 10 TYR D O 1
ATOM 3421 N N . LEU D 1 14 ? 51.573 28.718 -3.032 1.00 24.99 11 LEU D N 1
ATOM 3422 C CA . LEU D 1 14 ? 52.454 27.557 -2.855 1.00 24.92 11 LEU D CA 1
ATOM 3423 C C . LEU D 1 14 ? 51.840 26.500 -1.892 1.00 26.68 11 LEU D C 1
ATOM 3424 O O . LEU D 1 14 ? 52.005 25.293 -2.049 1.00 26.31 11 LEU D O 1
ATOM 3429 N N . GLU D 1 15 ? 51.161 26.964 -0.840 1.00 28.51 12 GLU D N 1
ATOM 3430 C CA . GLU D 1 15 ? 50.584 25.958 0.100 1.00 31.81 12 GLU D CA 1
ATOM 3431 C C . GLU D 1 15 ? 49.443 25.163 -0.573 1.00 30.03 12 GLU D C 1
ATOM 3432 O O . GLU D 1 15 ? 49.459 23.898 -0.594 1.00 31.42 12 GLU D O 1
ATOM 3438 N N . SER D 1 16 ? 48.534 25.858 -1.249 1.00 31.33 13 SER D N 1
ATOM 3439 C CA . SER D 1 16 ? 47.431 25.124 -1.973 1.00 33.04 13 SER D CA 1
ATOM 3440 C C . SER D 1 16 ? 47.900 24.149 -3.055 1.00 32.84 13 SER D C 1
ATOM 3441 O O . SER D 1 16 ? 47.298 23.070 -3.255 1.00 30.39 13 SER D O 1
ATOM 3444 N N . GLU D 1 17 ? 49.006 24.487 -3.749 1.00 31.39 14 GLU D N 1
ATOM 3445 C CA . GLU D 1 17 ? 49.439 23.636 -4.854 1.00 29.36 14 GLU D CA 1
ATOM 3446 C C . GLU D 1 17 ? 50.539 22.705 -4.417 1.00 29.68 14 GLU D C 1
ATOM 3447 O O . GLU D 1 17 ? 51.093 22.030 -5.287 1.00 29.35 14 GLU D O 1
ATOM 3453 N N . LYS D 1 18 ? 50.885 22.701 -3.099 1.00 27.30 15 LYS D N 1
ATOM 3454 C CA . LYS D 1 18 ? 51.921 21.812 -2.582 1.00 28.73 15 LYS D CA 1
ATOM 3455 C C . LYS D 1 18 ? 53.274 22.037 -3.312 1.00 25.43 15 LYS D C 1
ATOM 3456 O O . LYS D 1 18 ? 53.925 21.086 -3.689 1.00 24.26 15 LYS D O 1
ATOM 3462 N N . LEU D 1 19 ? 53.611 23.298 -3.528 1.00 24.43 16 LEU D N 1
ATOM 3463 C CA . LEU D 1 19 ? 54.899 23.664 -4.184 1.00 26.55 16 LEU D CA 1
ATOM 3464 C C . LEU D 1 19 ? 55.891 24.012 -3.055 1.00 26.63 16 LEU D C 1
ATOM 3465 O O . LEU D 1 19 ? 55.539 24.738 -2.125 1.00 25.23 16 LEU D O 1
ATOM 3470 N N . ASP D 1 20 ? 57.152 23.669 -3.281 1.00 26.56 17 ASP D N 1
ATOM 3471 C CA . ASP D 1 20 ? 58.274 24.064 -2.348 1.00 25.62 17 ASP D CA 1
ATOM 3472 C 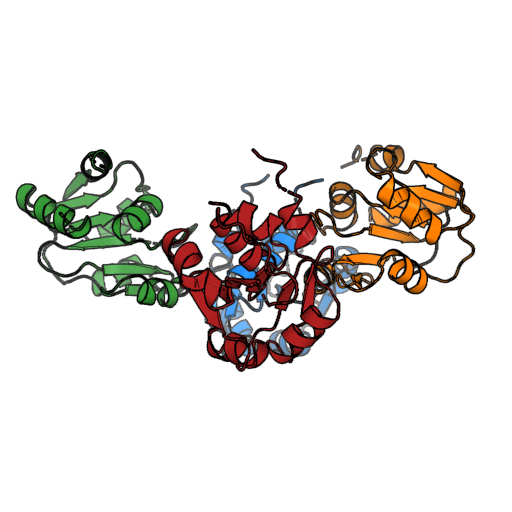C . ASP D 1 20 ? 58.819 25.410 -2.701 1.00 26.40 17 ASP D C 1
ATOM 3473 O O . ASP D 1 20 ? 59.344 26.129 -1.815 1.00 25.77 17 ASP D O 1
ATOM 3478 N N . VAL D 1 21 ? 58.725 25.842 -3.985 1.00 23.45 18 VAL D N 1
ATOM 3479 C CA . VAL D 1 21 ? 59.227 27.156 -4.343 1.00 20.71 18 VAL D CA 1
ATOM 3480 C C . VAL D 1 21 ? 58.647 27.587 -5.674 1.00 19.78 18 VAL D C 1
ATOM 3481 O O . VAL D 1 21 ? 58.335 26.712 -6.513 1.00 22.92 18 VAL D O 1
ATOM 3485 N N . ALA D 1 22 ? 58.523 28.877 -5.874 1.00 19.79 19 ALA D N 1
ATOM 3486 C CA . ALA D 1 22 ? 58.161 29.390 -7.176 1.00 23.44 19 ALA D CA 1
ATOM 3487 C C . ALA D 1 22 ? 59.412 30.147 -7.656 1.00 23.59 19 ALA D C 1
ATOM 3488 O O . ALA D 1 22 ? 59.952 30.970 -6.912 1.00 23.57 19 ALA D O 1
ATOM 3490 N N . VAL D 1 23 ? 59.830 29.872 -8.891 1.00 22.62 20 VAL D N 1
ATOM 3491 C CA . VAL D 1 23 ? 60.987 30.548 -9.452 1.00 21.37 20 VAL D CA 1
ATOM 3492 C C . VAL D 1 23 ? 60.530 31.489 -10.512 1.00 20.31 20 VAL D C 1
ATOM 3493 O O . VAL D 1 23 ? 60.008 31.058 -11.585 1.00 20.08 20 VAL D O 1
ATOM 3497 N N . VAL D 1 24 ? 60.742 32.758 -10.257 1.00 19.35 21 VAL D N 1
ATOM 3498 C CA . VAL D 1 24 ? 60.348 33.755 -11.166 1.00 20.23 21 VAL D CA 1
ATOM 3499 C C . VAL D 1 24 ? 61.614 34.172 -11.980 1.00 21.21 21 VAL D C 1
ATOM 3500 O O . VAL D 1 24 ? 62.586 34.656 -11.360 1.00 20.30 21 VAL D O 1
ATOM 3504 N N . SER D 1 25 ? 61.535 34.093 -13.320 1.00 19.80 22 SER D N 1
ATOM 3505 C CA . SER D 1 25 ? 62.678 34.372 -14.193 1.00 19.04 22 SER D CA 1
ATOM 3506 C C . SER D 1 25 ? 62.422 35.588 -15.055 1.00 20.52 22 SER D C 1
ATOM 3507 O O . SER D 1 25 ? 63.369 36.147 -15.613 1.00 20.29 22 SER D O 1
ATOM 3510 N N . ASP D 1 26 ? 61.155 36.035 -15.257 1.00 18.34 23 ASP D N 1
ATOM 3511 C CA . ASP D 1 26 ? 60.921 37.074 -16.180 1.00 18.98 23 ASP D CA 1
ATOM 3512 C C . ASP D 1 26 ? 61.188 38.397 -15.452 1.00 20.46 23 ASP D C 1
ATOM 3513 O O . ASP D 1 26 ? 60.510 38.672 -14.430 1.00 21.90 23 ASP D O 1
ATOM 3518 N N . PRO D 1 27 ? 62.121 39.257 -15.985 1.00 22.01 24 PRO D N 1
ATOM 3519 C CA . PRO D 1 27 ? 62.370 40.543 -15.309 1.00 22.45 24 PRO D CA 1
ATOM 3520 C C . PRO D 1 27 ? 61.060 41.399 -15.122 1.00 23.60 24 PRO D C 1
ATOM 3521 O O . PRO D 1 27 ? 60.906 42.082 -14.130 1.00 21.73 24 PRO D O 1
ATOM 3525 N N . VAL D 1 28 ? 60.141 41.316 -16.083 1.00 23.07 25 VAL D N 1
ATOM 3526 C CA . VAL D 1 28 ? 58.853 42.066 -16.008 1.00 23.94 25 VAL D CA 1
ATOM 3527 C C . VAL D 1 28 ? 58.026 41.502 -14.827 1.00 23.96 25 VAL D C 1
ATOM 3528 O O . VAL D 1 28 ? 57.525 42.264 -14.002 1.00 26.48 25 VAL D O 1
ATOM 3532 N N . THR D 1 29 ? 57.956 40.178 -14.659 1.00 23.36 26 THR D N 1
ATOM 3533 C CA . THR D 1 29 ? 57.254 39.598 -13.508 1.00 21.93 26 THR D CA 1
ATOM 3534 C C . THR D 1 29 ? 57.976 39.933 -12.215 1.00 24.13 26 THR D C 1
ATOM 3535 O O . THR D 1 29 ? 57.338 40.223 -11.168 1.00 22.42 26 THR D O 1
ATOM 3539 N N . ILE D 1 30 ? 59.322 39.861 -12.198 1.00 22.37 27 ILE D N 1
ATOM 3540 C CA . ILE D 1 30 ? 59.999 40.194 -10.951 1.00 20.89 27 ILE D CA 1
ATOM 3541 C C . ILE D 1 30 ? 59.742 41.636 -10.562 1.00 21.68 27 ILE D C 1
ATOM 3542 O O . ILE D 1 30 ? 59.562 41.937 -9.363 1.00 24.29 27 ILE D O 1
ATOM 3547 N N . ASN D 1 31 ? 59.751 42.549 -11.508 1.00 22.17 28 ASN D N 1
ATOM 3548 C CA . ASN D 1 31 ? 59.462 43.950 -11.202 1.00 24.73 28 ASN D CA 1
ATOM 3549 C C . ASN D 1 31 ? 57.981 44.122 -10.682 1.00 27.57 28 ASN D C 1
ATOM 3550 O O . ASN D 1 31 ? 57.707 44.827 -9.684 1.00 25.89 28 ASN D O 1
ATOM 3555 N N . TYR D 1 32 ? 57.055 43.441 -11.359 1.00 28.44 29 TYR D N 1
ATOM 3556 C CA . TYR D 1 32 ? 55.617 43.364 -10.850 1.00 27.59 29 TYR D CA 1
ATOM 3557 C C . TYR D 1 32 ? 55.537 42.925 -9.388 1.00 26.98 29 TYR D C 1
ATOM 3558 O O . TYR D 1 32 ? 54.859 43.558 -8.620 1.00 27.71 29 TYR D O 1
ATOM 3567 N N . LEU D 1 33 ? 56.235 41.870 -8.974 1.00 26.28 30 LEU D N 1
ATOM 3568 C CA . LEU D 1 33 ? 56.162 41.359 -7.656 1.00 25.99 30 LEU D CA 1
ATOM 3569 C C . LEU D 1 33 ? 56.993 42.195 -6.582 1.00 28.84 30 LEU D C 1
ATOM 3570 O O . LEU D 1 33 ? 56.723 42.049 -5.394 1.00 29.33 30 LEU D O 1
ATOM 3575 N N . THR D 1 34 ? 58.011 42.970 -6.993 1.00 27.48 31 THR D N 1
ATOM 3576 C CA . THR D 1 34 ? 59.002 43.445 -6.010 1.00 28.44 31 THR D CA 1
ATOM 3577 C C . THR D 1 34 ? 59.270 44.923 -6.183 1.00 28.25 31 THR D C 1
ATOM 3578 O O . THR D 1 34 ? 59.812 45.505 -5.304 1.00 30.63 31 THR D O 1
ATOM 3582 N N . GLY D 1 35 ? 58.998 45.522 -7.320 1.00 28.42 32 GLY D N 1
ATOM 3583 C CA . GLY D 1 35 ? 59.434 46.854 -7.567 1.00 28.15 32 GLY D CA 1
ATOM 3584 C C . GLY D 1 35 ? 60.908 46.967 -8.068 1.00 28.65 32 GLY D C 1
ATOM 3585 O O . GLY D 1 35 ? 61.361 48.046 -8.456 1.00 30.13 32 GLY D O 1
ATOM 3586 N N . PHE D 1 36 ? 61.599 45.843 -8.195 1.00 28.25 33 PHE D N 1
ATOM 3587 C CA . PHE D 1 36 ? 62.957 45.863 -8.747 1.00 27.72 33 PHE D CA 1
ATOM 3588 C C . PHE D 1 36 ? 62.994 45.464 -10.214 1.00 27.10 33 PHE D C 1
ATOM 3589 O O . PHE D 1 36 ? 62.630 44.329 -10.558 1.00 24.69 33 PHE D O 1
ATOM 3597 N N . TYR D 1 37 ? 63.366 46.404 -11.063 1.00 25.71 34 TYR D N 1
ATOM 3598 C CA . TYR D 1 37 ? 63.520 46.123 -12.472 1.00 27.91 34 TYR D CA 1
ATOM 3599 C C . TYR D 1 37 ? 65.018 46.149 -12.914 1.00 30.03 34 TYR D C 1
ATOM 3600 O O . TYR D 1 37 ? 65.719 47.119 -12.665 1.00 26.81 34 TYR D O 1
ATOM 3609 N N . SER D 1 38 ? 65.455 45.085 -13.591 1.00 28.54 35 SER D N 1
ATOM 3610 C CA . SER D 1 38 ? 66.763 45.054 -14.218 1.00 29.64 35 SER D CA 1
ATOM 3611 C C . SER D 1 38 ? 66.666 44.200 -15.503 1.00 29.17 35 SER D C 1
ATOM 3612 O O . SER D 1 38 ? 66.001 43.165 -15.462 1.00 28.72 35 SER D O 1
ATOM 3615 N N . ASP D 1 39 ? 67.329 44.576 -16.596 1.00 27.74 36 ASP D N 1
ATOM 3616 C CA . ASP D 1 39 ? 67.533 43.658 -17.659 1.00 29.14 36 ASP D CA 1
ATOM 3617 C C . ASP D 1 39 ? 68.915 42.975 -17.512 1.00 29.76 36 ASP D C 1
ATOM 3618 O O . ASP D 1 39 ? 69.926 43.606 -17.814 1.00 31.14 36 ASP D O 1
ATOM 3623 N N . PRO D 1 40 ? 68.993 41.712 -17.107 1.00 27.70 37 PRO D N 1
ATOM 3624 C CA . PRO D 1 40 ? 70.337 41.126 -16.900 1.00 27.52 37 PRO D CA 1
ATOM 3625 C C . PRO D 1 40 ? 71.049 40.678 -18.239 1.00 26.76 37 PRO D C 1
ATOM 3626 O O . PRO D 1 40 ? 72.198 40.159 -18.188 1.00 26.86 37 PRO D O 1
ATOM 3630 N N . HIS D 1 41 ? 70.395 40.817 -19.395 1.00 26.00 38 HIS D N 1
ATOM 3631 C CA . HIS D 1 41 ? 70.885 40.306 -20.696 1.00 27.75 38 HIS D CA 1
ATOM 3632 C C . HIS D 1 41 ? 71.182 38.834 -20.621 1.00 28.13 38 HIS D C 1
ATOM 3633 O O . HIS D 1 41 ? 70.310 38.095 -20.294 1.00 27.31 38 HIS D O 1
ATOM 3640 N N . GLU D 1 42 ? 72.439 38.408 -20.785 1.00 26.74 39 GLU D N 1
ATOM 3641 C CA . GLU D 1 42 ? 72.781 36.974 -20.736 1.00 27.08 39 GLU D CA 1
ATOM 3642 C C . GLU D 1 42 ? 72.989 36.524 -19.266 1.00 25.13 39 GLU D C 1
ATOM 3643 O O . GLU D 1 42 ? 73.029 35.319 -19.002 1.00 25.00 39 GLU D O 1
ATOM 3649 N N . ARG D 1 43 ? 73.129 37.427 -18.315 1.00 22.39 40 ARG D N 1
ATOM 3650 C CA . ARG D 1 43 ? 73.493 36.954 -16.930 1.00 20.67 40 ARG D CA 1
ATOM 3651 C C . ARG D 1 43 ? 72.228 36.409 -16.187 1.00 23.33 40 ARG D C 1
ATOM 3652 O O . ARG D 1 43 ? 71.093 36.728 -16.639 1.00 22.63 40 ARG D O 1
ATOM 3660 N N . GLN D 1 44 ? 72.399 35.617 -15.138 1.00 21.85 41 GLN D N 1
ATOM 3661 C CA . GLN D 1 44 ? 71.288 34.955 -14.462 1.00 22.78 41 GLN D CA 1
ATOM 3662 C C . GLN D 1 44 ? 70.669 35.893 -13.427 1.00 23.35 41 GLN D C 1
ATOM 3663 O O . GLN D 1 44 ? 71.393 36.566 -12.688 1.00 21.60 41 GLN D O 1
ATOM 3677 N N . PHE D 1 46 ? 67.015 35.503 -10.721 1.00 20.05 43 PHE D N 1
ATOM 3678 C CA . PHE D 1 46 ? 65.799 34.770 -10.411 1.00 20.57 43 PHE D CA 1
ATOM 3679 C C . PHE D 1 46 ? 65.306 35.338 -9.081 1.00 22.54 43 PHE D C 1
ATOM 3680 O O . PHE D 1 46 ? 66.155 35.749 -8.212 1.00 21.97 43 PHE D O 1
ATOM 3688 N N . LEU D 1 47 ? 63.968 35.407 -8.940 1.00 21.27 44 LEU D N 1
ATOM 3689 C CA . LEU D 1 47 ? 63.367 35.600 -7.601 1.00 21.94 44 LEU D CA 1
ATOM 3690 C C . LEU D 1 47 ? 62.849 34.278 -7.131 1.00 21.74 44 LEU D C 1
ATOM 3691 O O . LEU D 1 47 ? 62.067 33.630 -7.875 1.00 22.44 44 LEU D O 1
ATOM 3696 N N . PHE D 1 48 ? 63.252 33.797 -5.947 1.00 21.80 45 PHE D N 1
ATOM 3697 C CA . PHE D 1 48 ? 62.781 32.508 -5.490 1.00 22.69 45 PHE D CA 1
ATOM 3698 C C . PHE D 1 48 ? 61.811 32.751 -4.343 1.00 24.95 45 PHE D C 1
ATOM 3699 O O . PHE D 1 48 ? 62.205 33.392 -3.300 1.00 23.02 45 PHE D O 1
ATOM 3707 N N . VAL D 1 49 ? 60.580 32.305 -4.512 1.00 24.19 46 VAL D N 1
ATOM 3708 C CA . VAL D 1 49 ? 59.553 32.482 -3.438 1.00 26.61 46 VAL D CA 1
ATOM 3709 C C . VAL D 1 49 ? 59.425 31.159 -2.772 1.00 27.01 46 VAL D C 1
ATOM 3710 O O . VAL D 1 49 ? 59.070 30.147 -3.387 1.00 27.44 46 VAL D O 1
ATOM 3714 N N . LEU D 1 50 ? 59.816 31.094 -1.511 1.00 29.56 47 LEU D N 1
ATOM 3715 C CA . LEU D 1 50 ? 59.948 29.798 -0.830 1.00 32.20 47 LEU D CA 1
ATOM 3716 C C . LEU D 1 50 ? 58.749 29.666 0.117 1.00 34.73 47 LEU D C 1
ATOM 3717 O O . LEU D 1 50 ? 58.188 30.676 0.568 1.00 36.10 47 LEU D O 1
ATOM 3722 N N . ALA D 1 51 ? 58.398 28.452 0.446 1.00 36.46 48 ALA D N 1
ATOM 3723 C CA . ALA D 1 51 ? 57.140 28.206 1.155 1.00 41.48 48 ALA D CA 1
ATOM 3724 C C . ALA D 1 51 ? 57.220 28.676 2.615 1.00 44.70 48 ALA D C 1
ATOM 3725 O O . ALA D 1 51 ? 56.242 29.226 3.132 1.00 46.22 48 ALA D O 1
ATOM 3727 N N . ASP D 1 52 ? 58.374 28.562 3.267 1.00 47.61 49 ASP D N 1
ATOM 3728 C CA . ASP D 1 52 ? 58.372 28.950 4.698 1.00 52.62 49 ASP D CA 1
ATOM 3729 C C . ASP D 1 52 ? 59.383 29.905 5.184 1.00 52.83 49 ASP D C 1
ATOM 3730 O O . ASP D 1 52 ? 59.687 29.874 6.378 1.00 53.76 49 ASP D O 1
ATOM 3735 N N . GLN D 1 53 ? 59.988 30.663 4.279 1.00 51.40 50 GLN D N 1
ATOM 3736 C CA . GLN D 1 53 ? 60.824 31.738 4.711 1.00 49.30 50 GLN D CA 1
ATOM 3737 C C . GLN D 1 53 ? 60.668 32.847 3.755 1.00 46.87 50 GLN D C 1
ATOM 3738 O O . GLN D 1 53 ? 59.863 32.786 2.826 1.00 47.33 50 GLN D O 1
ATOM 3744 N N . GLU D 1 54 ? 61.446 33.880 3.975 1.00 42.74 51 GLU D N 1
ATOM 3745 C CA . GLU D 1 54 ? 61.353 35.004 3.117 1.00 40.92 51 GLU D CA 1
ATOM 3746 C C . GLU D 1 54 ? 61.951 34.616 1.718 1.00 34.41 51 GLU D C 1
ATOM 3747 O O . GLU D 1 54 ? 62.614 33.613 1.578 1.00 32.75 51 GLU D O 1
ATOM 3753 N N . PRO D 1 55 ? 61.660 35.404 0.733 1.00 33.10 52 PRO D N 1
ATOM 3754 C CA . PRO D 1 55 ? 62.108 35.124 -0.654 1.00 30.52 52 PRO D CA 1
ATOM 3755 C C . PRO D 1 55 ? 63.632 35.394 -0.772 1.00 31.87 52 PRO D C 1
ATOM 3756 O O . PRO D 1 55 ? 64.289 36.010 0.164 1.00 31.87 52 PRO D O 1
ATOM 3760 N N . LEU D 1 56 ? 64.219 34.986 -1.892 1.00 27.56 53 LEU D N 1
ATOM 3761 C CA . LEU D 1 56 ? 65.671 35.281 -2.150 1.00 24.72 53 LEU D CA 1
ATOM 3762 C C . LEU D 1 56 ? 65.754 35.879 -3.540 1.00 24.47 53 LEU D C 1
ATOM 3763 O O . LEU D 1 56 ? 65.193 35.242 -4.485 1.00 20.28 53 LEU D O 1
ATOM 3768 N N . LEU D 1 57 ? 66.217 37.129 -3.685 1.00 20.86 54 LEU D N 1
ATOM 3769 C CA . LEU D 1 57 ? 66.440 37.652 -5.000 1.00 23.57 54 LEU D CA 1
ATOM 3770 C C . LEU D 1 57 ? 67.939 37.376 -5.437 1.00 25.22 54 LEU D C 1
ATOM 3771 O O . LEU D 1 57 ? 68.912 37.829 -4.739 1.00 26.42 54 LEU D O 1
ATOM 3776 N N . PHE D 1 58 ? 68.130 36.623 -6.523 1.00 23.82 55 PHE D N 1
ATOM 3777 C CA . PHE D 1 58 ? 69.497 36.245 -6.955 1.00 21.95 55 PHE D CA 1
ATOM 3778 C C . PHE D 1 58 ? 69.799 37.021 -8.203 1.00 24.78 55 PHE D C 1
ATOM 3779 O O . PHE D 1 58 ? 68.962 36.998 -9.162 1.00 21.48 55 PHE D O 1
ATOM 3787 N N . VAL D 1 59 ? 70.882 37.826 -8.186 1.00 21.74 56 VAL D N 1
ATOM 3788 C CA . VAL D 1 59 ? 71.153 38.767 -9.269 1.00 23.00 56 VAL D CA 1
ATOM 3789 C C . VAL D 1 59 ? 72.669 38.761 -9.692 1.00 23.07 56 VAL D C 1
ATOM 3790 O O . VAL D 1 59 ? 73.520 38.209 -8.938 1.00 23.46 56 VAL D O 1
ATOM 3794 N N . PRO D 1 60 ? 72.990 39.376 -10.829 1.00 24.32 57 PRO D N 1
ATOM 3795 C CA . PRO D 1 60 ? 74.461 39.585 -11.070 1.00 25.33 57 PRO D CA 1
ATOM 3796 C C . PRO D 1 60 ? 75.046 40.586 -10.045 1.00 25.78 57 PRO D C 1
ATOM 3797 O O . PRO D 1 60 ? 74.367 41.534 -9.590 1.00 24.16 57 PRO D O 1
ATOM 3801 N N . ALA D 1 61 ? 76.329 40.395 -9.731 1.00 27.76 58 ALA D N 1
ATOM 3802 C CA . ALA D 1 61 ? 77.033 41.222 -8.683 1.00 28.93 58 ALA D CA 1
ATOM 3803 C C . ALA D 1 61 ? 76.845 42.692 -8.899 1.00 28.87 58 ALA D C 1
ATOM 3804 O O . ALA D 1 61 ? 76.586 43.410 -7.968 1.00 31.45 58 ALA D O 1
ATOM 3806 N N . LEU D 1 62 ? 76.845 43.162 -10.132 1.00 30.96 59 LEU D N 1
ATOM 3807 C CA . LEU D 1 62 ? 76.701 44.606 -10.326 1.00 32.39 59 LEU D CA 1
ATOM 3808 C C . LEU D 1 62 ? 75.354 45.122 -9.847 1.00 33.91 59 LEU D C 1
ATOM 3809 O O . LEU D 1 62 ? 75.183 46.347 -9.699 1.00 33.16 59 LEU D O 1
ATOM 3814 N N . GLU D 1 63 ? 74.352 44.234 -9.692 1.00 33.20 60 GLU D N 1
ATOM 3815 C CA . GLU D 1 63 ? 72.991 44.704 -9.368 1.00 31.31 60 GLU D CA 1
ATOM 3816 C C . GLU D 1 63 ? 72.711 44.614 -7.852 1.00 31.77 60 GLU D C 1
ATOM 3817 O O . GLU D 1 63 ? 71.676 45.116 -7.410 1.00 31.01 60 GLU D O 1
ATOM 3823 N N . VAL D 1 64 ? 73.613 44.002 -7.078 1.00 31.23 61 VAL D N 1
ATOM 3824 C CA . VAL D 1 64 ? 73.353 43.659 -5.676 1.00 32.79 61 VAL D CA 1
ATOM 3825 C C . VAL D 1 64 ? 72.987 44.950 -4.869 1.00 35.29 61 VAL D C 1
ATOM 3826 O O . VAL D 1 64 ? 72.085 44.962 -4.034 1.00 33.95 61 VAL D O 1
ATOM 3830 N N . GLU D 1 65 ? 73.676 46.040 -5.145 1.00 36.41 62 GLU D N 1
ATOM 3831 C CA . GLU D 1 65 ? 73.461 47.251 -4.347 1.00 39.87 62 GLU D CA 1
ATOM 3832 C C . GLU D 1 65 ? 72.056 47.836 -4.515 1.00 38.67 62 GLU D C 1
ATOM 3833 O O . GLU D 1 65 ? 71.327 47.975 -3.536 1.00 39.35 62 GLU D O 1
ATOM 3839 N N . ARG D 1 66 ? 71.698 48.156 -5.756 1.00 37.63 63 ARG D N 1
ATOM 3840 C CA . ARG D 1 66 ? 70.373 48.619 -6.089 1.00 35.98 63 ARG D CA 1
ATOM 3841 C C . ARG D 1 66 ? 69.302 47.578 -5.710 1.00 36.19 63 ARG D C 1
ATOM 3842 O O . ARG D 1 66 ? 68.294 47.949 -5.130 1.00 37.42 63 ARG D O 1
ATOM 3850 N N . ALA D 1 67 ? 69.499 46.276 -5.949 1.00 33.50 64 ALA D N 1
ATOM 3851 C CA . ALA D 1 67 ? 68.491 45.313 -5.496 1.00 33.83 64 ALA D CA 1
ATOM 3852 C C . ALA D 1 67 ? 68.269 45.372 -3.964 1.00 34.75 64 ALA D C 1
ATOM 3853 O O . ALA D 1 67 ? 67.131 45.359 -3.491 1.00 33.57 64 ALA D O 1
ATOM 3855 N N . SER D 1 68 ? 69.371 45.314 -3.211 1.00 35.74 65 SER D N 1
ATOM 3856 C CA . SER D 1 68 ? 69.356 45.382 -1.726 1.00 37.25 65 SER D CA 1
ATOM 3857 C C . SER D 1 68 ? 68.653 46.608 -1.140 1.00 37.75 65 SER D C 1
ATOM 3858 O O . SER D 1 68 ? 68.022 46.545 -0.086 1.00 38.25 65 SER D O 1
ATOM 3861 N N . SER D 1 69 ? 68.780 47.722 -1.795 1.00 38.23 66 SER D N 1
ATOM 3862 C CA . SER D 1 69 ? 68.102 48.849 -1.319 1.00 41.44 66 SER D CA 1
ATOM 3863 C C . SER D 1 69 ? 66.653 49.005 -1.939 1.00 42.47 66 SER D C 1
ATOM 3864 O O . SER D 1 69 ? 65.954 49.963 -1.617 1.00 42.37 66 SER D O 1
ATOM 3867 N N . THR D 1 70 ? 66.230 48.093 -2.823 1.00 40.93 67 THR D N 1
ATOM 3868 C CA . THR D 1 70 ? 64.839 48.056 -3.305 1.00 40.09 67 THR D CA 1
ATOM 3869 C C . THR D 1 70 ? 64.024 47.014 -2.520 1.00 38.66 67 THR D C 1
ATOM 3870 O O . THR D 1 70 ? 62.856 47.189 -2.333 1.00 41.24 67 THR D O 1
ATOM 3874 N N . VAL D 1 71 ? 64.570 45.907 -2.084 1.00 36.42 68 VAL D N 1
ATOM 3875 C CA . VAL D 1 71 ? 63.695 44.999 -1.427 1.00 36.28 68 VAL D CA 1
ATOM 3876 C C . VAL D 1 71 ? 64.217 44.766 -0.039 1.00 37.45 68 VAL D C 1
ATOM 3877 O O . VAL D 1 71 ? 65.416 44.976 0.227 1.00 35.10 68 VAL D O 1
ATOM 3881 N N . SER D 1 72 ? 63.380 44.202 0.834 1.00 37.90 69 SER D N 1
ATOM 3882 C CA . SER D 1 72 ? 63.858 43.963 2.183 1.00 37.70 69 SER D CA 1
ATOM 3883 C C . SER D 1 72 ? 64.264 42.539 2.508 1.00 38.04 69 SER D C 1
ATOM 3884 O O . SER D 1 72 ? 64.809 42.279 3.593 1.00 38.88 69 SER D O 1
ATOM 3887 N N . PHE D 1 73 ? 64.066 41.575 1.605 1.00 32.81 70 PHE D N 1
ATOM 3888 C CA . PHE D 1 73 ? 64.452 40.219 1.942 1.00 31.21 70 PHE D CA 1
ATOM 3889 C C . PHE D 1 73 ? 65.854 39.957 1.337 1.00 29.54 70 PHE D C 1
ATOM 3890 O O . PHE D 1 73 ? 66.390 40.850 0.670 1.00 29.77 70 PHE D O 1
ATOM 3898 N N . PRO D 1 74 ? 66.460 38.816 1.606 1.00 27.95 71 PRO D N 1
ATOM 3899 C CA . PRO D 1 74 ? 67.879 38.614 1.206 1.00 29.35 71 PRO D CA 1
ATOM 3900 C C . PRO D 1 74 ? 68.105 38.755 -0.364 1.00 31.37 71 PRO D C 1
ATOM 3901 O O . PRO D 1 74 ? 67.183 38.388 -1.174 1.00 29.18 71 PRO D O 1
ATOM 3905 N N . VAL D 1 75 ? 69.242 39.367 -0.761 1.00 30.65 72 VAL D N 1
ATOM 3906 C CA . VAL D 1 75 ? 69.722 39.470 -2.150 1.00 29.91 72 VAL D CA 1
ATOM 3907 C C . VAL D 1 75 ? 71.113 38.806 -2.159 1.00 31.67 72 VAL D C 1
ATOM 3908 O O . VAL D 1 75 ? 71.913 39.064 -1.230 1.00 32.53 72 VAL D O 1
ATOM 3912 N N . VAL D 1 76 ? 71.375 37.850 -3.064 1.00 28.79 73 VAL D N 1
ATOM 3913 C CA . VAL D 1 76 ? 72.682 37.235 -3.251 1.00 28.60 73 VAL D CA 1
ATOM 3914 C C . VAL D 1 76 ? 73.138 37.563 -4.703 1.00 29.66 73 VAL D C 1
ATOM 3915 O O . VAL D 1 76 ? 72.285 37.529 -5.636 1.00 27.20 73 VAL D O 1
ATOM 3919 N N . GLY D 1 77 ? 74.418 37.890 -4.902 1.00 27.52 74 GLY D N 1
ATOM 3920 C CA . GLY D 1 77 ? 74.984 38.322 -6.212 1.00 26.71 74 GLY D CA 1
ATOM 3921 C C . GLY D 1 77 ? 75.985 37.272 -6.660 1.00 27.69 74 GLY D C 1
ATOM 3922 O O . GLY D 1 77 ? 76.383 36.393 -5.875 1.00 27.92 74 GLY D O 1
ATOM 3923 N N . TYR D 1 78 ? 76.317 37.234 -7.965 1.00 24.57 75 TYR D N 1
ATOM 3924 C CA . TYR D 1 78 ? 77.385 36.384 -8.357 1.00 24.05 75 TYR D CA 1
ATOM 3925 C C . TYR D 1 78 ? 78.216 37.142 -9.443 1.00 23.91 75 TYR D C 1
ATOM 3926 O O . TYR D 1 78 ? 77.665 37.944 -10.241 1.00 21.06 75 TYR D O 1
ATOM 3935 N N . VAL D 1 79 ? 79.534 36.886 -9.474 1.00 23.69 76 VAL D N 1
ATOM 3936 C CA . VAL D 1 79 ? 80.344 37.578 -10.477 1.00 24.09 76 VAL D CA 1
ATOM 3937 C C . VAL D 1 79 ? 80.538 36.579 -11.586 1.00 22.34 76 VAL D C 1
ATOM 3938 O O . VAL D 1 79 ? 80.306 35.333 -11.451 1.00 22.89 76 VAL D O 1
ATOM 3942 N N . ASP D 1 80 ? 81.088 37.062 -12.695 1.00 22.64 77 ASP D N 1
ATOM 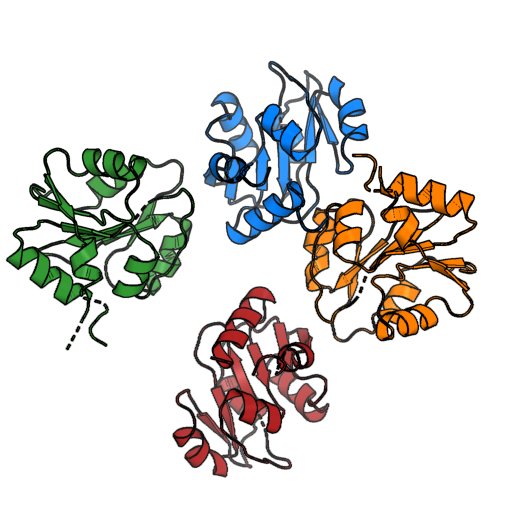3943 C CA . ASP D 1 80 ? 81.155 36.205 -13.902 1.00 23.92 77 ASP D CA 1
ATOM 3944 C C . ASP D 1 80 ? 81.949 34.960 -13.779 1.00 24.24 77 ASP D C 1
ATOM 3945 O O . ASP D 1 80 ? 81.629 33.919 -14.409 1.00 21.42 77 ASP D O 1
ATOM 3950 N N . SER D 1 81 ? 82.979 34.993 -12.963 1.00 23.17 78 SER D N 1
ATOM 3951 C CA . SER D 1 81 ? 83.758 33.737 -12.812 1.00 27.57 78 SER D CA 1
ATOM 3952 C C . SER D 1 81 ? 83.118 32.693 -11.846 1.00 28.59 78 SER D C 1
ATOM 3953 O O . SER D 1 81 ? 83.606 31.547 -11.748 1.00 30.27 78 SER D O 1
ATOM 3956 N N . GLU D 1 82 ? 82.026 33.053 -11.158 1.00 27.48 79 GLU D N 1
ATOM 3957 C CA . GLU D 1 82 ? 81.335 32.066 -10.269 1.00 28.24 79 GLU D CA 1
ATOM 3958 C C . GLU D 1 82 ? 80.299 31.268 -11.062 1.00 27.87 79 GLU D C 1
ATOM 3959 O O . GLU D 1 82 ? 79.679 31.778 -11.986 1.00 27.19 79 GLU D O 1
ATOM 3965 N N . ASN D 1 83 ? 80.098 30.013 -10.748 1.00 27.13 80 ASN D N 1
ATOM 3966 C CA . ASN D 1 83 ? 79.092 29.278 -11.412 1.00 26.70 80 ASN D CA 1
ATOM 3967 C C . ASN D 1 83 ? 77.685 29.657 -10.750 1.00 25.61 80 ASN D C 1
ATOM 3968 O O . ASN D 1 83 ? 77.429 29.490 -9.540 1.00 23.64 80 ASN D O 1
ATOM 3973 N N . PRO D 1 84 ? 76.789 30.262 -11.538 1.00 25.20 81 PRO D N 1
ATOM 3974 C CA . PRO D 1 84 ? 75.530 30.694 -10.812 1.00 22.78 81 PRO D CA 1
ATOM 3975 C C . PRO D 1 84 ? 74.656 29.536 -10.317 1.00 21.53 81 PRO D C 1
ATOM 3976 O O . PRO D 1 84 ? 74.010 29.729 -9.286 1.00 26.00 81 PRO D O 1
ATOM 3980 N N . TRP D 1 85 ? 74.629 28.402 -10.981 1.00 20.56 82 TRP D N 1
ATOM 3981 C CA . TRP D 1 85 ? 73.820 27.268 -10.554 1.00 24.83 82 TRP D CA 1
ATOM 3982 C C . TRP D 1 85 ? 74.259 26.755 -9.156 1.00 26.99 82 TRP D C 1
ATOM 3983 O O . TRP D 1 85 ? 73.426 26.496 -8.250 1.00 24.14 82 TRP D O 1
ATOM 3994 N N . GLN D 1 86 ? 75.589 26.664 -8.986 1.00 28.05 83 GLN D N 1
ATOM 3995 C CA . GLN D 1 86 ? 76.145 26.269 -7.690 1.00 28.22 83 GLN D CA 1
ATOM 3996 C C . GLN D 1 86 ? 75.896 27.287 -6.654 1.00 26.15 83 GLN D C 1
ATOM 3997 O O . GLN D 1 86 ? 75.527 26.938 -5.549 1.00 29.71 83 GLN D O 1
ATOM 4003 N N . LYS D 1 87 ? 76.063 28.559 -6.961 1.00 23.46 84 LYS D N 1
ATOM 4004 C CA . LYS D 1 87 ? 75.845 29.580 -6.007 1.00 23.69 84 LYS D CA 1
ATOM 4005 C C . LYS D 1 87 ? 74.350 29.639 -5.584 1.00 26.38 84 LYS D C 1
ATOM 4006 O O . LYS D 1 87 ? 74.038 29.844 -4.398 1.00 24.05 84 LYS D O 1
ATOM 4012 N N . ILE D 1 88 ? 73.431 29.490 -6.578 1.00 25.16 85 ILE D N 1
ATOM 4013 C CA . ILE D 1 88 ? 71.978 29.479 -6.193 1.00 24.94 85 ILE D CA 1
ATOM 4014 C C . ILE D 1 88 ? 71.727 28.310 -5.230 1.00 24.16 85 ILE D C 1
ATOM 4015 O O . ILE D 1 88 ? 71.092 28.480 -4.189 1.00 27.62 85 ILE D O 1
ATOM 4020 N N . LYS D 1 89 ? 72.223 27.136 -5.584 1.00 27.66 86 LYS D N 1
ATOM 4021 C CA . LYS D 1 89 ? 71.996 25.954 -4.823 1.00 29.28 86 LYS D CA 1
ATOM 4022 C C . LYS D 1 89 ? 72.485 26.059 -3.357 1.00 32.33 86 LYS D C 1
ATOM 4023 O O . LYS D 1 89 ? 71.780 25.593 -2.401 1.00 30.15 86 LYS D O 1
ATOM 4029 N N . HIS D 1 90 ? 73.638 26.709 -3.177 1.00 34.12 87 HIS D N 1
ATOM 4030 C CA . HIS D 1 90 ? 74.185 27.000 -1.827 1.00 37.45 87 HIS D CA 1
ATOM 4031 C C . HIS D 1 90 ? 73.460 28.084 -1.154 1.00 36.72 87 HIS D C 1
ATOM 4032 O O . HIS D 1 90 ? 73.335 28.043 0.057 1.00 38.34 87 HIS D O 1
ATOM 4039 N N . ALA D 1 91 ? 72.973 29.088 -1.882 1.00 34.81 88 ALA D N 1
ATOM 4040 C CA . ALA D 1 91 ? 72.244 30.163 -1.220 1.00 33.66 88 ALA D CA 1
ATOM 4041 C C . ALA D 1 91 ? 70.819 29.793 -0.726 1.00 34.59 88 ALA D C 1
ATOM 4042 O O . ALA D 1 91 ? 70.287 30.447 0.187 1.00 34.00 88 ALA D O 1
ATOM 4044 N N . LEU D 1 92 ? 70.189 28.816 -1.354 1.00 34.07 89 LEU D N 1
ATOM 4045 C CA . LEU D 1 92 ? 68.800 28.467 -1.003 1.00 33.74 89 LEU D CA 1
ATOM 4046 C C . LEU D 1 92 ? 68.886 27.574 0.255 1.00 35.28 89 LEU D C 1
ATOM 4047 O O . LEU D 1 92 ? 69.940 26.988 0.495 1.00 33.49 89 LEU D O 1
ATOM 4052 N N . PRO D 1 93 ? 67.770 27.382 0.979 1.00 37.48 90 PRO D N 1
ATOM 4053 C CA . PRO D 1 93 ? 67.821 26.408 2.108 1.00 38.96 90 PRO D CA 1
ATOM 4054 C C . PRO D 1 93 ? 68.047 25.031 1.577 1.00 41.70 90 PRO D C 1
ATOM 4055 O O . PRO D 1 93 ? 67.804 24.758 0.374 1.00 42.15 90 PRO D O 1
ATOM 4059 N N . GLN D 1 94 ? 68.527 24.135 2.424 1.00 43.52 91 GLN D N 1
ATOM 4060 C CA . GLN D 1 94 ? 68.889 22.799 1.966 1.00 45.98 91 GLN D CA 1
ATOM 4061 C C . GLN D 1 94 ? 67.726 21.808 2.067 1.00 46.83 91 GLN D C 1
ATOM 4062 O O . GLN D 1 94 ? 67.864 20.784 2.686 1.00 48.57 91 GLN D O 1
ATOM 4068 N N . LEU D 1 95 ? 66.606 22.113 1.403 1.00 46.75 92 LEU D N 1
ATOM 4069 C CA . LEU D 1 95 ? 65.384 21.328 1.444 1.00 45.92 92 LEU D CA 1
ATOM 4070 C C . LEU D 1 95 ? 65.330 20.209 0.402 1.00 44.88 92 LEU D C 1
ATOM 4071 O O . LEU D 1 95 ? 66.129 20.126 -0.523 1.00 44.58 92 LEU D O 1
ATOM 4076 N N . ASP D 1 96 ? 64.334 19.352 0.539 1.00 43.89 93 ASP D N 1
ATOM 4077 C CA . ASP D 1 96 ? 64.028 18.414 -0.489 1.00 42.90 93 ASP D CA 1
ATOM 4078 C C . ASP D 1 96 ? 63.017 19.156 -1.367 1.00 41.90 93 ASP D C 1
ATOM 4079 O O . ASP D 1 96 ? 61.801 19.188 -1.044 1.00 41.14 93 ASP D O 1
ATOM 4084 N N . PHE D 1 97 ? 63.489 19.793 -2.454 1.00 38.68 94 PHE D N 1
ATOM 4085 C CA . PHE D 1 97 ? 62.564 20.423 -3.403 1.00 35.25 94 PHE D CA 1
ATOM 4086 C C . PHE D 1 97 ? 61.885 19.364 -4.269 1.00 34.95 94 PHE D C 1
ATOM 4087 O O . PHE D 1 97 ? 62.448 18.856 -5.247 1.00 36.40 94 PHE D O 1
ATOM 4095 N N . LYS D 1 98 ? 60.647 19.014 -3.947 1.00 32.25 95 LYS D N 1
ATOM 4096 C CA . LYS D 1 98 ? 59.922 18.024 -4.796 1.00 32.42 95 LYS D CA 1
ATOM 4097 C C . LYS D 1 98 ? 59.115 18.659 -5.911 1.00 29.19 95 LYS D C 1
ATOM 4098 O O . LYS D 1 98 ? 58.942 18.053 -6.972 1.00 29.65 95 LYS D O 1
ATOM 4104 N N . ARG D 1 99 ? 58.599 19.848 -5.671 1.00 26.97 96 ARG D N 1
ATOM 4105 C CA . ARG D 1 99 ? 57.713 20.505 -6.623 1.00 25.38 96 ARG D CA 1
ATOM 4106 C C . ARG D 1 99 ? 58.096 21.970 -6.699 1.00 23.75 96 ARG D C 1
ATOM 4107 O O . ARG D 1 99 ? 58.149 22.698 -5.696 1.00 21.47 96 ARG D O 1
ATOM 4115 N N . VAL D 1 100 ? 58.387 22.399 -7.943 1.00 21.42 97 VAL D N 1
ATOM 4116 C CA . VAL D 1 100 ? 58.838 23.736 -8.173 1.00 21.09 97 VAL D CA 1
ATOM 4117 C C . VAL D 1 100 ? 57.939 24.314 -9.295 1.00 19.16 97 VAL D C 1
ATOM 4118 O O . VAL D 1 100 ? 57.627 23.607 -10.255 1.00 24.42 97 VAL D O 1
ATOM 4122 N N . ALA D 1 101 ? 57.598 25.571 -9.245 1.00 17.83 98 ALA D N 1
ATOM 4123 C CA . ALA D 1 101 ? 56.872 26.144 -10.330 1.00 20.40 98 ALA D CA 1
ATOM 4124 C C . ALA D 1 101 ? 57.791 27.138 -11.033 1.00 20.63 98 ALA D C 1
ATOM 4125 O O . ALA D 1 101 ? 58.463 27.934 -10.360 1.00 20.23 98 ALA D O 1
ATOM 4127 N N . VAL D 1 102 ? 57.714 27.168 -12.376 1.00 18.26 99 VAL D N 1
ATOM 4128 C CA . VAL D 1 102 ? 58.472 28.172 -13.137 1.00 18.44 99 VAL D CA 1
ATOM 4129 C C . VAL D 1 102 ? 57.604 28.768 -14.227 1.00 18.71 99 VAL D C 1
ATOM 4130 O O . VAL D 1 102 ? 56.498 28.204 -14.562 1.00 19.07 99 VAL D O 1
ATOM 4134 N N . GLU D 1 103 ? 58.034 29.875 -14.798 1.00 16.75 100 GLU D N 1
ATOM 4135 C CA . GLU D 1 103 ? 57.205 30.548 -15.788 1.00 16.65 100 GLU D CA 1
ATOM 4136 C C . GLU D 1 103 ? 57.394 29.886 -17.156 1.00 18.66 100 GLU D C 1
ATOM 4137 O O . GLU D 1 103 ? 58.389 30.171 -17.861 1.00 17.34 100 GLU D O 1
ATOM 4143 N N . PHE D 1 104 ? 56.444 29.047 -17.565 1.00 17.17 101 PHE D N 1
ATOM 4144 C CA . PHE D 1 104 ? 56.586 28.356 -18.886 1.00 18.70 101 PHE D CA 1
ATOM 4145 C C . PHE D 1 104 ? 56.701 29.352 -20.065 1.00 19.31 101 PHE D C 1
ATOM 4146 O O . PHE D 1 104 ? 57.331 29.025 -21.104 1.00 18.35 101 PHE D O 1
ATOM 4154 N N . ASP D 1 105 ? 56.086 30.528 -19.961 1.00 18.83 102 ASP D N 1
ATOM 4155 C CA . ASP D 1 105 ? 56.084 31.434 -21.113 1.00 19.51 102 ASP D CA 1
ATOM 4156 C C . ASP D 1 105 ? 57.387 32.254 -21.170 1.00 20.15 102 ASP D C 1
ATOM 4157 O O . ASP D 1 105 ? 57.566 32.935 -22.117 1.00 19.22 102 ASP D O 1
ATOM 4162 N N . ASN D 1 106 ? 58.245 32.163 -20.178 1.00 16.53 103 ASN D N 1
ATOM 4163 C CA . ASN D 1 106 ? 59.461 33.005 -20.190 1.00 17.50 103 ASN D CA 1
ATOM 4164 C C . ASN D 1 106 ? 60.739 32.143 -20.165 1.00 16.63 103 ASN D C 1
ATOM 4165 O O . ASN D 1 106 ? 61.780 32.528 -20.734 1.00 18.04 103 ASN D O 1
ATOM 4170 N N . LEU D 1 107 ? 60.692 31.005 -19.462 1.00 17.47 104 LEU D N 1
ATOM 4171 C CA . LEU D 1 107 ? 61.905 30.294 -19.089 1.00 17.59 104 LEU D CA 1
ATOM 4172 C C . LEU D 1 107 ? 62.529 29.603 -20.324 1.00 17.89 104 LEU D C 1
ATOM 4173 O O . LEU D 1 107 ? 61.973 28.650 -20.887 1.00 19.52 104 LEU D O 1
ATOM 4178 N N . ILE D 1 108 ? 63.738 29.983 -20.722 1.00 17.33 105 ILE D N 1
ATOM 4179 C CA . ILE D 1 108 ? 64.377 29.279 -21.861 1.00 14.77 105 ILE D CA 1
ATOM 4180 C C . ILE D 1 108 ? 65.042 27.990 -21.469 1.00 15.58 105 ILE D C 1
ATOM 4181 O O . ILE D 1 108 ? 65.344 27.741 -20.280 1.00 16.56 105 ILE D O 1
ATOM 4186 N N . LEU D 1 109 ? 65.326 27.126 -22.435 1.00 15.10 106 LEU D N 1
ATOM 4187 C CA . LEU D 1 109 ? 65.829 25.817 -22.080 1.00 16.56 106 LEU D CA 1
ATOM 4188 C C . LEU D 1 109 ? 67.210 25.883 -21.361 1.00 18.43 106 LEU D C 1
ATOM 4189 O O . LEU D 1 109 ? 67.434 25.075 -20.459 1.00 18.81 106 LEU D O 1
ATOM 4194 N N . THR D 1 110 ? 68.085 26.832 -21.715 1.00 18.33 107 THR D N 1
ATOM 4195 C CA . THR D 1 110 ? 69.391 26.852 -20.966 1.00 19.99 107 THR D CA 1
ATOM 4196 C C . THR D 1 110 ? 69.131 27.140 -19.456 1.00 19.89 107 THR D C 1
ATOM 4197 O O . THR D 1 110 ? 69.767 26.491 -18.605 1.00 18.26 107 THR D O 1
ATOM 4201 N N . LYS D 1 111 ? 68.162 28.002 -19.120 1.00 17.58 108 LYS D N 1
ATOM 4202 C CA . LYS D 1 111 ? 67.841 28.263 -17.698 1.00 17.26 108 LYS D CA 1
ATOM 4203 C C . LYS D 1 111 ? 67.146 27.091 -17.038 1.00 18.71 108 LYS D C 1
ATOM 4204 O O . LYS D 1 111 ? 67.400 26.783 -15.867 1.00 20.06 108 LYS D O 1
ATOM 4210 N N . TYR D 1 112 ? 66.250 26.429 -17.785 1.00 20.47 109 TYR D N 1
ATOM 4211 C CA . TYR D 1 112 ? 65.585 25.244 -17.291 1.00 20.87 109 TYR D CA 1
ATOM 4212 C C . TYR D 1 112 ? 66.601 24.156 -16.989 1.00 22.98 109 TYR D C 1
ATOM 4213 O O . TYR D 1 112 ? 66.541 23.515 -15.912 1.00 24.34 109 TYR D O 1
ATOM 4222 N N . HIS D 1 113 ? 67.507 23.871 -17.919 1.00 21.23 110 HIS D N 1
ATOM 4223 C CA . HIS D 1 113 ? 68.583 22.957 -17.567 1.00 21.96 110 HIS D CA 1
ATOM 4224 C C . HIS D 1 113 ? 69.409 23.428 -16.394 1.00 21.85 110 HIS D C 1
ATOM 4225 O O . HIS D 1 113 ? 69.740 22.596 -15.576 1.00 22.76 110 HIS D O 1
ATOM 4232 N N . GLY D 1 114 ? 69.711 24.719 -16.210 1.00 19.31 111 GLY D N 1
ATOM 4233 C CA . GLY D 1 114 ? 70.487 24.970 -15.025 1.00 19.74 111 GLY D CA 1
ATOM 4234 C C . GLY D 1 114 ? 69.670 24.796 -13.752 1.00 22.12 111 GLY D C 1
ATOM 4235 O O . GLY D 1 114 ? 70.225 24.375 -12.714 1.00 21.34 111 GLY D O 1
ATOM 4236 N N . LEU D 1 115 ? 68.370 25.131 -13.789 1.00 19.23 112 LEU D N 1
ATOM 4237 C CA . LEU D 1 115 ? 67.528 24.913 -12.590 1.00 19.44 112 LEU D CA 1
ATOM 4238 C C . LEU D 1 115 ? 67.389 23.452 -12.263 1.00 20.58 112 LEU D C 1
ATOM 4239 O O . LEU D 1 115 ? 67.246 23.096 -11.068 1.00 22.15 112 LEU D O 1
ATOM 4244 N N . LYS D 1 116 ? 67.444 22.578 -13.253 1.00 21.98 113 LYS D N 1
ATOM 4245 C CA . LYS D 1 116 ? 67.486 21.133 -12.976 1.00 26.09 113 LYS D CA 1
ATOM 4246 C C . LYS D 1 116 ? 68.772 20.646 -12.278 1.00 27.10 113 LYS D C 1
ATOM 4247 O O . LYS D 1 116 ? 68.774 19.615 -11.682 1.00 27.79 113 LYS D O 1
ATOM 4253 N N . THR D 1 117 ? 69.819 21.449 -12.300 1.00 26.15 114 THR D N 1
ATOM 4254 C CA . THR D 1 117 ? 71.005 21.172 -11.534 1.00 28.40 114 THR D CA 1
ATOM 4255 C C . THR D 1 117 ? 70.736 21.664 -10.130 1.00 28.65 114 THR D C 1
ATOM 4256 O O . THR D 1 117 ? 71.314 21.156 -9.168 1.00 30.51 114 THR D O 1
ATOM 4260 N N . VAL D 1 118 ? 69.948 22.724 -9.968 1.00 27.12 115 VAL D N 1
ATOM 4261 C CA . VAL D 1 118 ? 69.737 23.225 -8.600 1.00 28.58 115 VAL D CA 1
ATOM 4262 C C . VAL D 1 118 ? 68.750 22.289 -7.877 1.00 31.41 115 VAL D C 1
ATOM 4263 O O . VAL D 1 118 ? 68.913 22.013 -6.656 1.00 31.70 115 VAL D O 1
ATOM 4267 N N . PHE D 1 119 ? 67.726 21.819 -8.613 1.00 29.92 116 PHE D N 1
ATOM 4268 C CA . PHE D 1 119 ? 66.622 21.039 -8.026 1.00 30.36 116 PHE D CA 1
ATOM 4269 C C . PHE D 1 119 ? 66.648 19.726 -8.733 1.00 32.11 116 PHE D C 1
ATOM 4270 O O . PHE D 1 119 ? 65.887 19.491 -9.680 1.00 33.69 116 PHE D O 1
ATOM 4278 N N . GLU D 1 120 ? 67.538 18.843 -8.332 1.00 34.16 117 GLU D N 1
ATOM 4279 C CA . GLU D 1 120 ? 67.766 17.618 -9.128 1.00 36.95 117 GLU D CA 1
ATOM 4280 C C . GLU D 1 120 ? 66.627 16.645 -9.194 1.00 37.74 117 GLU D C 1
ATOM 4281 O O . GLU D 1 120 ? 66.573 15.848 -10.125 1.00 38.54 117 GLU D O 1
ATOM 4287 N N . THR D 1 121 ? 65.698 16.643 -8.250 1.00 38.57 118 THR D N 1
ATOM 4288 C CA . THR D 1 121 ? 64.645 15.642 -8.467 1.00 40.35 118 THR D CA 1
ATOM 4289 C C . THR D 1 121 ? 63.245 16.284 -8.471 1.00 41.04 118 THR D C 1
ATOM 4290 O O . THR D 1 121 ? 62.268 15.568 -8.357 1.00 42.81 118 THR D O 1
ATOM 4294 N N . ALA D 1 122 ? 63.143 17.611 -8.624 1.00 38.59 119 ALA D N 1
ATOM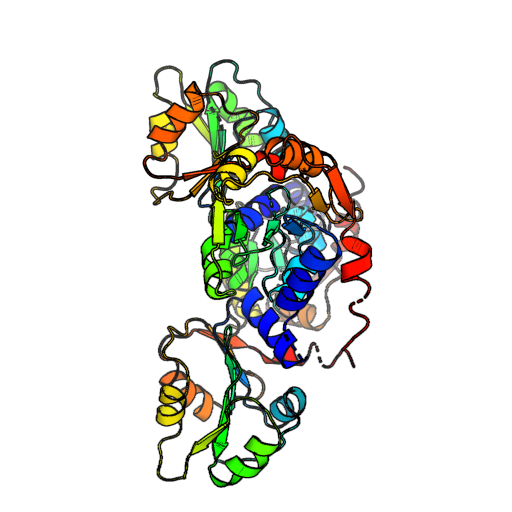 4295 C CA . ALA D 1 122 ? 61.810 18.276 -8.640 1.00 37.60 119 ALA D CA 1
ATOM 4296 C C . ALA D 1 122 ? 60.995 17.968 -9.884 1.00 36.81 119 ALA D C 1
ATOM 4297 O O . ALA D 1 122 ? 61.552 17.710 -10.950 1.00 34.91 119 ALA D O 1
ATOM 4299 N N . GLU D 1 123 ? 59.664 18.006 -9.752 1.00 35.61 120 GLU D N 1
ATOM 4300 C CA . GLU D 1 123 ? 58.825 18.053 -10.949 1.00 35.12 120 GLU D CA 1
ATOM 4301 C C . GLU D 1 123 ? 58.492 19.536 -11.158 1.00 32.17 120 GLU D C 1
ATOM 4302 O O . GLU D 1 123 ? 58.519 20.312 -10.166 1.00 30.45 120 GLU D O 1
ATOM 4308 N N . PHE D 1 124 ? 58.288 19.954 -12.412 1.00 28.78 121 PHE D N 1
ATOM 4309 C CA . PHE D 1 124 ? 58.167 21.391 -12.663 1.00 28.60 121 PHE D CA 1
ATOM 4310 C C . PHE D 1 124 ? 56.778 21.790 -13.115 1.00 28.46 121 PHE D C 1
ATOM 4311 O O . PHE D 1 124 ? 56.385 21.332 -14.188 1.00 32.29 121 PHE D O 1
ATOM 4319 N N . ASP D 1 125 ? 56.080 22.655 -12.368 1.00 24.57 122 ASP D N 1
ATOM 4320 C CA . ASP D 1 125 ? 54.747 23.095 -12.729 1.00 24.89 122 ASP D CA 1
ATOM 4321 C C . ASP D 1 125 ? 54.850 24.508 -13.366 1.00 23.45 122 ASP D C 1
ATOM 4322 O O . ASP D 1 125 ? 55.835 25.220 -13.146 1.00 24.04 122 ASP D O 1
ATOM 4327 N N . ASN D 1 126 ? 53.815 24.934 -14.073 1.00 20.41 123 ASN D N 1
ATOM 4328 C CA . ASN D 1 126 ? 53.735 26.244 -14.721 1.00 20.23 123 ASN D CA 1
ATOM 4329 C C . ASN D 1 126 ? 53.171 27.299 -13.772 1.00 22.11 123 ASN D C 1
ATOM 4330 O O . ASN D 1 126 ? 52.011 27.177 -13.299 1.00 18.98 123 ASN D O 1
ATOM 4335 N N . LEU D 1 127 ? 53.921 28.381 -13.520 1.00 20.14 124 LEU D N 1
ATOM 4336 C CA . LEU D 1 127 ? 53.543 29.491 -12.671 1.00 18.74 124 LEU D CA 1
ATOM 4337 C C . LEU D 1 127 ? 52.898 30.564 -13.504 1.00 18.41 124 LEU D C 1
ATOM 4338 O O . LEU D 1 127 ? 52.222 31.416 -12.944 1.00 19.86 124 LEU D O 1
ATOM 4343 N N . THR D 1 128 ? 53.080 30.610 -14.842 1.00 17.88 125 THR D N 1
ATOM 4344 C CA . THR D 1 128 ? 52.604 31.792 -15.594 1.00 17.65 125 THR D CA 1
ATOM 4345 C C . THR D 1 128 ? 51.035 32.100 -15.388 1.00 20.08 125 THR D C 1
ATOM 4346 O O . THR D 1 128 ? 50.657 33.195 -15.199 1.00 18.80 125 THR D O 1
ATOM 4350 N N . PRO D 1 129 ? 50.190 31.071 -15.450 1.00 20.46 126 PRO D N 1
ATOM 4351 C CA . PRO D 1 129 ? 48.678 31.405 -15.400 1.00 22.53 126 PRO D CA 1
ATOM 4352 C C . PRO D 1 129 ? 48.383 31.982 -14.014 1.00 21.61 126 PRO D C 1
ATOM 4353 O O . PRO D 1 129 ? 47.621 32.923 -13.895 1.00 25.06 126 PRO D O 1
ATOM 4357 N N . ARG D 1 130 ? 49.070 31.524 -12.986 1.00 22.99 127 ARG D N 1
ATOM 4358 C CA . ARG D 1 130 ? 48.790 32.131 -11.690 1.00 24.06 127 ARG D CA 1
ATOM 4359 C C . ARG D 1 130 ? 49.134 33.643 -11.649 1.00 24.08 127 ARG D C 1
ATOM 4360 O O . ARG D 1 130 ? 48.407 34.453 -11.091 1.00 22.73 127 ARG D O 1
ATOM 4368 N N . ILE D 1 131 ? 50.260 34.043 -12.238 1.00 23.31 128 ILE D N 1
ATOM 4369 C CA . ILE D 1 131 ? 50.624 35.412 -12.261 1.00 23.59 128 ILE D CA 1
ATOM 4370 C C . ILE D 1 131 ? 49.638 36.166 -13.181 1.00 22.60 128 ILE D C 1
ATOM 4371 O O . ILE D 1 131 ? 49.302 37.330 -12.899 1.00 23.40 128 ILE D O 1
ATOM 4376 N N . GLN D 1 132 ? 49.252 35.565 -14.308 1.00 22.48 129 GLN D N 1
ATOM 4377 C CA . GLN D 1 132 ? 48.278 36.258 -15.207 1.00 23.11 129 GLN D CA 1
ATOM 4378 C C . GLN D 1 132 ? 46.944 36.533 -14.445 1.00 23.15 129 GLN D C 1
ATOM 4379 O O . GLN D 1 132 ? 46.445 37.613 -14.547 1.00 23.85 129 GLN D O 1
ATOM 4385 N N . ARG D 1 133 ? 46.525 35.598 -13.619 1.00 22.70 130 ARG D N 1
ATOM 4386 C CA . ARG D 1 133 ? 45.301 35.766 -12.788 1.00 27.47 130 ARG D CA 1
ATOM 4387 C C . ARG D 1 133 ? 45.457 36.903 -11.795 1.00 27.73 130 ARG D C 1
ATOM 4388 O O . ARG D 1 133 ? 44.601 37.758 -11.653 1.00 26.10 130 ARG D O 1
ATOM 4404 N N . ARG D 1 135 ? 47.270 39.567 -12.125 1.00 25.56 132 ARG D N 1
ATOM 4405 C CA . ARG D 1 135 ? 47.233 40.905 -12.709 1.00 26.93 132 ARG D CA 1
ATOM 4406 C C . ARG D 1 135 ? 45.816 41.407 -12.988 1.00 30.58 132 ARG D C 1
ATOM 4407 O O . ARG D 1 135 ? 45.641 42.553 -13.360 1.00 30.35 132 ARG D O 1
ATOM 4415 N N . LEU D 1 136 ? 44.812 40.519 -12.914 1.00 32.75 133 LEU D N 1
ATOM 4416 C CA . LEU D 1 136 ? 43.417 40.938 -13.216 1.00 36.75 133 LEU D CA 1
ATOM 4417 C C . LEU D 1 136 ? 42.850 41.877 -12.145 1.00 40.06 133 LEU D C 1
ATOM 4418 O O . LEU D 1 136 ? 41.908 42.607 -12.415 1.00 39.38 133 LEU D O 1
ATOM 4423 N N . ILE D 1 137 ? 43.430 41.828 -10.954 1.00 45.48 134 ILE D N 1
ATOM 4424 C CA . ILE D 1 137 ? 42.940 42.512 -9.795 1.00 52.16 134 ILE D CA 1
ATOM 4425 C C . ILE D 1 137 ? 43.935 43.604 -9.486 1.00 56.94 134 ILE D C 1
ATOM 4426 O O . ILE D 1 137 ? 45.066 43.326 -9.010 1.00 57.46 134 ILE D O 1
ATOM 4431 N N . LYS D 1 138 ? 43.528 44.845 -9.828 1.00 61.85 135 LYS D N 1
ATOM 4432 C CA . LYS D 1 138 ? 44.341 46.078 -9.652 1.00 66.40 135 LYS D CA 1
ATOM 4433 C C . LYS D 1 138 ? 44.863 46.183 -8.180 1.00 68.22 135 LYS D C 1
ATOM 4434 O O . LYS D 1 138 ? 45.949 46.731 -7.915 1.00 69.35 135 LYS D O 1
#

CATH classification: 3.40.350.10